Protein AF-0000000076600431 (afdb_homodimer)

Nearest PDB structures (foldseek):
  2bm6-assembly1_A  TM=9.503E-01  e=1.530E-18  Mycobacterium tuberculosis H37Rv
  4ycq-assembly1_A-2  TM=8.954E-01  e=1.297E-13  synthetic construct
  5dzb-assembly3_E  TM=5.767E-01  e=6.166E-16  synthetic construct
  2xt4-assembly1_A  TM=6.052E-01  e=4.071E-11  Xanthomonas albilineans
  6fls-assembly1_A  TM=6.988E-01  e=1.281E-09  Clostridium botulinum

Foldseek 3Di:
DDDDDPDDPPVPDDPPPPPPPVPPPPPLPAQEAECAECDQPEQELDEEENHEYHNYECALYEHDNYEYENYEYYQYEQANYEPHNYEYECYEAYQYEAHCYECACYEYENYENHLYEHYNYHCHNYHYYNYEDENYEQELAEPDQYEQDQYEQALYEHALYEHDNYAHHNYECHNYDQANYEHALYECENYHDDLVNLVRYHQHNYHYDPVVVQSSCVSVPDDDD/DDDPDDDDDDPPPPDPPPPPPPPCPPPLPAQEAECAECDQPEQELDEEENHEYHNYECALYEHDNYEYYNYEYAQYEQANYEPHNYEYECYEQYQYEAHCYECACYEYENYENHLYEHYNYHCHNYHYYNYEDENYEQELAEPDQEEQDQYEHALYEHALYEHDNYAHANYECHNYDQANYEHALYECENYHDDLVNLVRYHQHNYHYDPVVVQSSCVSVPDDDD

Solvent-accessible surface area (backbone atoms only — not comparable to full-atom values): 20624 Å² total; per-residue (Å²): 135,78,79,78,82,81,78,83,64,81,72,72,80,77,76,75,76,74,72,75,72,72,72,76,71,68,67,92,77,64,52,63,43,71,60,42,81,38,57,60,34,80,45,60,58,37,76,42,70,52,30,36,34,34,46,26,33,31,35,48,11,34,32,32,39,23,32,35,34,50,23,38,34,34,48,26,36,30,36,47,15,32,32,37,46,14,38,33,33,47,24,34,34,33,45,23,40,33,32,49,18,34,36,22,62,15,38,36,37,50,22,32,34,38,48,16,36,44,40,77,51,41,43,57,70,40,42,55,34,65,30,36,34,33,45,18,36,35,50,58,37,58,45,58,56,30,58,38,48,47,26,31,31,32,47,14,36,32,34,44,15,33,39,30,46,14,38,30,33,46,14,32,31,49,71,37,39,33,49,58,14,33,31,34,48,12,33,43,34,72,34,42,72,48,52,66,39,67,75,38,28,42,48,46,52,13,32,30,24,65,68,53,23,46,46,45,33,39,55,66,38,30,37,77,97,137,81,66,92,68,82,90,81,87,77,80,70,81,75,77,79,75,75,77,74,73,68,73,75,70,66,66,91,77,64,53,61,44,70,60,42,79,38,56,61,34,78,45,60,57,38,76,43,71,52,32,36,35,33,45,24,34,31,36,47,12,34,32,32,38,23,32,35,34,50,24,38,35,34,48,25,35,29,36,47,14,32,32,37,48,14,38,33,34,48,25,35,35,34,45,24,40,33,30,49,18,33,36,24,62,15,37,35,36,49,22,33,34,38,47,16,35,43,40,78,50,42,42,57,68,39,40,54,34,65,29,36,34,32,43,17,37,34,49,56,36,60,44,58,56,31,58,39,49,46,26,32,32,32,46,13,36,30,34,43,14,33,38,31,47,15,36,31,33,45,14,32,31,50,70,36,39,33,48,58,13,33,30,35,48,11,33,44,33,73,35,41,71,48,53,68,40,64,74,38,28,42,47,46,50,14,33,28,25,66,70,55,23,46,47,44,34,40,55,66,36,30,38,77,95

Radius of gyration: 40.54 Å; Cα contacts (8 Å, |Δi|>4): 1367; chains: 2; bounding box: 42×145×115 Å

Secondary structure (DSSP, 8-state):
---------------------------TT-SEEES-B-TT-B-TT-EEES-EEES-B-TT-B-TT-EEES-EEES-B-TT-B-TT-EEES-EEES-EEES-B-TT-EEES-B-TT-EEES-B-TT-EEES-B-TT-B-TT-B-TT-B-TT-B-TT-B-TT-B-TT-B-TT-B-TT-B-TT-B-TT-B-TT-B--HHHHHHSB-TT-EE-HHHHHHHHHHTTPEE-/---------------------------TT-SEEES-B-TT-B-TT-EEES-EEES-B-TT-B-TT-EEES-EEES-B-TT-B-TT-EEES-EEES-EEES-B-TT-EEES-B-TT-EEES-B-TT-EEES-B-TT-B-TT-B-TT-B-TT-B-TT-B-TT-B-TT-B-TT-B-TT-B-TT-B-TT-B-TT-B--HHHHHHSB-TT-EE-HHHHHHHHHHTTPEE-

Sequence (450 aa):
MGRRHRLDRLVTPRDGASGDVGAACHPMGMTSAVGEDFQDAVLTDEQWDGRTFERCDFTDADLSGLSTRNCVFTDCVFTGTDLNGSKHVATAFRSCKFERTVLGKSTLDGCSLLGSSFADCRLRAWTLRETDLTLVGMGKADLRGLDLRGIRFREANLTECDLRRCDLREADFTGARLLGARLEEADLRESRIDADAFVQANLRGARIDTMTALAFAAAHGLRVDMGRRHRLDRLVTPRDGASGDVGAACHPMGMTSAVGEDFQDAVLTDEQWDGRTFERCDFTDADLSGLSTRNCVFTDCVFTGTDLNGSKHVATAFRSCKFERTVLGKSTLDGCSLLGSSFADCRLRAWTLRETDLTLVGMGKADLRGLDLRGIRFREANLTECDLRRCDLREADFTGARLLGARLEEADLRESRIDADAFVQANLRGARIDTMTALAFAAAHGLRVD

InterPro domains:
  IPR001646 Pentapeptide repeat [PF00805] (56-86)
  IPR001646 Pentapeptide repeat [PF00805] (152-189)
  IPR051082 Pentapeptide repeat and BTB/POZ domain-containing protein [PTHR14136] (93-209)

Organism: Saccharopolyspora spinosa (NCBI:txid60894)

pLDDT: mean 88.42, std 23.6, range [16.98, 98.88]

Structure (mmCIF, N/CA/C/O backbone):
data_AF-0000000076600431-model_v1
#
loop_
_entity.id
_entity.type
_entity.pdbx_description
1 polymer 'Uncharacterized protein YjbI with pentapeptide repeats'
#
loop_
_atom_site.group_PDB
_atom_site.id
_atom_site.type_symbol
_atom_site.label_atom_id
_atom_site.label_alt_id
_atom_site.label_comp_id
_atom_site.label_asym_id
_atom_site.label_entity_id
_atom_site.label_seq_id
_atom_site.pdbx_PDB_ins_code
_atom_site.Cartn_x
_atom_site.Cartn_y
_atom_site.Cartn_z
_atom_site.occupancy
_atom_site.B_iso_or_equiv
_atom_site.auth_seq_id
_atom_site.auth_comp_id
_atom_site.auth_asym_id
_atom_site.auth_atom_id
_atom_site.pdbx_PDB_model_num
ATOM 1 N N . MET A 1 1 ? 18.688 33.5 85.625 1 20.19 1 MET A N 1
ATOM 2 C CA . MET A 1 1 ? 18.344 34.844 85.188 1 20.19 1 MET A CA 1
ATOM 3 C C . MET A 1 1 ? 18.078 34.875 83.688 1 20.19 1 MET A C 1
ATOM 5 O O . MET A 1 1 ? 17.453 35.812 83.188 1 20.19 1 MET A O 1
ATOM 9 N N . GLY A 1 2 ? 18.781 33.969 82.938 1 17.8 2 GLY A N 1
ATOM 10 C CA . GLY A 1 2 ? 19.203 34.5 81.688 1 17.8 2 GLY A CA 1
ATOM 11 C C . GLY A 1 2 ? 18.109 34.469 80.625 1 17.8 2 GLY A C 1
ATOM 12 O O . GLY A 1 2 ? 18.344 34.812 79.438 1 17.8 2 GLY A O 1
ATOM 13 N N . ARG A 1 3 ? 17.234 33.375 80.875 1 19.91 3 ARG A N 1
ATOM 14 C CA . ARG A 1 3 ? 16.641 32.812 79.688 1 19.91 3 ARG A CA 1
ATOM 15 C C . ARG A 1 3 ? 16.062 33.938 78.812 1 19.91 3 ARG A C 1
ATOM 17 O O . ARG A 1 3 ? 15.773 35.031 79.312 1 19.91 3 ARG A O 1
ATOM 24 N N . ARG A 1 4 ? 15.797 33.438 77.625 1 23.84 4 ARG A N 1
ATOM 25 C CA . ARG A 1 4 ? 15.664 33.75 76.188 1 23.84 4 ARG A CA 1
ATOM 26 C C . ARG A 1 4 ? 14.43 34.625 75.938 1 23.84 4 ARG A C 1
ATOM 28 O O . ARG A 1 4 ? 13.344 34.312 76.438 1 23.84 4 ARG A O 1
ATOM 35 N N . HIS A 1 5 ? 14.609 35.906 75.625 1 20.92 5 HIS A N 1
ATOM 36 C CA . HIS A 1 5 ? 13.859 37.062 75.188 1 20.92 5 HIS A CA 1
ATOM 37 C C . HIS A 1 5 ? 12.859 36.656 74.125 1 20.92 5 HIS A C 1
ATOM 39 O O . HIS A 1 5 ? 13.242 36.094 73.062 1 20.92 5 HIS A O 1
ATOM 45 N N . ARG A 1 6 ? 11.734 36.062 74.5 1 25.55 6 ARG A N 1
ATOM 46 C CA . ARG A 1 6 ? 10.57 35.656 73.75 1 25.55 6 ARG A CA 1
ATOM 47 C C . ARG A 1 6 ? 10.18 36.719 72.75 1 25.55 6 ARG A C 1
ATOM 49 O O . ARG A 1 6 ? 9.992 37.875 73.062 1 25.55 6 ARG A O 1
ATOM 56 N N . LEU A 1 7 ? 10.609 36.406 71.5 1 24.78 7 LEU A N 1
ATOM 57 C CA . LEU A 1 7 ? 10.516 37 70.125 1 24.78 7 LEU A CA 1
ATOM 58 C C . LEU A 1 7 ? 9.148 37.625 69.938 1 24.78 7 LEU A C 1
ATOM 60 O O . LEU A 1 7 ? 8.148 37.156 70.438 1 24.78 7 LEU A O 1
ATOM 64 N N . ASP A 1 8 ? 9.188 38.812 69.188 1 23.89 8 ASP A N 1
ATOM 65 C CA . ASP A 1 8 ? 8.586 40 68.562 1 23.89 8 ASP A CA 1
ATOM 66 C C . ASP A 1 8 ? 7.535 39.625 67.562 1 23.89 8 ASP A C 1
ATOM 68 O O . ASP A 1 8 ? 7.789 39.656 66.375 1 23.89 8 ASP A O 1
ATOM 72 N N . ARG A 1 9 ? 6.73 38.562 67.75 1 23.97 9 ARG A N 1
ATOM 73 C CA . ARG A 1 9 ? 6.031 37.969 66.625 1 23.97 9 ARG A CA 1
ATOM 74 C C . ARG A 1 9 ? 4.996 38.969 66.062 1 23.97 9 ARG A C 1
ATOM 76 O O . ARG A 1 9 ? 4.18 38.594 65.25 1 23.97 9 ARG A O 1
ATOM 83 N N . LEU A 1 10 ? 4.922 40.25 66.688 1 24.98 10 LEU A N 1
ATOM 84 C CA . LEU A 1 10 ? 3.578 40.719 66.375 1 24.98 10 LEU A CA 1
ATOM 85 C C . LEU A 1 10 ? 3.4 40.844 64.875 1 24.98 10 LEU A C 1
ATOM 87 O O . LEU A 1 10 ? 4.172 41.531 64.188 1 24.98 10 LEU A O 1
ATOM 91 N N . VAL A 1 11 ? 2.793 39.938 64.188 1 25.75 11 VAL A N 1
ATOM 92 C CA . VAL A 1 11 ? 2.412 39.625 62.844 1 25.75 11 VAL A CA 1
ATOM 93 C C . VAL A 1 11 ? 1.51 40.75 62.312 1 25.75 11 VAL A C 1
ATOM 95 O O . VAL A 1 11 ? 0.36 40.875 62.719 1 25.75 11 VAL A O 1
ATOM 98 N N . THR A 1 12 ? 1.878 42.094 62.562 1 26.41 12 THR A N 1
ATOM 99 C CA . THR A 1 12 ? 0.744 42.906 62.125 1 26.41 12 THR A CA 1
ATOM 100 C C . THR A 1 12 ? 0.355 42.594 60.688 1 26.41 12 THR A C 1
ATOM 102 O O . THR A 1 12 ? 1.169 42.062 59.938 1 26.41 12 THR A O 1
ATOM 105 N N . PRO A 1 13 ? -0.97 43 60.375 1 23.98 13 PRO A N 1
ATOM 106 C CA . PRO A 1 13 ? -1.842 42.719 59.219 1 23.98 13 PRO A CA 1
ATOM 107 C C . PRO A 1 13 ? -1.259 43.219 57.906 1 23.98 13 PRO A C 1
ATOM 109 O O . PRO A 1 13 ? -0.418 44.125 57.906 1 23.98 13 PRO A O 1
ATOM 112 N N . ARG A 1 14 ? -1.328 42.375 56.875 1 24.12 14 ARG A N 1
ATOM 113 C CA . ARG A 1 14 ? -0.982 42.312 55.469 1 24.12 14 ARG A CA 1
ATOM 114 C C . ARG A 1 14 ? -1.515 43.5 54.719 1 24.12 14 ARG A C 1
ATOM 116 O O . ARG A 1 14 ? -2.723 43.625 54.5 1 24.12 14 ARG A O 1
ATOM 123 N N . ASP A 1 15 ? -1.208 44.781 55.219 1 26.66 15 ASP A N 1
ATOM 124 C CA . ASP A 1 15 ? -1.849 45.719 54.281 1 26.66 15 ASP A CA 1
ATOM 125 C C . ASP A 1 15 ? -1.515 45.344 52.844 1 26.66 15 ASP A C 1
ATOM 127 O O . ASP A 1 15 ? -0.356 45.062 52.5 1 26.66 15 ASP A O 1
ATOM 131 N N . GLY A 1 16 ? -2.447 44.719 52.125 1 21.08 16 GLY A N 1
ATOM 132 C CA . GLY A 1 16 ? -2.498 44.281 50.75 1 21.08 16 GLY A CA 1
ATOM 133 C C . GLY A 1 16 ? -2.055 45.375 49.781 1 21.08 16 GLY A C 1
ATOM 134 O O . GLY A 1 16 ? -2.693 46.406 49.656 1 21.08 16 GLY A O 1
ATOM 135 N N . ALA A 1 17 ? -0.727 45.656 49.75 1 29.62 17 ALA A N 1
ATOM 136 C CA . ALA A 1 17 ? -0.181 46.562 48.719 1 29.62 17 ALA A CA 1
ATOM 137 C C . ALA A 1 17 ? -0.761 46.281 47.344 1 29.62 17 ALA A C 1
ATOM 139 O O . ALA A 1 17 ? -0.537 45.188 46.781 1 29.62 17 ALA A O 1
ATOM 140 N N . SER A 1 18 ? -2.107 46.719 47.156 1 24.69 18 SER A N 1
ATOM 141 C CA . SER A 1 18 ? -2.713 46.719 45.812 1 24.69 18 SER A CA 1
ATOM 142 C C . SER A 1 18 ? -1.742 47.219 44.75 1 24.69 18 SER A C 1
ATOM 144 O O . SER A 1 18 ? -1.299 48.375 44.812 1 24.69 18 SER A O 1
ATOM 146 N N . GLY A 1 19 ? -0.717 46.562 44.562 1 26.17 19 GLY A N 1
ATOM 147 C CA . GLY A 1 19 ? 0.187 46.938 43.469 1 26.17 19 GLY A CA 1
ATOM 148 C C . GLY A 1 19 ? -0.534 47.344 42.219 1 26.17 19 GLY A C 1
ATOM 149 O O . GLY A 1 19 ? -1.242 46.531 41.594 1 26.17 19 GLY A O 1
ATOM 150 N N . ASP A 1 20 ? -1.125 48.625 42.188 1 29.61 20 ASP A N 1
ATOM 151 C CA . ASP A 1 20 ? -1.648 49.219 40.969 1 29.61 20 ASP A CA 1
ATOM 152 C C . ASP A 1 20 ? -0.66 49.094 39.812 1 29.61 20 ASP A C 1
ATOM 154 O O . ASP A 1 20 ? 0.358 49.781 39.781 1 29.61 20 ASP A O 1
ATOM 158 N N . VAL A 1 21 ? -0.188 47.938 39.562 1 34.38 21 VAL A N 1
ATOM 159 C CA . VAL A 1 21 ? 0.565 47.812 38.312 1 34.38 21 VAL A CA 1
ATOM 160 C C . VAL A 1 21 ? -0.179 48.531 37.188 1 34.38 21 VAL A C 1
ATOM 162 O O . VAL A 1 21 ? -1.292 48.156 36.844 1 34.38 21 VAL A O 1
ATOM 165 N N . GLY A 1 22 ? -0.106 49.906 37.188 1 29.31 22 GLY A N 1
ATOM 166 C CA . GLY A 1 22 ? -0.526 50.688 36.031 1 29.31 22 GLY A CA 1
ATOM 167 C C . GLY A 1 22 ? -0.161 50.031 34.719 1 29.31 22 GLY A C 1
ATOM 168 O O . GLY A 1 22 ? 1.003 49.719 34.5 1 29.31 22 GLY A O 1
ATOM 169 N N . ALA A 1 23 ? -0.986 49.188 34.25 1 36.12 23 ALA A N 1
ATOM 170 C CA . ALA A 1 23 ? -0.921 48.781 32.844 1 36.12 23 ALA A CA 1
ATOM 171 C C . ALA A 1 23 ? -0.552 49.969 31.953 1 36.12 23 ALA A C 1
ATOM 173 O O . ALA A 1 23 ? -1.312 50.938 31.844 1 36.12 23 ALA A O 1
ATOM 174 N N . ALA A 1 24 ? 0.687 50.312 31.891 1 35.66 24 ALA A N 1
ATOM 175 C CA . ALA A 1 24 ? 1.101 51.219 30.828 1 35.66 24 ALA A CA 1
ATOM 176 C C . ALA A 1 24 ? 0.433 50.875 29.5 1 35.66 24 ALA A C 1
ATOM 178 O O . ALA A 1 24 ? 0.82 49.938 28.844 1 35.66 24 ALA A O 1
ATOM 179 N N . CYS A 1 25 ? -0.961 50.906 29.438 1 35.19 25 CYS A N 1
ATOM 180 C CA . CYS A 1 25 ? -1.558 50.969 28.109 1 35.19 25 CYS A CA 1
ATOM 181 C C . CYS A 1 25 ? -0.735 51.844 27.172 1 35.19 25 CYS A C 1
ATOM 183 O O . CYS A 1 25 ? -0.64 53.031 27.375 1 35.19 25 CYS A O 1
ATOM 185 N N . HIS A 1 26 ? 0.412 51.406 26.75 1 38.59 26 HIS A N 1
ATOM 186 C CA . HIS A 1 26 ? 1.075 52.188 25.719 1 38.59 26 HIS A CA 1
ATOM 187 C C . HIS A 1 26 ? 0.061 52.812 24.766 1 38.59 26 HIS A C 1
ATOM 189 O O . HIS A 1 26 ? -0.967 52.219 24.453 1 38.59 26 HIS A O 1
ATOM 195 N N . PRO A 1 27 ? -0.088 54.062 24.562 1 38.69 27 PRO A N 1
ATOM 196 C CA . PRO A 1 27 ? -0.979 54.75 23.641 1 38.69 27 PRO A CA 1
ATOM 197 C C . PRO A 1 27 ? -1.163 53.969 22.328 1 38.69 27 PRO A C 1
ATOM 199 O O . PRO A 1 27 ? -0.289 53.188 21.922 1 38.69 27 PRO A O 1
ATOM 202 N N . MET A 1 28 ? -2.4 53.531 21.938 1 44.84 28 MET A N 1
ATOM 203 C CA . MET A 1 28 ? -2.938 52.969 20.703 1 44.84 28 MET A CA 1
ATOM 204 C C . MET A 1 28 ? -2.1 53.375 19.5 1 44.84 28 MET A C 1
ATOM 206 O O . MET A 1 28 ? -2.373 52.969 18.375 1 44.84 28 MET A O 1
ATOM 210 N N . GLY A 1 29 ? -1.312 54.375 19.703 1 50.34 29 GLY A N 1
ATOM 211 C CA . GLY A 1 29 ? -0.629 54.969 18.547 1 50.34 29 GLY A CA 1
ATOM 212 C C . GLY A 1 29 ? 0.585 54.156 18.109 1 50.34 29 GLY A C 1
ATOM 213 O O . GLY A 1 29 ? 1.194 54.469 17.094 1 50.34 29 GLY A O 1
ATOM 214 N N . MET A 1 30 ? 1.064 53.188 18.922 1 60.38 30 MET A N 1
ATOM 215 C CA . MET A 1 30 ? 2.354 52.625 18.547 1 60.38 30 MET A CA 1
ATOM 216 C C . MET A 1 30 ? 2.172 51.438 17.594 1 60.38 30 MET A C 1
ATOM 218 O O . MET A 1 30 ? 1.446 50.5 17.906 1 60.38 30 MET A O 1
ATOM 222 N N . THR A 1 31 ? 2.738 51.531 16.312 1 81.25 31 THR A N 1
ATOM 223 C CA . THR A 1 31 ? 2.643 50.562 15.203 1 81.25 31 THR A CA 1
ATOM 224 C C . THR A 1 31 ? 3.623 49.406 15.398 1 81.25 31 THR A C 1
ATOM 226 O O . THR A 1 31 ? 3.512 48.375 14.734 1 81.25 31 THR A O 1
ATOM 229 N N . SER A 1 32 ? 4.547 49.625 16.438 1 91 32 SER A N 1
ATOM 230 C CA . SER A 1 32 ? 5.516 48.531 16.594 1 91 32 SER A CA 1
ATOM 231 C C . SER A 1 32 ? 5.938 48.375 18.047 1 91 32 SER A C 1
ATOM 233 O O . SER A 1 32 ? 5.945 49.375 18.812 1 91 32 SER A O 1
ATOM 235 N N . ALA A 1 33 ? 6.082 47.219 18.547 1 93.56 33 ALA A N 1
ATOM 236 C CA . ALA A 1 33 ? 6.629 46.875 19.859 1 93.56 33 ALA A CA 1
ATOM 237 C C . ALA A 1 33 ? 7.785 45.906 19.734 1 93.56 33 ALA A C 1
ATOM 239 O O . ALA A 1 33 ? 7.668 44.875 19.047 1 93.56 33 ALA A O 1
ATOM 240 N N . VAL A 1 34 ? 9 46.25 20.234 1 95.44 34 VAL A N 1
ATOM 241 C CA . VAL A 1 34 ? 10.156 45.344 20.203 1 95.44 34 VAL A CA 1
ATOM 242 C C . VAL A 1 34 ? 10.594 45.031 21.641 1 95.44 34 VAL A C 1
ATOM 244 O O . VAL A 1 34 ? 10.852 45.938 22.438 1 95.44 34 VAL A O 1
ATOM 247 N N . GLY A 1 35 ? 10.633 43.781 21.953 1 96.25 35 GLY A N 1
ATOM 248 C CA . GLY A 1 35 ? 11.156 43.344 23.234 1 96.25 35 GLY A CA 1
ATOM 249 C C . GLY A 1 35 ? 10.25 43.688 24.406 1 96.25 35 GLY A C 1
ATOM 250 O O . GLY A 1 35 ? 10.695 43.75 25.547 1 96.25 35 GLY A O 1
ATOM 251 N N . GLU A 1 36 ? 9.023 44.031 24.188 1 95 36 GLU A N 1
ATOM 252 C CA . GLU A 1 36 ? 8.094 44.438 25.234 1 95 36 GLU A CA 1
ATOM 253 C C . GLU A 1 36 ? 7.559 43.219 25.984 1 95 36 GLU A C 1
ATOM 255 O O . GLU A 1 36 ? 7.391 42.156 25.406 1 95 36 GLU A O 1
ATOM 260 N N . ASP A 1 37 ? 7.332 43.406 27.266 1 97.38 37 ASP A N 1
ATOM 261 C CA . ASP A 1 37 ? 6.773 42.406 28.141 1 97.38 37 ASP A CA 1
ATOM 262 C C . ASP A 1 37 ? 5.27 42.594 28.328 1 97.38 37 ASP A C 1
ATOM 264 O O . ASP A 1 37 ? 4.848 43.531 29.016 1 97.38 37 ASP A O 1
ATOM 268 N N . PHE A 1 38 ? 4.559 41.656 27.703 1 97.06 38 PHE A N 1
ATOM 269 C CA . PHE A 1 38 ? 3.109 41.688 27.859 1 97.06 38 PHE A CA 1
ATOM 270 C C . PHE A 1 38 ? 2.637 40.562 28.766 1 97.06 38 PHE A C 1
ATOM 272 O O . PHE A 1 38 ? 1.478 40.156 28.703 1 97.06 38 PHE A O 1
ATOM 279 N N . GLN A 1 39 ? 3.549 40.094 29.609 1 97.56 39 GLN A N 1
ATOM 280 C CA . GLN A 1 39 ? 3.205 38.969 30.5 1 97.56 39 GLN A CA 1
ATOM 281 C C . GLN A 1 39 ? 2.002 39.344 31.359 1 97.56 39 GLN A C 1
ATOM 283 O O . GLN A 1 39 ? 1.914 40.438 31.906 1 97.56 39 GLN A O 1
ATOM 288 N N . ASP A 1 40 ? 1.027 38.594 31.406 1 97.25 40 ASP A N 1
ATOM 289 C CA . ASP A 1 40 ? -0.15 38.656 32.281 1 97.25 40 ASP A CA 1
ATOM 290 C C . ASP A 1 40 ? -1.072 39.781 31.875 1 97.25 40 ASP A C 1
ATOM 292 O O . ASP A 1 40 ? -2.039 40.094 32.562 1 97.25 40 ASP A O 1
ATOM 296 N N . ALA A 1 41 ? -0.679 40.344 30.719 1 96.94 41 ALA A N 1
ATOM 297 C CA . ALA A 1 41 ? -1.522 41.438 30.297 1 96.94 41 ALA A CA 1
ATOM 298 C C . ALA A 1 41 ? -2.932 40.969 29.953 1 96.94 41 ALA A C 1
ATOM 300 O O . ALA A 1 41 ? -3.121 39.844 29.516 1 96.94 41 ALA A O 1
ATOM 301 N N . VAL A 1 42 ? -3.865 41.781 30.25 1 98.06 42 VAL A N 1
ATOM 302 C CA . VAL A 1 42 ? -5.25 41.531 29.875 1 98.06 42 VAL A CA 1
ATOM 303 C C . VAL A 1 42 ? -5.621 42.375 28.672 1 98.06 42 VAL A C 1
ATOM 305 O O . VAL A 1 42 ? -5.875 43.594 28.812 1 98.06 42 VAL A O 1
ATOM 308 N N . LEU A 1 43 ? -5.598 41.75 27.578 1 96.38 43 LEU A N 1
ATOM 309 C CA . LEU A 1 43 ? -5.832 42.438 26.312 1 96.38 43 LEU A CA 1
ATOM 310 C C . LEU A 1 43 ? -6.996 41.812 25.562 1 96.38 43 LEU A C 1
ATOM 312 O O . LEU A 1 43 ? -6.926 41.625 24.344 1 96.38 43 LEU A O 1
ATOM 316 N N . THR A 1 44 ? -8.047 41.469 26.281 1 97 44 THR A N 1
ATOM 317 C CA . THR A 1 44 ? -9.219 40.781 25.734 1 97 44 THR A CA 1
ATOM 318 C C . THR A 1 44 ? -9.922 41.656 24.719 1 97 44 THR A C 1
ATOM 320 O O . THR A 1 44 ? -10.078 42.875 24.922 1 97 44 THR A O 1
ATOM 323 N N . ASP A 1 45 ? -10.258 41.188 23.609 1 97.5 45 ASP A N 1
ATOM 324 C CA . ASP A 1 45 ? -11.102 41.781 22.578 1 97.5 45 ASP A CA 1
ATOM 325 C C . ASP A 1 45 ? -10.43 43 21.953 1 97.5 45 ASP A C 1
ATOM 327 O O . ASP A 1 45 ? -11.102 43.844 21.391 1 97.5 45 ASP A O 1
ATOM 331 N N . GLU A 1 46 ? -9.141 43 22.094 1 96.62 46 GLU A N 1
ATOM 332 C CA . GLU A 1 46 ? -8.438 44.094 21.422 1 96.62 46 GLU A CA 1
ATOM 333 C C . GLU A 1 46 ? -8.453 43.938 19.906 1 96.62 46 GLU A C 1
ATOM 335 O O . GLU A 1 46 ? -8.672 42.812 19.406 1 96.62 46 GLU A O 1
ATOM 340 N N . GLN A 1 47 ? -8.352 45 19.234 1 97.88 47 GLN A N 1
ATOM 341 C CA . GLN A 1 47 ? -8.227 45.031 17.766 1 97.88 47 GLN A CA 1
ATOM 342 C C . GLN A 1 47 ? -6.922 45.719 17.344 1 97.88 47 GLN A C 1
ATOM 344 O O . GLN A 1 47 ? -6.66 46.844 17.688 1 97.88 47 GLN A O 1
ATOM 349 N N . TRP A 1 48 ? -6.16 44.906 16.75 1 96.81 48 TRP A N 1
ATOM 350 C CA . TRP A 1 48 ? -4.867 45.406 16.281 1 96.81 48 TRP A CA 1
ATOM 351 C C . TRP A 1 48 ? -4.789 45.375 14.766 1 96.81 48 TRP A C 1
ATOM 353 O O . TRP A 1 48 ? -5.109 44.375 14.133 1 96.81 48 TRP A O 1
ATOM 363 N N . ASP A 1 49 ? -4.473 46.531 14.203 1 97.12 49 ASP A N 1
ATOM 364 C CA . ASP A 1 49 ? -4.34 46.688 12.758 1 97.12 49 ASP A CA 1
ATOM 365 C C . ASP A 1 49 ? -2.967 47.25 12.383 1 97.12 49 ASP A C 1
ATOM 367 O O . ASP A 1 49 ? -2.605 48.344 12.797 1 97.12 49 ASP A O 1
ATOM 371 N N . GLY A 1 50 ? -2.293 46.406 11.641 1 96.38 50 GLY A N 1
ATOM 372 C CA . GLY A 1 50 ? -1.022 46.875 11.117 1 96.38 50 GLY A CA 1
ATOM 373 C C . GLY A 1 50 ? 0.054 47.031 12.18 1 96.38 50 GLY A C 1
ATOM 374 O O . GLY A 1 50 ? 0.922 47.875 12.086 1 96.38 50 GLY A O 1
ATOM 375 N N . ARG A 1 51 ? -0.003 46.281 13.172 1 96.69 51 ARG A N 1
ATOM 376 C CA . ARG A 1 51 ? 0.977 46.344 14.25 1 96.69 51 ARG A CA 1
ATOM 377 C C . ARG A 1 51 ? 2.047 45.281 14.094 1 96.69 51 ARG A C 1
ATOM 379 O O . ARG A 1 51 ? 1.801 44.219 13.492 1 96.69 51 ARG A O 1
ATOM 386 N N . THR A 1 52 ? 3.234 45.625 14.57 1 98 52 THR A N 1
ATOM 387 C CA . THR A 1 52 ? 4.344 44.656 14.562 1 98 52 THR A CA 1
ATOM 388 C C . THR A 1 52 ? 4.871 44.438 15.977 1 98 52 THR A C 1
ATOM 390 O O . THR A 1 52 ? 5.055 45.406 16.734 1 98 52 THR A O 1
ATOM 393 N N . PHE A 1 53 ? 5.07 43.188 16.234 1 98 53 PHE A N 1
ATOM 394 C CA . PHE A 1 53 ? 5.633 42.781 17.516 1 98 53 PHE A CA 1
ATOM 395 C C . PHE A 1 53 ? 6.875 41.938 17.328 1 98 53 PHE A C 1
ATOM 397 O O . PHE A 1 53 ? 6.836 40.938 16.594 1 98 53 PHE A O 1
ATOM 404 N N . GLU A 1 54 ? 7.992 42.344 17.859 1 98.25 54 GLU A N 1
ATOM 405 C CA . GLU A 1 54 ? 9.234 41.594 17.734 1 98.25 54 GLU A CA 1
ATOM 406 C C . GLU A 1 54 ? 9.812 41.25 19.109 1 98.25 54 GLU A C 1
ATOM 408 O O . GLU A 1 54 ? 10.023 42.156 19.938 1 98.25 54 GLU A O 1
ATOM 413 N N . ARG A 1 55 ? 9.992 39.938 19.359 1 98.56 55 ARG A N 1
ATOM 414 C CA . ARG A 1 55 ? 10.609 39.469 20.594 1 98.56 55 ARG A CA 1
ATOM 415 C C . ARG A 1 55 ? 9.812 39.938 21.812 1 98.56 55 ARG A C 1
ATOM 417 O O . ARG A 1 55 ? 10.391 40.344 22.828 1 98.56 55 ARG A O 1
ATOM 424 N N . CYS A 1 56 ? 8.508 39.938 21.609 1 98.38 56 CYS A N 1
ATOM 425 C CA . CYS A 1 56 ? 7.633 40.281 22.719 1 98.38 56 CYS A CA 1
ATOM 426 C C . CYS A 1 56 ? 7.203 39.062 23.484 1 98.38 56 CYS A C 1
ATOM 428 O O . CYS A 1 56 ? 7.16 37.969 22.922 1 98.38 56 CYS A O 1
ATOM 430 N N . ASP A 1 57 ? 6.973 39.188 24.75 1 98.75 57 ASP A N 1
ATOM 431 C CA . ASP A 1 57 ? 6.551 38.094 25.609 1 98.75 57 ASP A CA 1
ATOM 432 C C . ASP A 1 57 ? 5.086 38.25 26.016 1 98.75 57 ASP A C 1
ATOM 434 O O . ASP A 1 57 ? 4.738 39.156 26.766 1 98.75 57 ASP A O 1
ATOM 438 N N . PHE A 1 58 ? 4.27 37.312 25.516 1 98.56 58 PHE A N 1
ATOM 439 C CA . PHE A 1 58 ? 2.848 37.344 25.828 1 98.56 58 PHE A CA 1
ATOM 440 C C . PHE A 1 58 ? 2.49 36.219 26.812 1 98.56 58 PHE A C 1
ATOM 442 O O . PHE A 1 58 ? 1.351 35.75 26.828 1 98.56 58 PHE A O 1
ATOM 449 N N . THR A 1 59 ? 3.477 35.781 27.625 1 98.69 59 THR A N 1
ATOM 450 C CA . THR A 1 59 ? 3.27 34.656 28.516 1 98.69 59 THR A CA 1
ATOM 451 C C . THR A 1 59 ? 2.09 34.906 29.453 1 98.69 59 THR A C 1
ATOM 453 O O . THR A 1 59 ? 2.016 35.969 30.094 1 98.69 59 THR A O 1
ATOM 456 N N . ASP A 1 60 ? 1.107 34.062 29.438 1 98.56 60 ASP A N 1
ATOM 457 C CA . ASP A 1 60 ? -0.064 34.031 30.312 1 98.56 60 ASP A CA 1
ATOM 458 C C . ASP A 1 60 ? -0.933 35.281 30.094 1 98.56 60 ASP A C 1
ATOM 460 O O . ASP A 1 60 ? -1.729 35.625 30.969 1 98.56 60 ASP A O 1
ATOM 464 N N . ALA A 1 61 ? -0.68 35.938 28.984 1 98.5 61 ALA A N 1
ATOM 465 C CA . ALA A 1 61 ? -1.548 37.062 28.656 1 98.5 61 ALA A CA 1
ATOM 466 C C . ALA A 1 61 ? -2.924 36.594 28.203 1 98.5 61 ALA A C 1
ATOM 468 O O . ALA A 1 61 ? -3.062 35.469 27.688 1 98.5 61 ALA A O 1
ATOM 469 N N . ASP A 1 62 ? -3.91 37.375 28.516 1 98.56 62 ASP A N 1
ATOM 470 C CA . ASP A 1 62 ? -5.254 37.125 28 1 98.56 62 ASP A CA 1
ATOM 471 C C . ASP A 1 62 ? -5.496 37.906 26.703 1 98.56 62 ASP A C 1
ATOM 473 O O . ASP A 1 62 ? -5.75 39.094 26.734 1 98.56 62 ASP A O 1
ATOM 477 N N . LEU A 1 63 ? -5.434 37.156 25.672 1 98.19 63 LEU A N 1
ATOM 478 C CA . LEU A 1 63 ? -5.684 37.719 24.344 1 98.19 63 LEU A CA 1
ATOM 479 C C . LEU A 1 63 ? -6.945 37.125 23.734 1 98.19 63 LEU A C 1
ATOM 481 O O . LEU A 1 63 ? -7.066 37.062 22.5 1 98.19 63 LEU A O 1
ATOM 485 N N . SER A 1 64 ? -7.883 36.656 24.562 1 98.06 64 SER A N 1
ATOM 486 C CA . SER A 1 64 ? -9.125 36.094 24.047 1 98.06 64 SER A CA 1
ATOM 487 C C . SER A 1 64 ? -9.891 37.125 23.219 1 98.06 64 SER A C 1
ATOM 489 O O . SER A 1 64 ? -9.961 38.281 23.594 1 98.06 64 SER A O 1
ATOM 491 N N . GLY A 1 65 ? -10.328 36.688 22.094 1 97.94 65 GLY A N 1
ATOM 492 C CA . GLY A 1 65 ? -11.125 37.562 21.234 1 97.94 65 GLY A CA 1
ATOM 493 C C . GLY A 1 65 ? -10.289 38.594 20.484 1 97.94 65 GLY A C 1
ATOM 494 O O . GLY A 1 65 ? -10.828 39.469 19.828 1 97.94 65 GLY A O 1
ATOM 495 N N . LEU A 1 66 ? -9.008 38.469 20.547 1 98.19 66 LEU A N 1
ATOM 496 C CA . LEU A 1 66 ? -8.133 39.406 19.844 1 98.19 66 LEU A CA 1
ATOM 497 C C . LEU A 1 66 ? -8.375 39.344 18.344 1 98.19 66 LEU A C 1
ATOM 499 O O . LEU A 1 66 ? -8.516 38.25 17.766 1 98.19 66 LEU A O 1
ATOM 503 N N . SER A 1 67 ? -8.531 40.469 17.734 1 98.69 67 SER A N 1
ATOM 504 C CA . SER A 1 67 ? -8.609 40.562 16.281 1 98.69 67 SER A CA 1
ATOM 505 C C . SER A 1 67 ? -7.383 41.281 15.703 1 98.69 67 SER A C 1
ATOM 507 O O . SER A 1 67 ? -7.059 42.406 16.109 1 98.69 67 SER A O 1
ATOM 509 N N . THR A 1 68 ? -6.746 40.594 14.828 1 98.12 68 THR A N 1
ATOM 510 C CA . THR A 1 68 ? -5.594 41.219 14.18 1 98.12 68 THR A CA 1
ATOM 511 C C . THR A 1 68 ? -5.789 41.25 12.672 1 98.12 68 THR A C 1
ATOM 513 O O . THR A 1 68 ? -6.355 40.344 12.078 1 98.12 68 THR A O 1
ATOM 516 N N . ARG A 1 69 ? -5.406 42.344 12.086 1 98.38 69 ARG A N 1
ATOM 517 C CA . ARG A 1 69 ? -5.328 42.5 10.641 1 98.38 69 ARG A CA 1
ATOM 518 C C . ARG A 1 69 ? -3.984 43.094 10.227 1 98.38 69 ARG A C 1
ATOM 520 O O . ARG A 1 69 ? -3.562 44.125 10.758 1 98.38 69 ARG A O 1
ATOM 527 N N . ASN A 1 70 ? -3.322 42.406 9.336 1 97.81 70 ASN A N 1
ATOM 528 C CA . ASN A 1 70 ? -2.057 42.875 8.805 1 97.81 70 ASN A CA 1
ATOM 529 C C . ASN A 1 70 ? -1.029 43.094 9.906 1 97.81 70 ASN A C 1
ATOM 531 O O . ASN A 1 70 ? -0.328 44.125 9.922 1 97.81 70 ASN A O 1
ATOM 535 N N . CYS A 1 71 ? -1.059 42.188 10.836 1 98.38 71 CYS A N 1
ATOM 536 C CA . CYS A 1 71 ? -0.097 42.281 11.93 1 98.38 71 CYS A CA 1
ATOM 537 C C . CYS A 1 71 ? 1.043 41.281 11.734 1 98.38 71 CYS A C 1
ATOM 539 O O . CYS A 1 71 ? 0.931 40.375 10.938 1 98.38 71 CYS A O 1
ATOM 541 N N . VAL A 1 72 ? 2.184 41.594 12.352 1 98.69 72 VAL A N 1
ATOM 542 C CA . VAL A 1 72 ? 3.332 40.688 12.289 1 98.69 72 VAL A CA 1
ATOM 543 C C . VAL A 1 72 ? 3.879 40.438 13.695 1 98.69 72 VAL A C 1
ATOM 545 O O . VAL A 1 72 ? 4.18 41.406 14.422 1 98.69 72 VAL A O 1
ATOM 548 N N . PHE A 1 73 ? 3.93 39.219 14.039 1 98.69 73 PHE A N 1
ATOM 549 C CA . PHE A 1 73 ? 4.602 38.75 15.258 1 98.69 73 PHE A CA 1
ATOM 550 C C . PHE A 1 73 ? 5.871 38 14.922 1 98.69 73 PHE A C 1
ATOM 552 O O . PHE A 1 73 ? 5.82 36.969 14.219 1 98.69 73 PHE A O 1
ATOM 559 N N . THR A 1 74 ? 7.035 38.469 15.367 1 98.75 74 THR A N 1
ATOM 560 C CA . THR A 1 74 ? 8.297 37.812 15.086 1 98.75 74 THR A CA 1
ATOM 561 C C . THR A 1 74 ? 9.016 37.438 16.391 1 98.75 74 THR A C 1
ATOM 563 O O . THR A 1 74 ? 9.242 38.312 17.234 1 98.75 74 THR A O 1
ATOM 566 N N . ASP A 1 75 ? 9.32 36.156 16.547 1 98.81 75 ASP A N 1
ATOM 567 C CA . ASP A 1 75 ? 10.078 35.656 17.703 1 98.81 75 ASP A CA 1
ATOM 568 C C . ASP A 1 75 ? 9.375 36.031 19.016 1 98.81 75 ASP A C 1
ATOM 570 O O . ASP A 1 75 ? 10.016 36.406 19.984 1 98.81 75 ASP A O 1
ATOM 574 N N . CYS A 1 76 ? 8.016 35.938 18.969 1 98.81 76 CYS A N 1
ATOM 575 C CA . CYS A 1 76 ? 7.227 36.219 20.172 1 98.81 76 CYS A CA 1
ATOM 576 C C . CYS A 1 76 ? 6.906 34.938 20.922 1 98.81 76 CYS A C 1
ATOM 578 O O . CYS A 1 76 ? 6.965 33.844 20.359 1 98.81 76 CYS A O 1
ATOM 580 N N . VAL A 1 77 ? 6.621 35.094 22.203 1 98.88 77 VAL A N 1
ATOM 581 C CA . VAL A 1 77 ? 6.312 33.969 23.078 1 98.88 77 VAL A CA 1
ATOM 582 C C . VAL A 1 77 ? 4.848 34.031 23.5 1 98.88 77 VAL A C 1
ATOM 584 O O . VAL A 1 77 ? 4.402 35.031 24.062 1 98.88 77 VAL A O 1
ATOM 587 N N . PHE A 1 78 ? 4.16 32.906 23.266 1 98.75 78 PHE A N 1
ATOM 588 C CA . PHE A 1 78 ? 2.748 32.844 23.625 1 98.75 78 PHE A CA 1
ATOM 589 C C . PHE A 1 78 ? 2.502 31.688 24.609 1 98.75 78 PHE A C 1
ATOM 591 O O . PHE A 1 78 ? 1.475 31.016 24.547 1 98.75 78 PHE A O 1
ATOM 598 N N . THR A 1 79 ? 3.424 31.453 25.562 1 98.69 79 THR A N 1
ATOM 599 C CA . THR A 1 79 ? 3.266 30.375 26.531 1 98.69 79 THR A CA 1
ATOM 600 C C . THR A 1 79 ? 2.088 30.656 27.453 1 98.69 79 THR A C 1
ATOM 602 O O . THR A 1 79 ? 2.023 31.719 28.078 1 98.69 79 THR A O 1
ATOM 605 N N . GLY A 1 80 ? 1.136 29.75 27.5 1 98.5 80 GLY A N 1
ATOM 606 C CA . GLY A 1 80 ? -0.003 29.875 28.391 1 98.5 80 GLY A CA 1
ATOM 607 C C . GLY A 1 80 ? -0.977 30.953 27.984 1 98.5 80 GLY A C 1
ATOM 608 O O . GLY A 1 80 ? -1.885 31.312 28.734 1 98.5 80 GLY A O 1
ATOM 609 N N . THR A 1 81 ? -0.753 31.547 26.844 1 98.62 81 THR A N 1
ATOM 610 C CA . THR A 1 81 ? -1.579 32.656 26.359 1 98.62 81 THR A CA 1
ATOM 611 C C . THR A 1 81 ? -2.959 32.156 25.938 1 98.62 81 THR A C 1
ATOM 613 O O . THR A 1 81 ? -3.08 31.078 25.328 1 98.62 81 THR A O 1
ATOM 616 N N . ASP A 1 82 ? -3.984 32.875 26.281 1 98.56 82 ASP A N 1
ATOM 617 C CA . ASP A 1 82 ? -5.336 32.562 25.828 1 98.56 82 ASP A CA 1
ATOM 618 C C . ASP A 1 82 ? -5.664 33.344 24.547 1 98.56 82 ASP A C 1
ATOM 620 O O . ASP A 1 82 ? -5.883 34.562 24.594 1 98.56 82 ASP A O 1
ATOM 624 N N . LEU A 1 83 ? -5.691 32.656 23.516 1 98.25 83 LEU A N 1
ATOM 625 C CA . LEU A 1 83 ? -6.062 33.219 22.234 1 98.25 83 LEU A CA 1
ATOM 626 C C . LEU A 1 83 ? -7.418 32.688 21.766 1 98.25 83 LEU A C 1
ATOM 628 O O . LEU A 1 83 ? -7.738 32.75 20.578 1 98.25 83 LEU A O 1
ATOM 632 N N . ASN A 1 84 ? -8.258 32.188 22.703 1 97.75 84 ASN A N 1
ATOM 633 C CA . ASN A 1 84 ? -9.555 31.609 22.359 1 97.75 84 ASN A CA 1
ATOM 634 C C . ASN A 1 84 ? -10.445 32.625 21.656 1 97.75 84 ASN A C 1
ATOM 636 O O . ASN A 1 84 ? -10.555 33.781 22.094 1 97.75 84 ASN A O 1
ATOM 640 N N . GLY A 1 85 ? -10.992 32.156 20.562 1 97.69 85 GLY A N 1
ATOM 641 C CA . GLY A 1 85 ? -11.93 33.031 19.844 1 97.69 85 GLY A CA 1
ATOM 642 C C . GLY A 1 85 ? -11.266 34.156 19.109 1 97.69 85 GLY A C 1
ATOM 643 O O . GLY A 1 85 ? -11.938 35.094 18.641 1 97.69 85 GLY A O 1
ATOM 644 N N . SER A 1 86 ? -9.977 34.188 19.031 1 98.12 86 SER A N 1
ATOM 645 C CA . SER A 1 86 ? -9.281 35.25 18.312 1 98.12 86 SER A CA 1
ATOM 646 C C . SER A 1 86 ? -9.461 35.125 16.797 1 98.12 86 SER A C 1
ATOM 648 O O . SER A 1 86 ? -9.805 34.031 16.312 1 98.12 86 SER A O 1
ATOM 650 N N . LYS A 1 87 ? -9.344 36.219 16.109 1 98.75 87 LYS A N 1
ATOM 651 C CA . LYS A 1 87 ? -9.477 36.25 14.648 1 98.75 87 LYS A CA 1
ATOM 652 C C . LYS A 1 87 ? -8.281 36.938 14.016 1 98.75 87 LYS A C 1
ATOM 654 O O . LYS A 1 87 ? -7.996 38.125 14.32 1 98.75 87 LYS A O 1
ATOM 659 N N . HIS A 1 88 ? -7.68 36.281 13.141 1 98.69 88 HIS A N 1
ATOM 660 C CA . HIS A 1 88 ? -6.473 36.812 12.516 1 98.69 88 HIS A CA 1
ATOM 661 C C . HIS A 1 88 ? -6.582 36.781 11 1 98.69 88 HIS A C 1
ATOM 663 O O . HIS A 1 88 ? -6.844 35.75 10.398 1 98.69 88 HIS A O 1
ATOM 669 N N . VAL A 1 89 ? -6.457 37.938 10.406 1 98.81 89 VAL A N 1
ATOM 670 C CA . VAL A 1 89 ? -6.5 38.062 8.953 1 98.81 89 VAL A CA 1
ATOM 671 C C . VAL A 1 89 ? -5.188 38.656 8.445 1 98.81 89 VAL A C 1
ATOM 673 O O . VAL A 1 89 ? -4.719 39.688 8.953 1 98.81 89 VAL A O 1
ATOM 676 N N . ALA A 1 90 ? -4.609 38.031 7.469 1 98.62 90 ALA A N 1
ATOM 677 C CA . ALA A 1 90 ? -3.377 38.531 6.852 1 98.62 90 ALA A CA 1
ATOM 678 C C . ALA A 1 90 ? -2.322 38.844 7.906 1 98.62 90 ALA A C 1
ATOM 680 O O . ALA A 1 90 ? -1.659 39.875 7.836 1 98.62 90 ALA A O 1
ATOM 681 N N . THR A 1 91 ? -2.262 38 8.898 1 98.69 91 THR A N 1
ATOM 682 C CA . THR A 1 91 ? -1.341 38.188 10.016 1 98.69 91 THR A CA 1
ATOM 683 C C . THR A 1 91 ? -0.249 37.125 10.008 1 98.69 91 THR A C 1
ATOM 685 O O . THR A 1 91 ? -0.51 35.969 9.68 1 98.69 91 THR A O 1
ATOM 688 N N . ALA A 1 92 ? 0.97 37.562 10.352 1 98.88 92 ALA A N 1
ATOM 689 C CA . ALA A 1 92 ? 2.1 36.656 10.344 1 98.88 92 ALA A CA 1
ATOM 690 C C . ALA A 1 92 ? 2.613 36.375 11.758 1 98.88 92 ALA A C 1
ATOM 692 O O . ALA A 1 92 ? 2.861 37.344 12.508 1 98.88 92 ALA A O 1
ATOM 693 N N . PHE A 1 93 ? 2.691 35.156 12.07 1 98.81 93 PHE A N 1
ATOM 694 C CA . PHE A 1 93 ? 3.42 34.688 13.234 1 98.81 93 PHE A CA 1
ATOM 695 C C . PHE A 1 93 ? 4.699 33.969 12.82 1 98.81 93 PHE A C 1
ATOM 697 O O . PHE A 1 93 ? 4.66 32.812 12.398 1 98.81 93 PHE A O 1
ATOM 704 N N . ARG A 1 94 ? 5.832 34.656 12.969 1 98.81 94 ARG A N 1
ATOM 705 C CA . ARG A 1 94 ? 7.09 34.094 12.477 1 98.81 94 ARG A CA 1
ATOM 706 C C . ARG A 1 94 ? 8 33.688 13.625 1 98.81 94 ARG A C 1
ATOM 708 O O . ARG A 1 94 ? 8.383 34.531 14.453 1 98.81 94 ARG A O 1
ATOM 715 N N . SER A 1 95 ? 8.352 32.406 13.672 1 98.75 95 SER A N 1
ATOM 716 C CA . SER A 1 95 ? 9.266 31.875 14.68 1 98.75 95 SER A CA 1
ATOM 717 C C . SER A 1 95 ? 8.766 32.156 16.094 1 98.75 95 SER A C 1
ATOM 719 O O . SER A 1 95 ? 9.531 32.562 16.953 1 98.75 95 SER A O 1
ATOM 721 N N . CYS A 1 96 ? 7.441 32 16.203 1 98.88 96 CYS A N 1
ATOM 722 C CA . CYS A 1 96 ? 6.824 32.219 17.516 1 98.88 96 CYS A CA 1
ATOM 723 C C . CYS A 1 96 ? 6.715 30.906 18.281 1 98.88 96 CYS A C 1
ATOM 725 O O . CYS A 1 96 ? 6.801 29.828 17.688 1 98.88 96 CYS A O 1
ATOM 727 N N . LYS A 1 97 ? 6.613 31.031 19.562 1 98.88 97 LYS A N 1
ATOM 728 C CA . LYS A 1 97 ? 6.465 29.859 20.422 1 98.88 97 LYS A CA 1
ATOM 729 C C . LYS A 1 97 ? 5.07 29.812 21.047 1 98.88 97 LYS A C 1
ATOM 731 O O . LYS A 1 97 ? 4.695 30.703 21.812 1 98.88 97 LYS A O 1
ATOM 736 N N . PHE A 1 98 ? 4.352 28.75 20.703 1 98.75 98 PHE A N 1
ATOM 737 C CA . PHE A 1 98 ? 3.062 28.469 21.328 1 98.75 98 PHE A CA 1
ATOM 738 C C . PHE A 1 98 ? 3.164 27.25 22.25 1 98.75 98 PHE A C 1
ATOM 740 O O . PHE A 1 98 ? 3.404 26.141 21.797 1 98.75 98 PHE A O 1
ATOM 747 N N . GLU A 1 99 ? 3.07 27.5 23.531 1 98.69 99 GLU A N 1
ATOM 748 C CA . GLU A 1 99 ? 3.117 26.422 24.516 1 98.69 99 GLU A CA 1
ATOM 749 C C . GLU A 1 99 ? 1.964 26.547 25.516 1 98.69 99 GLU A C 1
ATOM 751 O O . GLU A 1 99 ? 1.79 27.594 26.141 1 98.69 99 GLU A O 1
ATOM 756 N N . ARG A 1 100 ? 1.172 25.484 25.641 1 98.06 100 ARG A N 1
ATOM 757 C CA . ARG A 1 100 ? -0.013 25.5 26.5 1 98.06 100 ARG A CA 1
ATOM 758 C C . ARG A 1 100 ? -0.934 26.656 26.141 1 98.06 100 ARG A C 1
ATOM 760 O O . ARG A 1 100 ? -1.519 27.281 27.016 1 98.06 100 ARG A O 1
ATOM 767 N N . THR A 1 101 ? -0.851 26.984 24.844 1 98.38 101 THR A N 1
ATOM 768 C CA . THR A 1 101 ? -1.679 28.078 24.344 1 98.38 101 THR A CA 1
ATOM 769 C C . THR A 1 101 ? -3.078 27.578 23.984 1 98.38 101 THR A C 1
ATOM 771 O O . THR A 1 101 ? -3.238 26.469 23.484 1 98.38 101 THR A O 1
ATOM 774 N N . VAL A 1 102 ? -4.039 28.406 24.234 1 97.94 102 VAL A N 1
ATOM 775 C CA . VAL A 1 102 ? -5.414 28.078 23.875 1 97.94 102 VAL A CA 1
ATOM 776 C C . VAL A 1 102 ? -5.797 28.781 22.594 1 97.94 102 VAL A C 1
ATOM 778 O O . VAL A 1 102 ? -5.934 30.016 22.562 1 97.94 102 VAL A O 1
ATOM 781 N N . LEU A 1 103 ? -5.934 27.938 21.531 1 96.25 103 LEU A N 1
ATOM 782 C CA . LEU A 1 103 ? -6.285 28.484 20.219 1 96.25 103 LEU A CA 1
ATOM 783 C C . LEU A 1 103 ? -7.641 27.969 19.766 1 96.25 103 LEU A C 1
ATOM 785 O O . LEU A 1 103 ? -8 28.109 18.594 1 96.25 103 LEU A O 1
ATOM 789 N N . GLY A 1 104 ? -8.43 27.422 20.484 1 87.81 104 GLY A N 1
ATOM 790 C CA . GLY A 1 104 ? -9.695 26.781 20.172 1 87.81 104 GLY A CA 1
ATOM 791 C C . GLY A 1 104 ? -10.508 27.516 19.125 1 87.81 104 GLY A C 1
ATOM 792 O O . GLY A 1 104 ? -10.086 27.641 17.969 1 87.81 104 GLY A O 1
ATOM 793 N N . LYS A 1 105 ? -11.523 28.188 19.312 1 93.88 105 LYS A N 1
ATOM 794 C CA . LYS A 1 105 ? -12.484 28.828 18.422 1 93.88 105 LYS A CA 1
ATOM 795 C C . LYS A 1 105 ? -11.836 30 17.672 1 93.88 105 LYS A C 1
ATOM 797 O O . LYS A 1 105 ? -12.531 30.875 17.172 1 93.88 105 LYS A O 1
ATOM 802 N N . SER A 1 106 ? -10.516 29.938 17.562 1 97.31 106 SER A N 1
ATOM 803 C CA . SER A 1 106 ? -9.828 30.984 16.812 1 97.31 106 SER A CA 1
ATOM 804 C C . SER A 1 106 ? -9.844 30.719 15.32 1 97.31 106 SER A C 1
ATOM 806 O O . SER A 1 106 ? -10.031 29.578 14.891 1 97.31 106 SER A O 1
ATOM 808 N N . THR A 1 107 ? -9.734 31.781 14.5 1 98.5 107 THR A N 1
ATOM 809 C CA . THR A 1 107 ? -9.758 31.688 13.047 1 98.5 107 THR A CA 1
ATOM 810 C C . THR A 1 107 ? -8.547 32.406 12.445 1 98.5 107 THR A C 1
ATOM 812 O O . THR A 1 107 ? -8.18 33.5 12.891 1 98.5 107 THR A O 1
ATOM 815 N N . LEU A 1 108 ? -7.938 31.766 11.516 1 98.56 108 LEU A N 1
ATOM 816 C CA . LEU A 1 108 ? -6.848 32.344 10.742 1 98.56 108 LEU A CA 1
ATOM 817 C C . LEU A 1 108 ? -7.164 32.312 9.25 1 98.56 108 LEU A C 1
ATOM 819 O O . LEU A 1 108 ? -7.516 31.281 8.703 1 98.56 108 LEU A O 1
ATOM 823 N N . ASP A 1 109 ? -7.109 33.5 8.633 1 98.75 109 ASP A N 1
ATOM 824 C CA . ASP A 1 109 ? -7.383 33.625 7.203 1 98.75 109 ASP A CA 1
ATOM 825 C C . ASP A 1 109 ? -6.258 34.375 6.496 1 98.75 109 ASP A C 1
ATOM 827 O O . ASP A 1 109 ? -6.027 35.562 6.762 1 98.75 109 ASP A O 1
ATOM 831 N N . GLY A 1 110 ? -5.652 33.688 5.59 1 98.62 110 GLY A N 1
ATOM 832 C CA . GLY A 1 110 ? -4.555 34.312 4.883 1 98.62 110 GLY A CA 1
ATOM 833 C C . GLY A 1 110 ? -3.354 34.594 5.766 1 98.62 110 GLY A C 1
ATOM 834 O O . GLY A 1 110 ? -2.697 35.625 5.625 1 98.62 110 GLY A O 1
ATOM 835 N N . CYS A 1 111 ? -3.1 33.75 6.672 1 98.81 111 CYS A N 1
ATOM 836 C CA . CYS A 1 111 ? -2.053 33.969 7.66 1 98.81 111 CYS A CA 1
ATOM 837 C C . CYS A 1 111 ? -0.843 33.094 7.398 1 98.81 111 CYS A C 1
ATOM 839 O O . CYS A 1 111 ? -0.872 32.25 6.504 1 98.81 111 CYS A O 1
ATOM 841 N N . SER A 1 112 ? 0.269 33.438 8.109 1 98.88 112 SER A N 1
ATOM 842 C CA . SER A 1 112 ? 1.473 32.594 8.102 1 98.88 112 SER A CA 1
ATOM 843 C C . SER A 1 112 ? 1.98 32.344 9.516 1 98.88 112 SER A C 1
ATOM 845 O O . SER A 1 112 ? 2.047 33.281 10.328 1 98.88 112 SER A O 1
ATOM 847 N N . LEU A 1 113 ? 2.287 31.094 9.727 1 98.75 113 LEU A N 1
ATOM 848 C CA . LEU A 1 113 ? 2.887 30.734 11.008 1 98.75 113 LEU A CA 1
ATOM 849 C C . LEU A 1 113 ? 4.273 30.141 10.812 1 98.75 113 LEU A C 1
ATOM 851 O O . LEU A 1 113 ? 4.699 29.281 11.586 1 98.75 113 LEU A O 1
ATOM 855 N N . LEU A 1 114 ? 5.023 30.688 9.914 1 98.81 114 LEU A N 1
ATOM 856 C CA . LEU A 1 114 ? 6.297 30.156 9.438 1 98.81 114 LEU A CA 1
ATOM 857 C C . LEU A 1 114 ? 7.262 29.938 10.602 1 98.81 114 LEU A C 1
ATOM 859 O O . LEU A 1 114 ? 7.559 30.859 11.352 1 98.81 114 LEU A O 1
ATOM 863 N N . GLY A 1 115 ? 7.684 28.703 10.719 1 98.69 115 GLY A N 1
ATOM 864 C CA . GLY A 1 115 ? 8.75 28.375 11.648 1 98.69 115 GLY A CA 1
ATOM 865 C C . GLY A 1 115 ? 8.305 28.391 13.102 1 98.69 115 GLY A C 1
ATOM 866 O O . GLY A 1 115 ? 9.133 28.281 14.008 1 98.69 115 GLY A O 1
ATOM 867 N N . SER A 1 116 ? 7.039 28.484 13.383 1 98.81 116 SER A N 1
ATOM 868 C CA . SER A 1 116 ? 6.547 28.547 14.758 1 98.81 116 SER A CA 1
ATOM 869 C C . SER A 1 116 ? 6.414 27.156 15.352 1 98.81 116 SER A C 1
ATOM 871 O O . SER A 1 116 ? 6.395 26.156 14.625 1 98.81 116 SER A O 1
ATOM 873 N N . SER A 1 117 ? 6.426 27.109 16.688 1 98.75 117 SER A N 1
ATOM 874 C CA . SER A 1 117 ? 6.328 25.828 17.375 1 98.75 117 SER A CA 1
ATOM 875 C C . SER A 1 117 ? 5.078 25.766 18.25 1 98.75 117 SER A C 1
ATOM 877 O O . SER A 1 117 ? 4.703 26.75 18.875 1 98.75 117 SER A O 1
ATOM 879 N N . PHE A 1 118 ? 4.516 24.562 18.234 1 98.5 118 PHE A N 1
ATOM 880 C CA . PHE A 1 118 ? 3.334 24.281 19.047 1 98.5 118 PHE A CA 1
ATOM 881 C C . PHE A 1 118 ? 3.586 23.109 19.984 1 98.5 118 PHE A C 1
ATOM 883 O O . PHE A 1 118 ? 3.982 22.031 19.547 1 98.5 118 PHE A O 1
ATOM 890 N N . ALA A 1 119 ? 3.406 23.359 21.266 1 98.19 119 ALA A N 1
ATOM 891 C CA . ALA A 1 119 ? 3.537 22.297 22.25 1 98.19 119 ALA A CA 1
ATOM 892 C C . ALA A 1 119 ? 2.404 22.359 23.266 1 98.19 119 ALA A C 1
ATOM 894 O O . ALA A 1 119 ? 2.186 23.391 23.906 1 98.19 119 ALA A O 1
ATOM 895 N N . ASP A 1 120 ? 1.631 21.25 23.375 1 97.25 120 ASP A N 1
ATOM 896 C CA . ASP A 1 120 ? 0.571 21.109 24.375 1 97.25 120 ASP A CA 1
ATOM 897 C C . ASP A 1 120 ? -0.497 22.188 24.203 1 97.25 120 ASP A C 1
ATOM 899 O O . ASP A 1 120 ? -1 22.719 25.188 1 97.25 120 ASP A O 1
ATOM 903 N N . CYS A 1 121 ? -0.736 22.5 22.969 1 97.81 121 CYS A N 1
ATOM 904 C CA . CYS A 1 121 ? -1.725 23.531 22.672 1 97.81 121 CYS A CA 1
ATOM 905 C C . CYS A 1 121 ? -3.115 22.938 22.531 1 97.81 121 CYS A C 1
ATOM 907 O O . CYS A 1 121 ? -3.254 21.75 22.203 1 97.81 121 CYS A O 1
ATOM 909 N N . ARG A 1 122 ? -4.109 23.734 22.844 1 96.81 122 ARG A N 1
ATOM 910 C CA . ARG A 1 122 ? -5.492 23.359 22.562 1 96.81 122 ARG A CA 1
ATOM 911 C C . ARG A 1 122 ? -5.941 23.922 21.219 1 96.81 122 ARG A C 1
ATOM 913 O O . ARG A 1 122 ? -6.227 25.109 21.094 1 96.81 122 ARG A O 1
ATOM 920 N N . LEU A 1 123 ? -6.09 23 20.297 1 95.75 123 LEU A N 1
ATOM 921 C CA . LEU A 1 123 ? -6.309 23.422 18.922 1 95.75 123 LEU A CA 1
ATOM 922 C C . LEU A 1 123 ? -7.676 22.969 18.422 1 95.75 123 LEU A C 1
ATOM 924 O O . LEU A 1 123 ? -8.031 23.219 17.266 1 95.75 123 LEU A O 1
ATOM 928 N N . ARG A 1 124 ? -8.367 22.422 19.281 1 88.44 124 ARG A N 1
ATOM 929 C CA . ARG A 1 124 ? -9.664 21.922 18.844 1 88.44 124 ARG A CA 1
ATOM 930 C C . ARG A 1 124 ? -10.555 23.062 18.359 1 88.44 124 ARG A C 1
ATOM 932 O O . ARG A 1 124 ? -10.57 24.141 18.938 1 88.44 124 ARG A O 1
ATOM 939 N N . ALA A 1 125 ? -11.219 22.969 17.297 1 92.69 125 ALA A N 1
ATOM 940 C CA . ALA A 1 125 ? -12.156 23.906 16.672 1 92.69 125 ALA A CA 1
ATOM 941 C C . ALA A 1 125 ? -11.414 25.031 15.945 1 92.69 125 ALA A C 1
ATOM 943 O O . ALA A 1 125 ? -11.992 26.078 15.664 1 92.69 125 ALA A O 1
ATOM 944 N N . TRP A 1 126 ? -10.133 24.891 15.781 1 96.5 126 TRP A N 1
ATOM 945 C CA . TRP A 1 126 ? -9.336 25.812 14.977 1 96.5 126 TRP A CA 1
ATOM 946 C C . TRP A 1 126 ? -9.852 25.875 13.547 1 96.5 126 TRP A C 1
ATOM 948 O O . TRP A 1 126 ? -10.188 24.844 12.953 1 96.5 126 TRP A O 1
ATOM 958 N N . THR A 1 127 ? -9.992 27.094 13.031 1 98.12 127 THR A N 1
ATOM 959 C CA . THR A 1 127 ? -10.375 27.266 11.641 1 98.12 127 THR A CA 1
ATOM 960 C C . THR A 1 127 ? -9.25 27.938 10.852 1 98.12 127 THR A C 1
ATOM 962 O O . THR A 1 127 ? -8.867 29.062 11.141 1 98.12 127 THR A O 1
ATOM 965 N N . LEU A 1 128 ? -8.805 27.266 9.844 1 98.06 128 LEU A N 1
ATOM 966 C CA . LEU A 1 128 ? -7.699 27.75 9.023 1 98.06 128 LEU A CA 1
ATOM 967 C C . LEU A 1 128 ? -8.109 27.828 7.555 1 98.06 128 LEU A C 1
ATOM 969 O O . LEU A 1 128 ? -8.695 26.891 7.016 1 98.06 128 LEU A O 1
ATOM 973 N N . ARG A 1 129 ? -7.855 28.953 7.031 1 98.12 129 ARG A N 1
ATOM 974 C CA . ARG A 1 129 ? -8.047 29.156 5.598 1 98.12 129 ARG A CA 1
ATOM 975 C C . ARG A 1 129 ? -6.84 29.844 4.973 1 98.12 129 ARG A C 1
ATOM 977 O O . ARG A 1 129 ? -6.316 30.812 5.527 1 98.12 129 ARG A O 1
ATOM 984 N N . GLU A 1 130 ? -6.402 29.328 3.826 1 98.06 130 GLU A N 1
ATOM 985 C CA . GLU A 1 130 ? -5.305 29.938 3.072 1 98.06 130 GLU A CA 1
ATOM 986 C C . GLU A 1 130 ? -4.137 30.297 3.988 1 98.06 130 GLU A C 1
ATOM 988 O O . GLU A 1 130 ? -3.611 31.406 3.926 1 98.06 130 GLU A O 1
ATOM 993 N N . THR A 1 131 ? -3.818 29.391 4.809 1 98.62 131 THR A N 1
ATOM 994 C CA . THR A 1 131 ? -2.809 29.641 5.828 1 98.62 131 THR A CA 1
ATOM 995 C C . THR A 1 131 ? -1.556 28.812 5.574 1 98.62 131 THR A C 1
ATOM 997 O O . THR A 1 131 ? -1.648 27.656 5.129 1 98.62 131 THR A O 1
ATOM 1000 N N . ASP A 1 132 ? -0.39 29.422 5.82 1 98.88 132 ASP A N 1
ATOM 1001 C CA . ASP A 1 132 ? 0.901 28.766 5.605 1 98.88 132 ASP A CA 1
ATOM 1002 C C . ASP A 1 132 ? 1.504 28.297 6.926 1 98.88 132 ASP A C 1
ATOM 1004 O O . ASP A 1 132 ? 1.859 29.109 7.781 1 98.88 132 ASP A O 1
ATOM 1008 N N . LEU A 1 133 ? 1.675 27 7.023 1 98.81 133 LEU A N 1
ATOM 1009 C CA . LEU A 1 133 ? 2.275 26.406 8.211 1 98.81 133 LEU A CA 1
ATOM 1010 C C . LEU A 1 133 ? 3.625 25.766 7.875 1 98.81 133 LEU A C 1
ATOM 1012 O O . LEU A 1 133 ? 4.02 24.781 8.484 1 98.81 133 LEU A O 1
ATOM 1016 N N . THR A 1 134 ? 4.344 26.359 6.918 1 98.81 134 THR A N 1
ATOM 1017 C CA . THR A 1 134 ? 5.656 25.859 6.52 1 98.81 134 THR A CA 1
ATOM 1018 C C . THR A 1 134 ? 6.633 25.906 7.691 1 98.81 134 THR A C 1
ATOM 1020 O O . THR A 1 134 ? 6.668 26.875 8.445 1 98.81 134 THR A O 1
ATOM 1023 N N . LEU A 1 135 ? 7.367 24.844 7.934 1 98.75 135 LEU A N 1
ATOM 1024 C CA . LEU A 1 135 ? 8.453 24.719 8.906 1 98.75 135 LEU A CA 1
ATOM 1025 C C . LEU A 1 135 ? 7.91 24.766 10.328 1 98.75 135 LEU A C 1
ATOM 1027 O O . LEU A 1 135 ? 8.672 24.938 11.281 1 98.75 135 LEU A O 1
ATOM 1031 N N . VAL A 1 136 ? 6.617 24.562 10.492 1 98.81 136 VAL A N 1
ATOM 1032 C CA . VAL A 1 136 ? 6.059 24.562 11.844 1 98.81 136 VAL A CA 1
ATOM 1033 C C . VAL A 1 136 ? 6.414 23.266 12.562 1 98.81 136 VAL A C 1
ATOM 1035 O O . VAL A 1 136 ? 6.598 22.234 11.922 1 98.81 136 VAL A O 1
ATOM 1038 N N . GLY A 1 137 ? 6.574 23.391 13.859 1 98.81 137 GLY A N 1
ATOM 1039 C CA . GLY A 1 137 ? 6.66 22.219 14.727 1 98.81 137 GLY A CA 1
ATOM 1040 C C . GLY A 1 137 ? 5.367 21.938 15.461 1 98.81 137 GLY A C 1
ATOM 1041 O O . GLY A 1 137 ? 5.004 22.656 16.391 1 98.81 137 GLY A O 1
ATOM 1042 N N . MET A 1 138 ? 4.734 20.828 15.062 1 97.69 138 MET A N 1
ATOM 1043 C CA . MET A 1 138 ? 3.447 20.5 15.664 1 97.69 138 MET A CA 1
ATOM 1044 C C . MET A 1 138 ? 3.414 19.031 16.094 1 97.69 138 MET A C 1
ATOM 1046 O O . MET A 1 138 ? 2.369 18.375 16.031 1 97.69 138 MET A O 1
ATOM 1050 N N . GLY A 1 139 ? 4.551 18.547 16.469 1 98 139 GLY A N 1
ATOM 1051 C CA . GLY A 1 139 ? 4.582 17.172 16.922 1 98 139 GLY A CA 1
ATOM 1052 C C . GLY A 1 139 ? 3.561 16.875 18 1 98 139 GLY A C 1
ATOM 1053 O O . GLY A 1 139 ? 3.357 17.672 18.906 1 98 139 GLY A O 1
ATOM 1054 N N . LYS A 1 140 ? 2.809 15.75 17.844 1 97.88 140 LYS A N 1
ATOM 1055 C CA . LYS A 1 140 ? 1.875 15.211 18.828 1 97.88 140 LYS A CA 1
ATOM 1056 C C . LYS A 1 140 ? 0.637 16.094 18.953 1 97.88 140 LYS A C 1
ATOM 1058 O O . LYS A 1 140 ? -0.205 15.883 19.828 1 97.88 140 LYS A O 1
ATOM 1063 N N . ALA A 1 141 ? 0.529 17.062 18.109 1 97.69 141 ALA A N 1
ATOM 1064 C CA . ALA A 1 141 ? -0.634 17.938 18.172 1 97.69 141 ALA A CA 1
ATOM 1065 C C . ALA A 1 141 ? -1.913 17.188 17.828 1 97.69 141 ALA A C 1
ATOM 1067 O O . ALA A 1 141 ? -1.889 16.266 17.016 1 97.69 141 ALA A O 1
ATOM 1068 N N . ASP A 1 142 ? -3.006 17.578 18.453 1 97.62 142 ASP A N 1
ATOM 1069 C CA . ASP A 1 142 ? -4.328 17.031 18.156 1 97.62 142 ASP A CA 1
ATOM 1070 C C . ASP A 1 142 ? -5.09 17.953 17.203 1 97.62 142 ASP A C 1
ATOM 1072 O O . ASP A 1 142 ? -5.578 19.016 17.609 1 97.62 142 ASP A O 1
ATOM 1076 N N . LEU A 1 143 ? -5.207 17.547 15.969 1 97.44 143 LEU A N 1
ATOM 1077 C CA . LEU A 1 143 ? -5.895 18.328 14.953 1 97.44 143 LEU A CA 1
ATOM 1078 C C . LEU A 1 143 ? -7.102 17.594 14.406 1 97.44 143 LEU A C 1
ATOM 1080 O O . LEU A 1 143 ? -7.629 17.938 13.344 1 97.44 143 LEU A O 1
ATOM 1084 N N . ARG A 1 144 ? -7.547 16.609 15.125 1 97.44 144 ARG A N 1
ATOM 1085 C CA . ARG A 1 144 ? -8.562 15.672 14.648 1 97.44 144 ARG A CA 1
ATOM 1086 C C . ARG A 1 144 ? -9.828 16.406 14.227 1 97.44 144 ARG A C 1
ATOM 1088 O O . ARG A 1 144 ? -10.312 17.281 14.945 1 97.44 144 ARG A O 1
ATOM 1095 N N . GLY A 1 145 ? -10.258 16.078 13.023 1 97.81 145 GLY A N 1
ATOM 1096 C CA . GLY A 1 145 ? -11.57 16.516 12.562 1 97.81 145 GLY A CA 1
ATOM 1097 C C . GLY A 1 145 ? -11.578 17.906 11.969 1 97.81 145 GLY A C 1
ATOM 1098 O O . GLY A 1 145 ? -12.617 18.391 11.531 1 97.81 145 GLY A O 1
ATOM 1099 N N . LEU A 1 146 ? -10.445 18.531 11.875 1 97.94 146 LEU A N 1
ATOM 1100 C CA . LEU A 1 146 ? -10.398 19.906 11.383 1 97.94 146 LEU A CA 1
ATOM 1101 C C . LEU A 1 146 ? -10.5 19.922 9.859 1 97.94 146 LEU A C 1
ATOM 1103 O O . LEU A 1 146 ? -10.164 18.953 9.188 1 97.94 146 LEU A O 1
ATOM 1107 N N . ASP A 1 147 ? -11.039 21.062 9.375 1 98.19 147 ASP A N 1
ATOM 1108 C CA . ASP A 1 147 ? -10.945 21.375 7.949 1 98.19 147 ASP A CA 1
ATOM 1109 C C . ASP A 1 147 ? -9.617 22.047 7.617 1 98.19 147 ASP A C 1
ATOM 1111 O O . ASP A 1 147 ? -9.414 23.219 7.941 1 98.19 147 ASP A O 1
ATOM 1115 N N . LEU A 1 148 ? -8.758 21.312 6.961 1 98.38 148 LEU A N 1
ATOM 1116 C CA . LEU A 1 148 ? -7.422 21.797 6.641 1 98.38 148 LEU A CA 1
ATOM 1117 C C . LEU A 1 148 ? -7.184 21.766 5.133 1 98.38 148 LEU A C 1
ATOM 1119 O O . LEU A 1 148 ? -6.059 21.531 4.684 1 98.38 148 LEU A O 1
ATOM 1123 N N . ARG A 1 149 ? -8.289 21.969 4.438 1 98.62 149 ARG A N 1
ATOM 1124 C CA . ARG A 1 149 ? -8.203 21.969 2.98 1 98.62 149 ARG A CA 1
ATOM 1125 C C . ARG A 1 149 ? -7.262 23.047 2.477 1 98.62 149 ARG A C 1
ATOM 1127 O O . ARG A 1 149 ? -7.379 24.219 2.875 1 98.62 149 ARG A O 1
ATOM 1134 N N . GLY A 1 150 ? -6.328 22.656 1.746 1 98.5 150 GLY A N 1
ATOM 1135 C CA . GLY A 1 150 ? -5.461 23.594 1.062 1 98.5 150 GLY A CA 1
ATOM 1136 C C . GLY A 1 150 ? -4.375 24.156 1.954 1 98.5 150 GLY A C 1
ATOM 1137 O O . GLY A 1 150 ? -3.594 25.016 1.525 1 98.5 150 GLY A O 1
ATOM 1138 N N . ILE A 1 151 ? -4.285 23.734 3.096 1 98.75 151 ILE A N 1
ATOM 1139 C CA . ILE A 1 151 ? -3.289 24.266 4.023 1 98.75 151 ILE A CA 1
ATOM 1140 C C . ILE A 1 151 ? -1.898 23.781 3.611 1 98.75 151 ILE A C 1
ATOM 1142 O O . ILE A 1 151 ? -1.744 22.672 3.111 1 98.75 151 ILE A O 1
ATOM 1146 N N . ARG A 1 152 ? -0.896 24.656 3.842 1 98.81 152 ARG A N 1
ATOM 1147 C CA . ARG A 1 152 ? 0.474 24.312 3.48 1 98.81 152 ARG A CA 1
ATOM 1148 C C . ARG A 1 152 ? 1.27 23.875 4.703 1 98.81 152 ARG A C 1
ATOM 1150 O O . ARG A 1 152 ? 1.558 24.688 5.59 1 98.81 152 ARG A O 1
ATOM 1157 N N . PHE A 1 153 ? 1.652 22.594 4.691 1 98.75 153 PHE A N 1
ATOM 1158 C CA . PHE A 1 153 ? 2.438 22.016 5.777 1 98.75 153 PHE A CA 1
ATOM 1159 C C . PHE A 1 153 ? 3.861 21.719 5.316 1 98.75 153 PHE A C 1
ATOM 1161 O O . PHE A 1 153 ? 4.48 20.75 5.777 1 98.75 153 PHE A O 1
ATOM 1168 N N . ARG A 1 154 ? 4.391 22.516 4.402 1 98.81 154 ARG A N 1
ATOM 1169 C CA . ARG A 1 154 ? 5.695 22.219 3.824 1 98.81 154 ARG A CA 1
ATOM 1170 C C . ARG A 1 154 ? 6.773 22.172 4.902 1 98.81 154 ARG A C 1
ATOM 1172 O O . ARG A 1 154 ? 6.848 23.047 5.754 1 98.81 154 ARG A O 1
ATOM 1179 N N . GLU A 1 155 ? 7.555 21.078 4.898 1 98.62 155 GLU A N 1
ATOM 1180 C CA . GLU A 1 155 ? 8.695 20.859 5.781 1 98.62 155 GLU A CA 1
ATOM 1181 C C . GLU A 1 155 ? 8.281 20.938 7.25 1 98.62 155 GLU A C 1
ATOM 1183 O O . GLU A 1 155 ? 9.117 21.188 8.125 1 98.62 155 GLU A O 1
ATOM 1188 N N . ALA A 1 156 ? 7.004 20.797 7.539 1 98.75 156 ALA A N 1
ATOM 1189 C CA . ALA A 1 156 ? 6.512 20.828 8.914 1 98.75 156 ALA A CA 1
ATOM 1190 C C . ALA A 1 156 ? 6.852 19.531 9.641 1 98.75 156 ALA A C 1
ATOM 1192 O O . ALA A 1 156 ? 7.023 18.484 9.008 1 98.75 156 ALA A O 1
ATOM 1193 N N . ASN A 1 157 ? 7.043 19.641 10.953 1 98.81 157 ASN A N 1
ATOM 1194 C CA . ASN A 1 157 ? 7.133 18.469 11.805 1 98.81 157 ASN A CA 1
ATOM 1195 C C . ASN A 1 157 ? 5.762 18.062 12.352 1 98.81 157 ASN A C 1
ATOM 1197 O O . ASN A 1 157 ? 5.223 18.719 13.242 1 98.81 157 ASN A O 1
ATOM 1201 N N . LEU A 1 158 ? 5.273 16.984 11.836 1 98.56 158 LEU A N 1
ATOM 1202 C CA . LEU A 1 158 ? 3.959 16.5 12.242 1 98.56 158 LEU A CA 1
ATOM 1203 C C . LEU A 1 158 ? 4.062 15.094 12.844 1 98.56 158 LEU A C 1
ATOM 1205 O O . LEU A 1 158 ? 3.133 14.297 12.734 1 98.56 158 LEU A O 1
ATOM 1209 N N . THR A 1 159 ? 5.238 14.852 13.461 1 98.69 159 THR A N 1
ATOM 1210 C CA . THR A 1 159 ? 5.465 13.547 14.078 1 98.69 159 THR A CA 1
ATOM 1211 C C . THR A 1 159 ? 4.41 13.258 15.133 1 98.69 159 THR A C 1
ATOM 1213 O O . THR A 1 159 ? 4.137 14.102 16 1 98.69 159 THR A O 1
ATOM 1216 N N . GLU A 1 160 ? 3.744 12.086 15.039 1 98.5 160 GLU A N 1
ATOM 1217 C CA . GLU A 1 160 ? 2.75 11.578 15.984 1 98.5 160 GLU A CA 1
ATOM 1218 C C . GLU A 1 160 ? 1.559 12.531 16.094 1 98.5 160 GLU A C 1
ATOM 1220 O O . GLU A 1 160 ? 0.841 12.523 17.094 1 98.5 160 GLU A O 1
ATOM 1225 N N . CYS A 1 161 ? 1.358 13.352 15.094 1 98.19 161 CYS A N 1
ATOM 1226 C CA . CYS A 1 161 ? 0.218 14.258 15.07 1 98.19 161 CYS A CA 1
ATOM 1227 C C . CYS A 1 161 ? -1.076 13.5 14.789 1 98.19 161 CYS A C 1
ATOM 1229 O O . CYS A 1 161 ? -1.076 12.516 14.055 1 98.19 161 CYS A O 1
ATOM 1231 N N . ASP A 1 162 ? -2.146 13.945 15.383 1 98.5 162 ASP A N 1
ATOM 1232 C CA . ASP A 1 162 ? -3.465 13.367 15.141 1 98.5 162 ASP A CA 1
ATOM 1233 C C . ASP A 1 162 ? -4.227 14.156 14.078 1 98.5 162 ASP A C 1
ATOM 1235 O O . ASP A 1 162 ? -4.777 15.219 14.367 1 98.5 162 ASP A O 1
ATOM 1239 N N . LEU A 1 163 ? -4.266 13.625 12.906 1 98.5 163 LEU A N 1
ATOM 1240 C CA . LEU A 1 163 ? -4.949 14.258 11.781 1 98.5 163 LEU A CA 1
ATOM 1241 C C . LEU A 1 163 ? -6.145 13.422 11.336 1 98.5 163 LEU A C 1
ATOM 1243 O O . LEU A 1 163 ? -6.621 13.57 10.211 1 98.5 163 LEU A O 1
ATOM 1247 N N . ARG A 1 164 ? -6.684 12.484 12.242 1 98.5 164 ARG A N 1
ATOM 1248 C CA . ARG A 1 164 ? -7.809 11.617 11.891 1 98.5 164 ARG A CA 1
ATOM 1249 C C . ARG A 1 164 ? -9.031 12.445 11.5 1 98.5 164 ARG A C 1
ATOM 1251 O O . ARG A 1 164 ? -9.312 13.477 12.109 1 98.5 164 ARG A O 1
ATOM 1258 N N . ARG A 1 165 ? -9.695 12.102 10.453 1 98.5 165 ARG A N 1
ATOM 1259 C CA . ARG A 1 165 ? -10.984 12.617 10.016 1 98.5 165 ARG A CA 1
ATOM 1260 C C . ARG A 1 165 ? -10.867 14.062 9.555 1 98.5 165 ARG A C 1
ATOM 1262 O O . ARG A 1 165 ? -11.859 14.789 9.5 1 98.5 165 ARG A O 1
ATOM 1269 N N . CYS A 1 166 ? -9.648 14.461 9.281 1 98.56 166 CYS A N 1
ATOM 1270 C CA . CYS A 1 166 ? -9.461 15.812 8.758 1 98.56 166 CYS A CA 1
ATOM 1271 C C . CYS A 1 166 ? -9.766 15.867 7.266 1 98.56 166 CYS A C 1
ATOM 1273 O O . CYS A 1 166 ? -9.625 14.859 6.562 1 98.56 166 CYS A O 1
ATOM 1275 N N . ASP A 1 167 ? -10.25 16.984 6.836 1 98.75 167 ASP A N 1
ATOM 1276 C CA . ASP A 1 167 ? -10.219 17.297 5.414 1 98.75 167 ASP A CA 1
ATOM 1277 C C . ASP A 1 167 ? -8.859 17.875 5.008 1 98.75 167 ASP A C 1
ATOM 1279 O O . ASP A 1 167 ? -8.539 19.016 5.32 1 98.75 167 ASP A O 1
ATOM 1283 N N . LEU A 1 168 ? -8.102 17.062 4.324 1 98.69 168 LEU A N 1
ATOM 1284 C CA . LEU A 1 168 ? -6.75 17.453 3.939 1 98.69 168 LEU A CA 1
ATOM 1285 C C . LEU A 1 168 ? -6.633 17.578 2.424 1 98.69 168 LEU A C 1
ATOM 1287 O O . LEU A 1 168 ? -5.523 17.562 1.88 1 98.69 168 LEU A O 1
ATOM 1291 N N . ARG A 1 169 ? -7.828 17.672 1.716 1 98.44 169 ARG A N 1
ATOM 1292 C CA . ARG A 1 169 ? -7.785 17.844 0.268 1 98.44 169 ARG A CA 1
ATOM 1293 C C . ARG A 1 169 ? -6.938 19.047 -0.114 1 98.44 169 ARG A C 1
ATOM 1295 O O . ARG A 1 169 ? -7.012 20.094 0.535 1 98.44 169 ARG A O 1
ATOM 1302 N N . GLU A 1 170 ? -6.105 18.906 -1.038 1 98.44 170 GLU A N 1
ATOM 1303 C CA . GLU A 1 170 ? -5.289 19.953 -1.64 1 98.44 170 GLU A CA 1
ATOM 1304 C C . GLU A 1 170 ? -4.219 20.438 -0.671 1 98.44 170 GLU A C 1
ATOM 1306 O O . GLU A 1 170 ? -3.537 21.438 -0.94 1 98.44 170 GLU A O 1
ATOM 1311 N N . ALA A 1 171 ? -4.07 19.859 0.46 1 98.69 171 ALA A N 1
ATOM 1312 C CA . ALA A 1 171 ? -3.012 20.234 1.389 1 98.69 171 ALA A CA 1
ATOM 1313 C C . ALA A 1 171 ? -1.639 19.859 0.839 1 98.69 171 ALA A C 1
ATOM 1315 O O . ALA A 1 171 ? -1.515 18.922 0.045 1 98.69 171 ALA A O 1
ATOM 1316 N N . ASP A 1 172 ? -0.67 20.625 1.225 1 98.75 172 ASP A N 1
ATOM 1317 C CA . ASP A 1 172 ? 0.697 20.406 0.767 1 98.75 172 ASP A CA 1
ATOM 1318 C C . ASP A 1 172 ? 1.583 19.906 1.906 1 98.75 172 ASP A C 1
ATOM 1320 O O . ASP A 1 172 ? 1.954 20.672 2.795 1 98.75 172 ASP A O 1
ATOM 1324 N N . PHE A 1 173 ? 1.979 18.625 1.805 1 98.56 173 PHE A N 1
ATOM 1325 C CA . PHE A 1 173 ? 2.811 18.031 2.842 1 98.56 173 PHE A CA 1
ATOM 1326 C C . PHE A 1 173 ? 4.238 17.844 2.344 1 98.56 173 PHE A C 1
ATOM 1328 O O . PHE A 1 173 ? 4.992 17.047 2.904 1 98.56 173 PHE A O 1
ATOM 1335 N N . THR A 1 174 ? 4.641 18.562 1.326 1 98.25 174 THR A N 1
ATOM 1336 C CA . THR A 1 174 ? 5.973 18.391 0.758 1 98.25 174 THR A CA 1
ATOM 1337 C C . THR A 1 174 ? 7.047 18.594 1.825 1 98.25 174 THR A C 1
ATOM 1339 O O . THR A 1 174 ? 7.086 19.625 2.486 1 98.25 174 THR A O 1
ATOM 1342 N N . GLY A 1 175 ? 7.805 17.562 2.074 1 98.25 175 GLY A N 1
ATOM 1343 C CA . GLY A 1 175 ? 8.914 17.656 3.01 1 98.25 175 GLY A CA 1
ATOM 1344 C C . GLY A 1 175 ? 8.484 17.5 4.457 1 98.25 175 GLY A C 1
ATOM 1345 O O . GLY A 1 175 ? 9.32 17.531 5.363 1 98.25 175 GLY A O 1
ATOM 1346 N N . ALA A 1 176 ? 7.254 17.297 4.664 1 98.56 176 ALA A N 1
ATOM 1347 C CA . ALA A 1 176 ? 6.766 17.188 6.035 1 98.56 176 ALA A CA 1
ATOM 1348 C C . ALA A 1 176 ? 7.145 15.836 6.645 1 98.56 176 ALA A C 1
ATOM 1350 O O . ALA A 1 176 ? 7.234 14.828 5.934 1 98.56 176 ALA A O 1
ATOM 1351 N N . ARG A 1 177 ? 7.43 15.852 7.914 1 98.38 177 ARG A N 1
ATOM 1352 C CA . ARG A 1 177 ? 7.664 14.625 8.664 1 98.38 177 ARG A CA 1
ATOM 1353 C C . ARG A 1 177 ? 6.363 14.086 9.25 1 98.38 177 ARG A C 1
ATOM 1355 O O . ARG A 1 177 ? 5.75 14.719 10.109 1 98.38 177 ARG A O 1
ATOM 1362 N N . LEU A 1 178 ? 5.996 12.891 8.828 1 98.31 178 LEU A N 1
ATOM 1363 C CA . LEU A 1 178 ? 4.699 12.352 9.219 1 98.31 178 LEU A CA 1
ATOM 1364 C C . LEU A 1 178 ? 4.859 11.039 9.969 1 98.31 178 LEU A C 1
ATOM 1366 O O . LEU A 1 178 ? 3.926 10.234 10.023 1 98.31 178 LEU A O 1
ATOM 1370 N N . LEU A 1 179 ? 6.094 10.836 10.578 1 98.31 179 LEU A N 1
ATOM 1371 C CA . LEU A 1 179 ? 6.32 9.602 11.32 1 98.31 179 LEU A CA 1
ATOM 1372 C C . LEU A 1 179 ? 5.305 9.445 12.445 1 98.31 179 LEU A C 1
ATOM 1374 O O . LEU A 1 179 ? 5.215 10.305 13.328 1 98.31 179 LEU A O 1
ATOM 1378 N N . GLY A 1 180 ? 4.539 8.367 12.391 1 98.44 180 GLY A N 1
ATOM 1379 C CA . GLY A 1 180 ? 3.6 8.062 13.461 1 98.44 180 GLY A CA 1
ATOM 1380 C C . GLY A 1 180 ? 2.357 8.938 13.422 1 98.44 180 GLY A C 1
ATOM 1381 O O . GLY A 1 180 ? 1.532 8.883 14.344 1 98.44 180 GLY A O 1
ATOM 1382 N N . ALA A 1 181 ? 2.225 9.711 12.414 1 98.69 181 ALA A N 1
ATOM 1383 C CA . ALA A 1 181 ? 1.028 10.539 12.297 1 98.69 181 ALA A CA 1
ATOM 1384 C C . ALA A 1 181 ? -0.201 9.688 11.984 1 98.69 181 ALA A C 1
ATOM 1386 O O . ALA A 1 181 ? -0.1 8.664 11.305 1 98.69 181 ALA A O 1
ATOM 1387 N N . ARG A 1 182 ? -1.333 10.086 12.516 1 98.69 182 ARG A N 1
ATOM 1388 C CA . ARG A 1 182 ? -2.592 9.383 12.305 1 98.69 182 ARG A CA 1
ATOM 1389 C C . ARG A 1 182 ? -3.467 10.109 11.297 1 98.69 182 ARG A C 1
ATOM 1391 O O . ARG A 1 182 ? -3.955 11.211 11.562 1 98.69 182 ARG A O 1
ATOM 1398 N N . LEU A 1 183 ? -3.629 9.469 10.156 1 98.62 183 LEU A N 1
ATOM 1399 C CA . LEU A 1 183 ? -4.434 10.055 9.086 1 98.62 183 LEU A CA 1
ATOM 1400 C C . LEU A 1 183 ? -5.641 9.18 8.773 1 98.62 183 LEU A C 1
ATOM 1402 O O . LEU A 1 183 ? -6.18 9.234 7.664 1 98.62 183 LEU A O 1
ATOM 1406 N N . GLU A 1 184 ? -6.062 8.359 9.797 1 98.56 184 GLU A N 1
ATOM 1407 C CA . GLU A 1 184 ? -7.191 7.461 9.57 1 98.56 184 GLU A CA 1
ATOM 1408 C C . GLU A 1 184 ? -8.453 8.234 9.195 1 98.56 184 GLU A C 1
ATOM 1410 O O . GLU A 1 184 ? -8.758 9.258 9.812 1 98.56 184 GLU A O 1
ATOM 1415 N N . GLU A 1 185 ? -9.094 7.805 8.133 1 98.44 185 GLU A N 1
ATOM 1416 C CA . GLU A 1 185 ? -10.375 8.32 7.664 1 98.44 185 GLU A CA 1
ATOM 1417 C C . GLU A 1 185 ? -10.25 9.773 7.215 1 98.44 185 GLU A C 1
ATOM 1419 O O . GLU A 1 185 ? -11.258 10.484 7.098 1 98.44 185 GLU A O 1
ATOM 1424 N N . ALA A 1 186 ? -9.016 10.266 7.031 1 98.69 186 ALA A N 1
ATOM 1425 C CA . ALA A 1 186 ? -8.836 11.609 6.484 1 98.69 186 ALA A CA 1
ATOM 1426 C C . ALA A 1 186 ? -9.055 11.625 4.977 1 98.69 186 ALA A C 1
ATOM 1428 O O . ALA A 1 186 ? -9.039 10.57 4.332 1 98.69 186 ALA A O 1
ATOM 1429 N N . ASP A 1 187 ? -9.367 12.797 4.461 1 98.81 187 ASP A N 1
ATOM 1430 C CA . ASP A 1 187 ? -9.484 12.984 3.02 1 98.81 187 ASP A CA 1
ATOM 1431 C C . ASP A 1 187 ? -8.203 13.57 2.438 1 98.81 187 ASP A C 1
ATOM 1433 O O . ASP A 1 187 ? -7.891 14.742 2.652 1 98.81 187 ASP A O 1
ATOM 1437 N N . LEU A 1 188 ? -7.457 12.766 1.705 1 98.56 188 LEU A N 1
ATOM 1438 C CA . LEU A 1 188 ? -6.133 13.148 1.227 1 98.56 188 LEU A CA 1
ATOM 1439 C C . LEU A 1 188 ? -6.152 13.414 -0.275 1 98.56 188 LEU A C 1
ATOM 1441 O O . LEU A 1 188 ? -5.098 13.586 -0.894 1 98.56 188 LEU A O 1
ATOM 1445 N N . ARG A 1 189 ? -7.41 13.453 -0.891 1 98.19 189 ARG A N 1
ATOM 1446 C CA . ARG A 1 189 ? -7.473 13.656 -2.334 1 98.19 189 ARG A CA 1
ATOM 1447 C C . ARG A 1 189 ? -6.82 14.977 -2.732 1 98.19 189 ARG A C 1
ATOM 1449 O O . ARG A 1 189 ? -7.004 15.992 -2.062 1 98.19 189 ARG A O 1
ATOM 1456 N N . GLU A 1 190 ? -5.977 14.961 -3.74 1 97.75 190 GLU A N 1
ATOM 1457 C CA . GLU A 1 190 ? -5.309 16.094 -4.359 1 97.75 190 GLU A CA 1
ATOM 1458 C C . GLU A 1 190 ? -4.254 16.688 -3.426 1 97.75 190 GLU A C 1
ATOM 1460 O O . GLU A 1 190 ? -3.77 17.797 -3.654 1 97.75 190 GLU A O 1
ATOM 1465 N N . SER A 1 191 ? -3.998 16.047 -2.299 1 98.06 191 SER A N 1
ATOM 1466 C CA . SER A 1 191 ? -2.9 16.5 -1.449 1 98.06 191 SER A CA 1
ATOM 1467 C C . SER A 1 191 ? -1.549 16.094 -2.033 1 98.06 191 SER A C 1
ATOM 1469 O O . SER A 1 191 ? -1.473 15.219 -2.896 1 98.06 191 SER A O 1
ATOM 1471 N N . ARG A 1 192 ? -0.574 16.812 -1.66 1 97.94 192 ARG A N 1
ATOM 1472 C CA . ARG A 1 192 ? 0.799 16.453 -2 1 97.94 192 ARG A CA 1
ATOM 1473 C C . ARG A 1 192 ? 1.499 15.789 -0.822 1 97.94 192 ARG A C 1
ATOM 1475 O O . ARG A 1 192 ? 1.774 16.438 0.191 1 97.94 192 ARG A O 1
ATOM 1482 N N . ILE A 1 193 ? 1.777 14.531 -0.958 1 96.62 193 ILE A N 1
ATOM 1483 C CA . ILE A 1 193 ? 2.359 13.734 0.118 1 96.62 193 ILE A CA 1
ATOM 1484 C C . ILE A 1 193 ? 3.586 12.984 -0.399 1 96.62 193 ILE A C 1
ATOM 1486 O O . ILE A 1 193 ? 3.559 12.414 -1.494 1 96.62 193 ILE A O 1
ATOM 1490 N N . ASP A 1 194 ? 4.621 13.031 0.325 1 95.88 194 ASP A N 1
ATOM 1491 C CA . ASP A 1 194 ? 5.84 12.328 -0.061 1 95.88 194 ASP A CA 1
ATOM 1492 C C . ASP A 1 194 ? 5.703 10.828 0.156 1 95.88 194 ASP A C 1
ATOM 1494 O O . ASP A 1 194 ? 4.93 10.383 1.01 1 95.88 194 ASP A O 1
ATOM 1498 N N . ALA A 1 195 ? 6.59 10.062 -0.49 1 94.38 195 ALA A N 1
ATOM 1499 C CA . ALA A 1 195 ? 6.523 8.609 -0.494 1 94.38 195 ALA A CA 1
ATOM 1500 C C . ALA A 1 195 ? 6.742 8.039 0.906 1 94.38 195 ALA A C 1
ATOM 1502 O O . ALA A 1 195 ? 6.078 7.086 1.309 1 94.38 195 ALA A O 1
ATOM 1503 N N . ASP A 1 196 ? 7.637 8.602 1.573 1 94.69 196 ASP A N 1
ATOM 1504 C CA . ASP A 1 196 ? 7.973 8.086 2.898 1 94.69 196 ASP A CA 1
ATOM 1505 C C . ASP A 1 196 ? 6.773 8.172 3.84 1 94.69 196 ASP A C 1
ATOM 1507 O O . ASP A 1 196 ? 6.637 7.363 4.758 1 94.69 196 ASP A O 1
ATOM 1511 N N . ALA A 1 197 ? 5.949 9.148 3.609 1 95.44 197 ALA A N 1
ATOM 1512 C CA . ALA A 1 197 ? 4.773 9.344 4.461 1 95.44 197 ALA A CA 1
ATOM 1513 C C . ALA A 1 197 ? 3.812 8.164 4.34 1 95.44 197 ALA A C 1
ATOM 1515 O O . ALA A 1 197 ? 3.133 7.809 5.305 1 95.44 197 ALA A O 1
ATOM 1516 N N . PHE A 1 198 ? 3.818 7.551 3.197 1 95.62 198 PHE A N 1
ATOM 1517 C CA . PHE A 1 198 ? 2.887 6.453 2.951 1 95.62 198 PHE A CA 1
ATOM 1518 C C . PHE A 1 198 ? 3.25 5.234 3.791 1 95.62 198 PHE A C 1
ATOM 1520 O O . PHE A 1 198 ? 2.398 4.387 4.059 1 95.62 198 PHE A O 1
ATOM 1527 N N . VAL A 1 199 ? 4.469 5.152 4.219 1 94.12 199 VAL A N 1
ATOM 1528 C CA . VAL A 1 199 ? 4.922 3.992 4.973 1 94.12 199 VAL A CA 1
ATOM 1529 C C . VAL A 1 199 ? 5.043 4.352 6.453 1 94.12 199 VAL A C 1
ATOM 1531 O O . VAL A 1 199 ? 5.008 3.475 7.316 1 94.12 199 VAL A O 1
ATOM 1534 N N . GLN A 1 200 ? 5.094 5.66 6.746 1 95.88 200 GLN A N 1
ATOM 1535 C CA . GLN A 1 200 ? 5.387 6.094 8.109 1 95.88 200 GLN A CA 1
ATOM 1536 C C . GLN A 1 200 ? 4.105 6.465 8.852 1 95.88 200 GLN A C 1
ATOM 1538 O O . GLN A 1 200 ? 4.066 6.43 10.086 1 95.88 200 GLN A O 1
ATOM 1543 N N . ALA A 1 201 ? 3.068 6.812 8.141 1 97.88 201 ALA A N 1
ATOM 1544 C CA . ALA A 1 201 ? 1.82 7.266 8.75 1 97.88 201 ALA A CA 1
ATOM 1545 C C . ALA A 1 201 ? 0.749 6.184 8.672 1 97.88 201 ALA A C 1
ATOM 1547 O O . ALA A 1 201 ? 0.897 5.203 7.941 1 97.88 201 ALA A O 1
ATOM 1548 N N . ASN A 1 202 ? -0.171 6.301 9.5 1 98 202 ASN A N 1
ATOM 1549 C CA . ASN A 1 202 ? -1.342 5.434 9.43 1 98 202 ASN A CA 1
ATOM 1550 C C . ASN A 1 202 ? -2.422 6.023 8.523 1 98 202 ASN A C 1
ATOM 1552 O O . ASN A 1 202 ? -3 7.066 8.844 1 98 202 ASN A O 1
ATOM 1556 N N . LEU A 1 203 ? -2.764 5.352 7.461 1 97.75 203 LEU A N 1
ATOM 1557 C CA . LEU A 1 203 ? -3.654 5.914 6.449 1 97.75 203 LEU A CA 1
ATOM 1558 C C . LEU A 1 203 ? -4.934 5.094 6.332 1 97.75 203 LEU A C 1
ATOM 1560 O O . LEU A 1 203 ? -5.688 5.246 5.371 1 97.75 203 LEU A O 1
ATOM 1564 N N . ARG A 1 204 ? -5.152 4.207 7.301 1 97.06 204 ARG A N 1
ATOM 1565 C CA . ARG A 1 204 ? -6.316 3.332 7.219 1 97.06 204 ARG A CA 1
ATOM 1566 C C . ARG A 1 204 ? -7.598 4.141 7.043 1 97.06 204 ARG A C 1
ATOM 1568 O O . ARG A 1 204 ? -7.855 5.082 7.797 1 97.06 204 ARG A O 1
ATOM 1575 N N . GLY A 1 205 ? -8.391 3.77 6.023 1 97.88 205 GLY A N 1
ATOM 1576 C CA . GLY A 1 205 ? -9.68 4.41 5.793 1 97.88 205 GLY A CA 1
ATOM 1577 C C . GLY A 1 205 ? -9.562 5.754 5.105 1 97.88 205 GLY A C 1
ATOM 1578 O O . GLY A 1 205 ? -10.57 6.391 4.797 1 97.88 205 GLY A O 1
ATOM 1579 N N . ALA A 1 206 ? -8.383 6.25 4.863 1 98.62 206 ALA A N 1
ATOM 1580 C CA . ALA A 1 206 ? -8.203 7.547 4.215 1 98.62 206 ALA A CA 1
ATOM 1581 C C . ALA A 1 206 ? -8.695 7.516 2.773 1 98.62 206 ALA A C 1
ATOM 1583 O O . ALA A 1 206 ? -8.578 6.492 2.092 1 98.62 206 ALA A O 1
ATOM 1584 N N . ARG A 1 207 ? -9.281 8.57 2.344 1 98.56 207 ARG A N 1
ATOM 1585 C CA . ARG A 1 207 ? -9.703 8.734 0.956 1 98.56 207 ARG A CA 1
ATOM 1586 C C . ARG A 1 207 ? -8.586 9.32 0.11 1 98.56 207 ARG A C 1
ATOM 1588 O O . ARG A 1 207 ? -7.977 10.328 0.485 1 98.56 207 ARG A O 1
ATOM 1595 N N . ILE A 1 208 ? -8.289 8.672 -0.984 1 98 208 ILE A N 1
ATOM 1596 C CA . ILE A 1 208 ? -7.195 9.117 -1.842 1 98 208 ILE A CA 1
ATOM 1597 C C . ILE A 1 208 ? -7.656 9.125 -3.299 1 98 208 ILE A C 1
ATOM 1599 O O . ILE A 1 208 ? -8.68 8.523 -3.637 1 98 208 ILE A O 1
ATOM 1603 N N . ASP A 1 209 ? -6.969 9.875 -4.113 1 96.94 209 ASP A N 1
ATOM 1604 C CA . ASP A 1 209 ? -7.23 9.859 -5.551 1 96.94 209 ASP A CA 1
ATOM 1605 C C . ASP A 1 209 ? -6.336 8.844 -6.258 1 96.94 209 ASP A C 1
ATOM 1607 O O . ASP A 1 209 ? -5.504 8.195 -5.625 1 96.94 209 ASP A O 1
ATOM 1611 N N . THR A 1 210 ? -6.52 8.711 -7.562 1 96 210 THR A N 1
ATOM 1612 C CA . THR A 1 210 ? -5.824 7.707 -8.359 1 96 210 THR A CA 1
ATOM 1613 C C . THR A 1 210 ? -4.316 7.938 -8.32 1 96 210 THR A C 1
ATOM 1615 O O . THR A 1 210 ? -3.541 6.992 -8.148 1 96 210 THR A O 1
ATOM 1618 N N . MET A 1 211 ? -3.912 9.164 -8.469 1 95.31 211 MET A N 1
ATOM 1619 C CA . MET A 1 211 ? -2.488 9.484 -8.477 1 95.31 211 MET A CA 1
ATOM 1620 C C . MET A 1 211 ? -1.839 9.117 -7.145 1 95.31 211 MET A C 1
ATOM 1622 O O . MET A 1 211 ? -0.738 8.562 -7.117 1 95.31 211 MET A O 1
ATOM 1626 N N . THR A 1 212 ? -2.551 9.43 -6.086 1 95.81 212 THR A N 1
ATOM 1627 C CA . THR A 1 212 ? -2.037 9.086 -4.766 1 95.81 212 THR A CA 1
ATOM 1628 C C . THR A 1 212 ? -1.981 7.57 -4.582 1 95.81 212 THR A C 1
ATOM 1630 O O . THR A 1 212 ? -1.05 7.047 -3.969 1 95.81 212 THR A O 1
ATOM 1633 N N . ALA A 1 213 ? -2.959 6.871 -5.137 1 96.31 213 ALA A N 1
ATOM 1634 C CA . ALA A 1 213 ? -2.959 5.41 -5.066 1 96.31 213 ALA A CA 1
ATOM 1635 C C . ALA A 1 213 ? -1.735 4.824 -5.766 1 96.31 213 ALA A C 1
ATOM 1637 O O . ALA A 1 213 ? -1.114 3.889 -5.262 1 96.31 213 ALA A O 1
ATOM 1638 N N . LEU A 1 214 ? -1.384 5.332 -6.906 1 96.31 214 LEU A N 1
ATOM 1639 C CA . LEU A 1 214 ? -0.206 4.883 -7.641 1 96.31 214 LEU A CA 1
ATOM 1640 C C . LEU A 1 214 ? 1.066 5.156 -6.844 1 96.31 214 LEU A C 1
ATOM 1642 O O . LEU A 1 214 ? 1.942 4.293 -6.754 1 96.31 214 LEU A O 1
ATOM 1646 N N . ALA A 1 215 ? 1.113 6.324 -6.27 1 96.25 215 ALA A N 1
ATOM 1647 C CA . ALA A 1 215 ? 2.27 6.68 -5.453 1 96.25 215 ALA A CA 1
ATOM 1648 C C . ALA A 1 215 ? 2.379 5.773 -4.23 1 96.25 215 ALA A C 1
ATOM 1650 O O . ALA A 1 215 ? 3.482 5.402 -3.822 1 96.25 215 ALA A O 1
ATOM 1651 N N . PHE A 1 216 ? 1.279 5.457 -3.68 1 97.06 216 PHE A N 1
ATOM 1652 C CA . PHE A 1 216 ? 1.23 4.555 -2.535 1 97.06 216 PHE A CA 1
ATOM 1653 C C . PHE A 1 216 ? 1.809 3.191 -2.898 1 97.06 216 PHE A C 1
ATOM 1655 O O . PHE A 1 216 ? 2.643 2.652 -2.168 1 97.06 216 PHE A O 1
ATOM 1662 N N . ALA A 1 217 ? 1.339 2.658 -3.986 1 96.38 217 ALA A N 1
ATOM 1663 C CA . ALA A 1 217 ? 1.855 1.374 -4.453 1 96.38 217 ALA A CA 1
ATOM 1664 C C . ALA A 1 217 ? 3.365 1.434 -4.66 1 96.38 217 ALA A C 1
ATOM 1666 O O . ALA A 1 217 ? 4.094 0.542 -4.223 1 96.38 217 ALA A O 1
ATOM 1667 N N . ALA A 1 218 ? 3.869 2.445 -5.25 1 96.44 218 ALA A N 1
ATOM 1668 C CA . ALA A 1 218 ? 5.297 2.625 -5.496 1 96.44 218 ALA A CA 1
ATOM 1669 C C . ALA A 1 218 ? 6.074 2.719 -4.188 1 96.44 218 ALA A C 1
ATOM 1671 O O . ALA A 1 218 ? 7.16 2.148 -4.062 1 96.44 218 ALA A O 1
ATOM 1672 N N . ALA A 1 219 ? 5.461 3.426 -3.293 1 95.75 219 ALA A N 1
ATOM 1673 C CA . ALA A 1 219 ? 6.109 3.584 -1.992 1 95.75 219 ALA A CA 1
ATOM 1674 C C . ALA A 1 219 ? 6.262 2.24 -1.286 1 95.75 219 ALA A C 1
ATOM 1676 O O . ALA A 1 219 ? 7.141 2.072 -0.439 1 95.75 219 ALA A O 1
ATOM 1677 N N . HIS A 1 220 ? 5.492 1.331 -1.594 1 95.38 220 HIS A N 1
ATOM 1678 C CA . HIS A 1 220 ? 5.551 0.004 -0.991 1 95.38 220 HIS A CA 1
ATOM 1679 C C . HIS A 1 220 ? 6.352 -0.96 -1.859 1 95.38 220 HIS A C 1
ATOM 1681 O O . HIS A 1 220 ? 6.273 -2.178 -1.679 1 95.38 220 HIS A O 1
ATOM 1687 N N . GLY A 1 221 ? 7.039 -0.475 -2.84 1 94.81 221 GLY A N 1
ATOM 1688 C CA . GLY A 1 221 ? 8.047 -1.25 -3.549 1 94.81 221 GLY A CA 1
ATOM 1689 C C . GLY A 1 221 ? 7.551 -1.805 -4.871 1 94.81 221 GLY A C 1
ATOM 1690 O O . GLY A 1 221 ? 8.242 -2.59 -5.52 1 94.81 221 GLY A O 1
ATOM 1691 N N . LEU A 1 222 ? 6.312 -1.525 -5.25 1 97.12 222 LEU A N 1
ATOM 1692 C CA . LEU A 1 222 ? 5.793 -1.991 -6.531 1 97.12 222 LEU A CA 1
ATOM 1693 C C . LEU A 1 222 ? 6.203 -1.047 -7.66 1 97.12 222 LEU A C 1
ATOM 1695 O O . LEU A 1 222 ? 6.48 0.13 -7.418 1 97.12 222 LEU A O 1
ATOM 1699 N N . ARG A 1 223 ? 6.367 -1.568 -8.789 1 97 223 ARG A N 1
ATOM 1700 C CA . ARG A 1 223 ? 6.656 -0.781 -9.984 1 97 223 ARG A CA 1
ATOM 1701 C C . ARG A 1 223 ? 5.418 -0.646 -10.867 1 97 223 ARG A C 1
ATOM 1703 O O . ARG A 1 223 ? 4.953 -1.63 -11.445 1 97 223 ARG A O 1
ATOM 1710 N N . VAL A 1 224 ? 5.008 0.557 -11 1 93.75 224 VAL A N 1
ATOM 1711 C CA . VAL A 1 224 ? 3.768 0.78 -11.734 1 93.75 224 VAL A CA 1
ATOM 1712 C C . VAL A 1 224 ? 4.082 1.146 -13.18 1 93.75 224 VAL A C 1
ATOM 1714 O O . VAL A 1 224 ? 4.855 2.07 -13.438 1 93.75 224 VAL A O 1
ATOM 1717 N N . ASP A 1 225 ? 3.578 0.341 -14.094 1 86.44 225 ASP A N 1
ATOM 1718 C CA . ASP A 1 225 ? 3.756 0.607 -15.523 1 86.44 225 ASP A CA 1
ATOM 1719 C C . ASP A 1 225 ? 2.42 0.922 -16.188 1 86.44 225 ASP A C 1
ATOM 1721 O O . ASP A 1 225 ? 1.383 0.381 -15.805 1 86.44 225 ASP A O 1
ATOM 1725 N N . MET B 1 1 ? 29.859 -89.25 28.078 1 18.39 1 MET B N 1
ATOM 1726 C CA . MET B 1 1 ? 29.453 -90.062 26.938 1 18.39 1 MET B CA 1
ATOM 1727 C C . MET B 1 1 ? 28.797 -89.188 25.859 1 18.39 1 MET B C 1
ATOM 1729 O O . MET B 1 1 ? 28.688 -88 26 1 18.39 1 MET B O 1
ATOM 1733 N N . GLY B 1 2 ? 27.453 -89.188 25.844 1 17.06 2 GLY B N 1
ATOM 1734 C CA . GLY B 1 2 ? 26.781 -89.562 24.609 1 17.06 2 GLY B CA 1
ATOM 1735 C C . GLY B 1 2 ? 26.703 -88.438 23.609 1 17.06 2 GLY B C 1
ATOM 1736 O O . GLY B 1 2 ? 27.094 -88.562 22.453 1 17.06 2 GLY B O 1
ATOM 1737 N N . ARG B 1 3 ? 25.672 -87.5 23.797 1 17.91 3 ARG B N 1
ATOM 1738 C CA . ARG B 1 3 ? 24.578 -87.5 22.844 1 17.91 3 ARG B CA 1
ATOM 1739 C C . ARG B 1 3 ? 24.797 -86.5 21.719 1 17.91 3 ARG B C 1
ATOM 1741 O O . ARG B 1 3 ? 23.859 -86.188 21 1 17.91 3 ARG B O 1
ATOM 1748 N N . ARG B 1 4 ? 25.844 -85.562 21.953 1 25.61 4 ARG B N 1
ATOM 1749 C CA . ARG B 1 4 ? 25.422 -84.375 21.25 1 25.61 4 ARG B CA 1
ATOM 1750 C C . ARG B 1 4 ? 25.25 -84.625 19.766 1 25.61 4 ARG B C 1
ATOM 1752 O O . ARG B 1 4 ? 26.234 -84.562 19.016 1 25.61 4 ARG B O 1
ATOM 1759 N N . HIS B 1 5 ? 24.297 -85.562 19.297 1 16.98 5 HIS B N 1
ATOM 1760 C CA . HIS B 1 5 ? 24.125 -86.188 17.969 1 16.98 5 HIS B CA 1
ATOM 1761 C C . HIS B 1 5 ? 24 -85.062 16.891 1 16.98 5 HIS B C 1
ATOM 1763 O O . HIS B 1 5 ? 24.688 -85.125 15.875 1 16.98 5 HIS B O 1
ATOM 1769 N N . ARG B 1 6 ? 22.75 -84.375 16.812 1 19 6 ARG B N 1
ATOM 1770 C CA . ARG B 1 6 ? 21.906 -84.625 15.664 1 19 6 ARG B CA 1
ATOM 1771 C C . ARG B 1 6 ? 22.422 -83.938 14.414 1 19 6 ARG B C 1
ATOM 1773 O O . ARG B 1 6 ? 23.25 -83.062 14.492 1 19 6 ARG B O 1
ATOM 1780 N N . LEU B 1 7 ? 21.453 -83.25 13.703 1 20.06 7 LEU B N 1
ATOM 1781 C CA . LEU B 1 7 ? 20.734 -83.5 12.461 1 20.06 7 LEU B CA 1
ATOM 1782 C C . LEU B 1 7 ? 21.375 -82.75 11.305 1 20.06 7 LEU B C 1
ATOM 1784 O O . LEU B 1 7 ? 22.094 -81.75 11.523 1 20.06 7 LEU B O 1
ATOM 1788 N N . ASP B 1 8 ? 20.734 -82.688 10.086 1 19.42 8 ASP B N 1
ATOM 1789 C CA . ASP B 1 8 ? 20.609 -83.062 8.688 1 19.42 8 ASP B CA 1
ATOM 1790 C C . ASP B 1 8 ? 20.875 -81.875 7.762 1 19.42 8 ASP B C 1
ATOM 1792 O O . ASP B 1 8 ? 21.656 -82 6.82 1 19.42 8 ASP B O 1
ATOM 1796 N N . ARG B 1 9 ? 19.953 -80.812 7.539 1 22.45 9 ARG B N 1
ATOM 1797 C CA . ARG B 1 9 ? 19.281 -80.688 6.246 1 22.45 9 ARG B CA 1
ATOM 1798 C C . ARG B 1 9 ? 20.172 -79.938 5.258 1 22.45 9 ARG B C 1
ATOM 1800 O O . ARG B 1 9 ? 20.984 -79.062 5.656 1 22.45 9 ARG B O 1
ATOM 1807 N N . LEU B 1 10 ? 20.203 -80.375 3.918 1 24.7 10 LEU B N 1
ATOM 1808 C CA . LEU B 1 10 ? 20.625 -80.25 2.527 1 24.7 10 LEU B CA 1
ATOM 1809 C C . LEU B 1 10 ? 20.266 -78.875 1.941 1 24.7 10 LEU B C 1
ATOM 1811 O O . LEU B 1 10 ? 19.109 -78.625 1.624 1 24.7 10 LEU B O 1
ATOM 1815 N N . VAL B 1 11 ? 20.469 -77.812 2.604 1 25.41 11 VAL B N 1
ATOM 1816 C CA . VAL B 1 11 ? 19.859 -76.562 2.041 1 25.41 11 VAL B CA 1
ATOM 1817 C C . VAL B 1 11 ? 20.328 -76.375 0.604 1 25.41 11 VAL B C 1
ATOM 1819 O O . VAL B 1 11 ? 21.531 -76.25 0.355 1 25.41 11 VAL B O 1
ATOM 1822 N N . THR B 1 12 ? 19.672 -77.188 -0.411 1 24.55 12 THR B N 1
ATOM 1823 C CA . THR B 1 12 ? 19.953 -77.125 -1.84 1 24.55 12 THR B CA 1
ATOM 1824 C C . THR B 1 12 ? 19.875 -75.625 -2.291 1 24.55 12 THR B C 1
ATOM 1826 O O . THR B 1 12 ? 19.062 -74.875 -1.789 1 24.55 12 THR B O 1
ATOM 1829 N N . PRO B 1 13 ? 20.984 -75.125 -2.752 1 25.25 13 PRO B N 1
ATOM 1830 C CA . PRO B 1 13 ? 21.078 -73.688 -3.238 1 25.25 13 PRO B CA 1
ATOM 1831 C C . PRO B 1 13 ? 20 -73.375 -4.273 1 25.25 13 PRO B C 1
ATOM 1833 O O . PRO B 1 13 ? 19.766 -74.188 -5.195 1 25.25 13 PRO B O 1
ATOM 1836 N N . ARG B 1 14 ? 18.75 -72.875 -3.848 1 24.91 14 ARG B N 1
ATOM 1837 C CA . ARG B 1 14 ? 17.641 -72.5 -4.723 1 24.91 14 ARG B CA 1
ATOM 1838 C C . ARG B 1 14 ? 18.156 -71.75 -5.938 1 24.91 14 ARG B C 1
ATOM 1840 O O . ARG B 1 14 ? 19.078 -70.938 -5.832 1 24.91 14 ARG B O 1
ATOM 1847 N N . ASP B 1 15 ? 18.031 -72.375 -7.137 1 25.66 15 ASP B N 1
ATOM 1848 C CA . ASP B 1 15 ? 18.141 -71.875 -8.492 1 25.66 15 ASP B CA 1
ATOM 1849 C C . ASP B 1 15 ? 17.469 -70.5 -8.617 1 25.66 15 ASP B C 1
ATOM 1851 O O . ASP B 1 15 ? 16.344 -70.312 -8.133 1 25.66 15 ASP B O 1
ATOM 1855 N N . GLY B 1 16 ? 18.188 -69.438 -8.539 1 22.97 16 GLY B N 1
ATOM 1856 C CA . GLY B 1 16 ? 17.781 -68 -8.719 1 22.97 16 GLY B CA 1
ATOM 1857 C C . GLY B 1 16 ? 16.891 -67.812 -9.922 1 22.97 16 GLY B C 1
ATOM 1858 O O . GLY B 1 16 ? 17.344 -67.875 -11.062 1 22.97 16 GLY B O 1
ATOM 1859 N N . ALA B 1 17 ? 15.617 -68.375 -9.953 1 27.11 17 ALA B N 1
ATOM 1860 C CA . ALA B 1 17 ? 14.656 -68.125 -11.031 1 27.11 17 ALA B CA 1
ATOM 1861 C C . ALA B 1 17 ? 14.609 -66.625 -11.359 1 27.11 17 ALA B C 1
ATOM 1863 O O . ALA B 1 17 ? 14.43 -65.812 -10.477 1 27.11 17 ALA B O 1
ATOM 1864 N N . SER B 1 18 ? 15.359 -66.25 -12.391 1 27.19 18 SER B N 1
ATOM 1865 C CA . SER B 1 18 ? 15.281 -64.938 -13.109 1 27.19 18 SER B CA 1
ATOM 1866 C C . SER B 1 18 ? 13.844 -64.562 -13.445 1 27.19 18 SER B C 1
ATOM 1868 O O . SER B 1 18 ? 13.148 -65.375 -14.109 1 27.19 18 SER B O 1
ATOM 1870 N N . GLY B 1 19 ? 13.047 -64.188 -12.508 1 25.11 19 GLY B N 1
ATOM 1871 C CA . GLY B 1 19 ? 11.688 -63.75 -12.773 1 25.11 19 GLY B CA 1
ATOM 1872 C C . GLY B 1 19 ? 11.586 -62.844 -13.992 1 25.11 19 GLY B C 1
ATOM 1873 O O . GLY B 1 19 ? 12.125 -61.75 -14 1 25.11 19 GLY B O 1
ATOM 1874 N N . ASP B 1 20 ? 11.695 -63.438 -15.273 1 29.19 20 ASP B N 1
ATOM 1875 C CA . ASP B 1 20 ? 11.367 -62.75 -16.516 1 29.19 20 ASP B CA 1
ATOM 1876 C C . ASP B 1 20 ? 10.031 -62.031 -16.391 1 29.19 20 ASP B C 1
ATOM 1878 O O . ASP B 1 20 ? 8.969 -62.656 -16.438 1 29.19 20 ASP B O 1
ATOM 1882 N N . VAL B 1 21 ? 9.844 -61.219 -15.414 1 33.97 21 VAL B N 1
ATOM 1883 C CA . VAL B 1 21 ? 8.633 -60.406 -15.5 1 33.97 21 VAL B CA 1
ATOM 1884 C C . VAL B 1 21 ? 8.484 -59.844 -16.906 1 33.97 21 VAL B C 1
ATOM 1886 O O . VAL B 1 21 ? 9.289 -59.031 -17.344 1 33.97 21 VAL B O 1
ATOM 1889 N N . GLY B 1 22 ? 8.109 -60.688 -17.906 1 29.16 22 GLY B N 1
ATOM 1890 C CA . GLY B 1 22 ? 7.68 -60.219 -19.219 1 29.16 22 GLY B CA 1
ATOM 1891 C C . GLY B 1 22 ? 6.816 -59 -19.141 1 29.16 22 GLY B C 1
ATOM 1892 O O . GLY B 1 22 ? 5.859 -58.938 -18.375 1 29.16 22 GLY B O 1
ATOM 1893 N N . ALA B 1 23 ? 7.41 -57.844 -19.281 1 36.22 23 ALA B N 1
ATOM 1894 C CA . ALA B 1 23 ? 6.664 -56.625 -19.594 1 36.22 23 ALA B CA 1
ATOM 1895 C C . ALA B 1 23 ? 5.496 -56.938 -20.531 1 36.22 23 ALA B C 1
ATOM 1897 O O . ALA B 1 23 ? 5.699 -57.344 -21.672 1 36.22 23 ALA B O 1
ATOM 1898 N N . ALA B 1 24 ? 4.441 -57.438 -19.984 1 35.62 24 ALA B N 1
ATOM 1899 C CA . ALA B 1 24 ? 3.232 -57.406 -20.797 1 35.62 24 ALA B CA 1
ATOM 1900 C C . ALA B 1 24 ? 3.0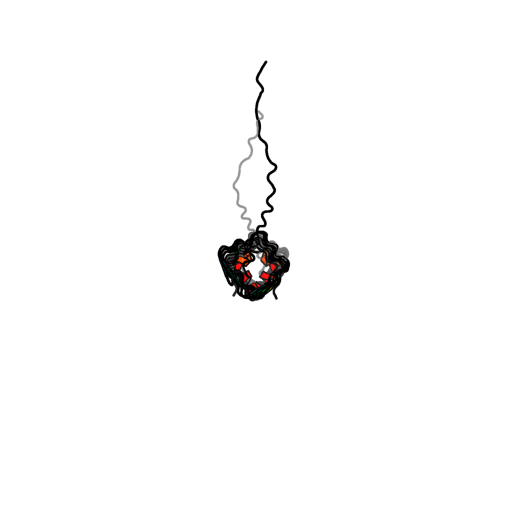9 -56.094 -21.531 1 35.62 24 ALA B C 1
ATOM 1902 O O . ALA B 1 24 ? 2.697 -55.062 -20.938 1 35.62 24 ALA B O 1
ATOM 1903 N N . CYS B 1 25 ? 4.145 -55.656 -22.391 1 34.91 25 CYS B N 1
ATOM 1904 C CA . CYS B 1 25 ? 3.822 -54.594 -23.344 1 34.91 25 CYS B CA 1
ATOM 1905 C C . CYS B 1 25 ? 2.406 -54.75 -23.875 1 34.91 25 CYS B C 1
ATOM 1907 O O . CYS B 1 25 ? 2.115 -55.719 -24.578 1 34.91 25 CYS B O 1
ATOM 1909 N N . HIS B 1 26 ? 1.4 -54.5 -23.094 1 38.66 26 HIS B N 1
ATOM 1910 C CA . HIS B 1 26 ? 0.072 -54.531 -23.688 1 38.66 26 HIS B CA 1
ATOM 1911 C C . HIS B 1 26 ? 0.109 -54 -25.125 1 38.66 26 HIS B C 1
ATOM 1913 O O . HIS B 1 26 ? 0.881 -53.094 -25.422 1 38.66 26 HIS B O 1
ATOM 1919 N N . PRO B 1 27 ? -0.243 -54.625 -26.125 1 39.03 27 PRO B N 1
ATOM 1920 C CA . PRO B 1 27 ? -0.324 -54.188 -27.531 1 39.03 27 PRO B CA 1
ATOM 1921 C C . PRO B 1 27 ? -0.759 -52.719 -27.656 1 39.03 27 PRO B C 1
ATOM 1923 O O . PRO B 1 27 ? -1.432 -52.188 -26.766 1 39.03 27 PRO B O 1
ATOM 1926 N N . MET B 1 28 ? 0.059 -51.781 -28.234 1 44.75 28 MET B N 1
ATOM 1927 C CA . MET B 1 28 ? -0.12 -50.406 -28.656 1 44.75 28 MET B CA 1
ATOM 1928 C C . MET B 1 28 ? -1.587 -50.125 -28.953 1 44.75 28 MET B C 1
ATOM 1930 O O . MET B 1 28 ? -1.941 -49 -29.312 1 44.75 28 MET B O 1
ATOM 1934 N N . GLY B 1 29 ? -2.348 -51.125 -29.078 1 50.66 29 GLY B N 1
ATOM 1935 C CA . GLY B 1 29 ? -3.711 -50.969 -29.562 1 50.66 29 GLY B CA 1
ATOM 1936 C C . GLY B 1 29 ? -4.652 -50.438 -28.484 1 50.66 29 GLY B C 1
ATOM 1937 O O . GLY B 1 29 ? -5.816 -50.156 -28.766 1 50.66 29 GLY B O 1
ATOM 1938 N N . MET B 1 30 ? -4.246 -50.438 -27.203 1 60.44 30 MET B N 1
ATOM 1939 C CA . MET B 1 30 ? -5.266 -50.156 -26.188 1 60.44 30 MET B CA 1
ATOM 1940 C C . MET B 1 30 ? -5.367 -48.656 -25.922 1 60.44 30 MET B C 1
ATOM 1942 O O . MET B 1 30 ? -4.371 -48.031 -25.609 1 60.44 30 MET B O 1
ATOM 1946 N N . THR B 1 31 ? -6.574 -48 -26.188 1 81.38 31 THR B N 1
ATOM 1947 C CA . THR B 1 31 ? -6.906 -46.594 -26.094 1 81.38 31 THR B CA 1
ATOM 1948 C C . THR B 1 31 ? -7.176 -46.188 -24.641 1 81.38 31 THR B C 1
ATOM 1950 O O . THR B 1 31 ? -7.18 -45 -24.297 1 81.38 31 THR B O 1
ATOM 1953 N N . SER B 1 32 ? -7.289 -47.281 -23.781 1 91.06 32 SER B N 1
ATOM 1954 C CA . SER B 1 32 ? -7.59 -46.906 -22.391 1 91.06 32 SER B CA 1
ATOM 1955 C C . SER B 1 32 ? -6.969 -47.875 -21.406 1 91.06 32 SER B C 1
ATOM 1957 O O . SER B 1 32 ? -6.797 -49.062 -21.734 1 91.06 32 SER B O 1
ATOM 1959 N N . ALA B 1 33 ? -6.414 -47.469 -20.344 1 93.62 33 ALA B N 1
ATOM 1960 C CA . ALA B 1 33 ? -5.922 -48.25 -19.219 1 93.62 33 ALA B CA 1
ATOM 1961 C C . ALA B 1 33 ? -6.574 -47.812 -17.922 1 93.62 33 ALA B C 1
ATOM 1963 O O . ALA B 1 33 ? -6.609 -46.625 -17.594 1 93.62 33 ALA B O 1
ATOM 1964 N N . VAL B 1 34 ? -7.25 -48.719 -17.188 1 95.44 34 VAL B N 1
ATOM 1965 C CA . VAL B 1 34 ? -7.863 -48.438 -15.898 1 95.44 34 VAL B CA 1
ATOM 1966 C C . VAL B 1 34 ? -7.223 -49.281 -14.805 1 95.44 34 VAL B C 1
ATOM 1968 O O . VAL B 1 34 ? -7.184 -50.531 -14.914 1 95.44 34 VAL B O 1
ATOM 1971 N N . GLY B 1 35 ? -6.699 -48.656 -13.82 1 96.31 35 GLY B N 1
ATOM 1972 C CA . GLY B 1 35 ? -6.176 -49.375 -12.664 1 96.31 35 GLY B CA 1
ATOM 1973 C C . GLY B 1 35 ? -4.895 -50.125 -12.953 1 96.31 35 GLY B C 1
ATOM 1974 O O . GLY B 1 35 ? -4.543 -51.062 -12.227 1 96.31 35 GLY B O 1
ATOM 1975 N N . GLU B 1 36 ? -4.227 -49.844 -14.008 1 95 36 GLU B N 1
ATOM 1976 C CA . GLU B 1 36 ? -3.018 -50.562 -14.398 1 95 36 GLU B CA 1
ATOM 1977 C C . GLU B 1 36 ? -1.809 -50.094 -13.602 1 95 36 GLU B C 1
ATOM 1979 O O . GLU B 1 36 ? -1.729 -48.906 -13.234 1 95 36 GLU B O 1
ATOM 1984 N N . ASP B 1 37 ? -0.916 -51 -13.336 1 97.44 37 ASP B N 1
ATOM 1985 C CA . ASP B 1 37 ? 0.327 -50.719 -12.625 1 97.44 37 ASP B CA 1
ATOM 1986 C C . ASP B 1 37 ? 1.493 -50.562 -13.594 1 97.44 37 ASP B C 1
ATOM 1988 O O . ASP B 1 37 ? 1.956 -51.531 -14.188 1 97.44 37 ASP B O 1
ATOM 1992 N N . PHE B 1 38 ? 1.898 -49.312 -13.688 1 97.06 38 PHE B N 1
ATOM 1993 C CA . PHE B 1 38 ? 3.053 -49.031 -14.531 1 97.06 38 PHE B CA 1
ATOM 1994 C C . PHE B 1 38 ? 4.277 -48.719 -13.68 1 97.06 38 PHE B C 1
ATOM 1996 O O . PHE B 1 38 ? 5.211 -48.062 -14.141 1 97.06 38 PHE B O 1
ATOM 2003 N N . GLN B 1 39 ? 4.262 -49.188 -12.43 1 97.5 39 GLN B N 1
ATOM 2004 C CA . GLN B 1 39 ? 5.371 -48.938 -11.523 1 97.5 39 GLN B CA 1
ATOM 2005 C C . GLN B 1 39 ? 6.695 -49.406 -12.117 1 97.5 39 GLN B C 1
ATOM 2007 O O . GLN B 1 39 ? 6.77 -50.5 -12.68 1 97.5 39 GLN B O 1
ATOM 2012 N N . ASP B 1 40 ? 7.645 -48.656 -12.211 1 97.25 40 ASP B N 1
ATOM 2013 C CA . ASP B 1 40 ? 9.023 -48.938 -12.602 1 97.25 40 ASP B CA 1
ATOM 2014 C C . ASP B 1 40 ? 9.133 -49.188 -14.102 1 97.25 40 ASP B C 1
ATOM 2016 O O . ASP B 1 40 ? 10.188 -49.594 -14.586 1 97.25 40 ASP B O 1
ATOM 2020 N N . ALA B 1 41 ? 7.992 -48.906 -14.719 1 96.94 41 ALA B N 1
ATOM 2021 C CA . ALA B 1 41 ? 8.031 -49.156 -16.156 1 96.94 41 ALA B CA 1
ATOM 2022 C C . ALA B 1 41 ? 9.008 -48.219 -16.844 1 96.94 41 ALA B C 1
ATOM 2024 O O . ALA B 1 41 ? 9.203 -47.094 -16.391 1 96.94 41 ALA B O 1
ATOM 2025 N N . VAL B 1 42 ? 9.633 -48.688 -17.812 1 98.06 42 VAL B N 1
ATOM 2026 C CA . VAL B 1 42 ? 10.492 -47.875 -18.656 1 98.06 42 VAL B CA 1
ATOM 2027 C C . VAL B 1 42 ? 9.781 -47.531 -19.969 1 98.06 42 VAL B C 1
ATOM 2029 O O . VAL B 1 42 ? 9.703 -48.375 -20.875 1 98.06 42 VAL B O 1
ATOM 2032 N N . LEU B 1 43 ? 9.281 -46.406 -20.016 1 96.38 43 LEU B N 1
ATOM 2033 C CA . LEU B 1 43 ? 8.484 -45.969 -21.156 1 96.38 43 LEU B CA 1
ATOM 2034 C C . LEU B 1 43 ? 9.062 -44.688 -21.781 1 96.38 43 LEU B C 1
ATOM 2036 O O . LEU B 1 43 ? 8.32 -43.781 -22.125 1 96.38 43 LEU B O 1
ATOM 2040 N N . THR B 1 44 ? 10.383 -44.625 -21.875 1 97 44 THR B N 1
ATOM 2041 C CA . THR B 1 44 ? 11.109 -43.469 -22.359 1 97 44 THR B CA 1
ATOM 2042 C C . THR B 1 44 ? 10.75 -43.188 -23.812 1 97 44 THR B C 1
ATOM 2044 O O . THR B 1 44 ? 10.641 -44.094 -24.625 1 97 44 THR B O 1
ATOM 2047 N N . ASP B 1 45 ? 10.461 -42.031 -24.156 1 97.44 45 ASP B N 1
ATOM 2048 C CA . ASP B 1 45 ? 10.281 -41.5 -25.516 1 97.44 45 ASP B CA 1
ATOM 2049 C C . ASP B 1 45 ? 9.062 -42.125 -26.188 1 97.44 45 ASP B C 1
ATOM 2051 O O . ASP B 1 45 ? 8.961 -42.156 -27.406 1 97.44 45 ASP B O 1
ATOM 2055 N N . GLU B 1 46 ? 8.18 -42.594 -25.359 1 96.56 46 GLU B N 1
ATOM 2056 C CA . GLU B 1 46 ? 6.938 -43.094 -25.938 1 96.56 46 GLU B CA 1
ATOM 2057 C C . GLU B 1 46 ? 6.07 -41.969 -26.469 1 96.56 46 GLU B C 1
ATOM 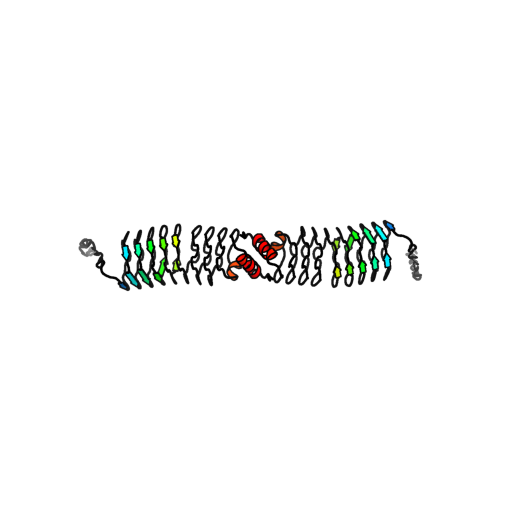2059 O O . GLU B 1 46 ? 6.242 -40.812 -26.094 1 96.56 46 GLU B O 1
ATOM 2064 N N . GLN B 1 47 ? 5.277 -42.281 -27.406 1 97.88 47 GLN B N 1
ATOM 2065 C CA . GLN B 1 47 ? 4.289 -41.375 -27.984 1 97.88 47 GLN B CA 1
ATOM 2066 C C . GLN B 1 47 ? 2.873 -41.906 -27.812 1 97.88 47 GLN B C 1
ATOM 2068 O O . GLN B 1 47 ? 2.564 -43.031 -28.266 1 97.88 47 GLN B O 1
ATOM 2073 N N . TRP B 1 48 ? 2.168 -41.188 -27.078 1 96.81 48 TRP B N 1
ATOM 2074 C CA . TRP B 1 48 ? 0.79 -41.594 -26.812 1 96.81 48 TRP B CA 1
ATOM 2075 C C . TRP B 1 48 ? -0.193 -40.594 -27.406 1 96.81 48 TRP B C 1
ATOM 2077 O O . TRP B 1 48 ? -0.056 -39.375 -27.188 1 96.81 48 TRP B O 1
ATOM 2087 N N . ASP B 1 49 ? -1.099 -41.094 -28.203 1 97.06 49 ASP B N 1
ATOM 2088 C CA . ASP B 1 49 ? -2.121 -40.25 -28.828 1 97.06 49 ASP B CA 1
ATOM 2089 C C . ASP B 1 49 ? -3.521 -40.781 -28.531 1 97.06 49 ASP B C 1
ATOM 2091 O O . ASP B 1 49 ? -3.852 -41.906 -28.875 1 97.06 49 ASP B O 1
ATOM 2095 N N . GLY B 1 50 ? -4.238 -39.906 -27.875 1 96.31 50 GLY B N 1
ATOM 2096 C CA . GLY B 1 50 ? -5.629 -40.25 -27.641 1 96.31 50 GLY B CA 1
ATOM 2097 C C . GLY B 1 50 ? -5.809 -41.344 -26.609 1 96.31 50 GLY B C 1
ATOM 2098 O O . GLY B 1 50 ? -6.762 -42.125 -26.688 1 96.31 50 GLY B O 1
ATOM 2099 N N . ARG B 1 51 ? -4.945 -41.5 -25.734 1 96.62 51 ARG B N 1
ATOM 2100 C CA . ARG B 1 51 ? -5.027 -42.562 -24.719 1 96.62 51 ARG B CA 1
ATOM 2101 C C . ARG B 1 51 ? -5.605 -42 -23.422 1 96.62 51 ARG B C 1
ATOM 2103 O O . ARG B 1 51 ? -5.488 -40.812 -23.125 1 96.62 51 ARG B O 1
ATOM 2110 N N . THR B 1 52 ? -6.281 -42.875 -22.719 1 98 52 THR B N 1
ATOM 2111 C CA . THR B 1 52 ? -6.828 -42.531 -21.406 1 98 52 THR B CA 1
ATOM 2112 C C . THR B 1 52 ? -6.297 -43.469 -20.328 1 98 52 THR B C 1
ATOM 2114 O O . THR B 1 52 ? -6.246 -44.688 -20.531 1 98 52 THR B O 1
ATOM 2117 N N . PHE B 1 53 ? -5.918 -42.875 -19.266 1 98.06 53 PHE B N 1
ATOM 2118 C CA . PHE B 1 53 ? -5.43 -43.594 -18.094 1 98.06 53 PHE B CA 1
ATOM 2119 C C . PHE B 1 53 ? -6.223 -43.219 -16.844 1 98.06 53 PHE B C 1
ATOM 2121 O O . PHE B 1 53 ? -6.348 -42.031 -16.516 1 98.06 53 PHE B O 1
ATOM 2128 N N . GLU B 1 54 ? -6.84 -44.188 -16.219 1 98.25 54 GLU B N 1
ATOM 2129 C CA . GLU B 1 54 ? -7.617 -43.938 -15.008 1 98.25 54 GLU B CA 1
ATOM 2130 C C . GLU B 1 54 ? -7.105 -44.781 -13.844 1 98.25 54 GLU B C 1
ATOM 2132 O O . GLU B 1 54 ? -7 -46 -13.961 1 98.25 54 GLU B O 1
ATOM 2137 N N . ARG B 1 55 ? -6.707 -44.094 -12.773 1 98.56 55 ARG B N 1
ATOM 2138 C CA . ARG B 1 55 ? -6.273 -44.781 -11.547 1 98.56 55 ARG B CA 1
ATOM 2139 C C . ARG B 1 55 ? -5.066 -45.656 -11.812 1 98.56 55 ARG B C 1
ATOM 2141 O O . ARG B 1 55 ? -5 -46.781 -11.305 1 98.56 55 ARG B O 1
ATOM 2148 N N . CYS B 1 56 ? -4.25 -45.188 -12.711 1 98.38 56 CYS B N 1
ATOM 2149 C CA . CYS B 1 56 ? -3.025 -45.906 -13.008 1 98.38 56 CYS B CA 1
ATOM 2150 C C . CYS B 1 56 ? -1.883 -45.438 -12.117 1 98.38 56 CYS B C 1
ATOM 2152 O O . CYS B 1 56 ? -1.884 -44.312 -11.648 1 98.38 56 CYS B O 1
ATOM 2154 N N . ASP B 1 57 ? -0.986 -46.344 -11.805 1 98.75 57 ASP B N 1
ATOM 2155 C CA . ASP B 1 57 ? 0.169 -46.031 -10.969 1 98.75 57 ASP B CA 1
ATOM 2156 C C . ASP B 1 57 ? 1.452 -46 -11.797 1 98.75 57 ASP B C 1
ATOM 2158 O O . ASP B 1 57 ? 1.908 -47.031 -12.289 1 98.75 57 ASP B O 1
ATOM 2162 N N . PHE B 1 58 ? 2.018 -44.781 -11.898 1 98.56 58 PHE B N 1
ATOM 2163 C CA . PHE B 1 58 ? 3.256 -44.594 -12.648 1 98.56 58 PHE B CA 1
ATOM 2164 C C . PHE B 1 58 ? 4.434 -44.375 -11.711 1 98.56 58 PHE B C 1
ATOM 2166 O O . PHE B 1 58 ? 5.426 -43.75 -12.086 1 98.56 58 PHE B O 1
ATOM 2173 N N . THR B 1 59 ? 4.332 -44.875 -10.461 1 98.69 59 THR B N 1
ATOM 2174 C CA . THR B 1 59 ? 5.355 -44.625 -9.453 1 98.69 59 THR B CA 1
ATOM 2175 C C . THR B 1 59 ? 6.727 -45.094 -9.945 1 98.69 59 THR B C 1
ATOM 2177 O O . THR B 1 59 ? 6.871 -46.219 -10.414 1 98.69 59 THR B O 1
ATOM 2180 N N . ASP B 1 60 ? 7.688 -44.25 -10 1 98.56 60 ASP B N 1
ATOM 2181 C CA . ASP B 1 60 ? 9.094 -44.469 -10.328 1 98.56 60 ASP B CA 1
ATOM 2182 C C . ASP B 1 60 ? 9.25 -44.938 -11.773 1 98.56 60 ASP B C 1
ATOM 2184 O O . ASP B 1 60 ? 10.273 -45.531 -12.125 1 98.56 60 ASP B O 1
ATOM 2188 N N . ALA B 1 61 ? 8.203 -44.719 -12.523 1 98.5 61 ALA B N 1
ATOM 2189 C CA . ALA B 1 61 ? 8.32 -45.031 -13.945 1 98.5 61 ALA B CA 1
ATOM 2190 C C . ALA B 1 61 ? 9.195 -44 -14.664 1 98.5 61 ALA B C 1
ATOM 2192 O O . ALA B 1 61 ? 9.297 -42.875 -14.227 1 98.5 61 ALA B O 1
ATOM 2193 N N . ASP B 1 62 ? 9.875 -44.5 -15.672 1 98.56 62 ASP B N 1
ATOM 2194 C CA . ASP B 1 62 ? 10.617 -43.594 -16.547 1 98.56 62 ASP B CA 1
ATOM 2195 C C . ASP B 1 62 ? 9.781 -43.188 -17.766 1 98.56 62 ASP B C 1
ATOM 2197 O O . ASP B 1 62 ? 9.633 -43.969 -18.703 1 98.56 62 ASP B O 1
ATOM 2201 N N . LEU B 1 63 ? 9.32 -42 -17.688 1 98.19 63 LEU B N 1
ATOM 2202 C CA . LEU B 1 63 ? 8.539 -41.469 -18.781 1 98.19 63 LEU B CA 1
ATOM 2203 C C . LEU B 1 63 ? 9.258 -40.281 -19.422 1 98.19 63 LEU B C 1
ATOM 2205 O O . LEU B 1 63 ? 8.617 -39.375 -19.969 1 98.19 63 LEU B O 1
ATOM 2209 N N . SER B 1 64 ? 10.602 -40.219 -19.297 1 98.06 64 SER B N 1
ATOM 2210 C CA . SER B 1 64 ? 11.359 -39.156 -19.906 1 98.06 64 SER B CA 1
ATOM 2211 C C . SER B 1 64 ? 11.125 -39.094 -21.422 1 98.06 64 SER B C 1
ATOM 2213 O O . SER B 1 64 ? 11.062 -40.125 -22.094 1 98.06 64 SER B O 1
ATOM 2215 N N . GLY B 1 65 ? 10.883 -37.906 -21.891 1 97.94 65 GLY B N 1
ATOM 2216 C CA . GLY B 1 65 ? 10.688 -37.719 -23.312 1 97.94 65 GLY B CA 1
ATOM 2217 C C . GLY B 1 65 ? 9.32 -38.156 -23.79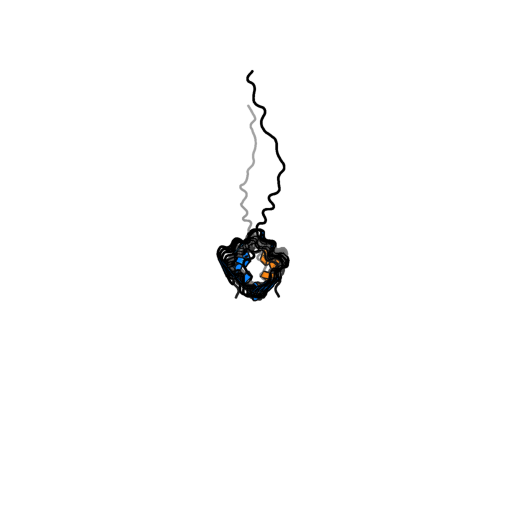7 1 97.94 65 GLY B C 1
ATOM 2218 O O . GLY B 1 65 ? 9.062 -38.156 -25.016 1 97.94 65 GLY B O 1
ATOM 2219 N N . LEU B 1 66 ? 8.453 -38.469 -22.906 1 98.12 66 LEU B N 1
ATOM 2220 C CA . LEU B 1 66 ? 7.109 -38.906 -23.297 1 98.12 66 LEU B CA 1
ATOM 2221 C C . LEU B 1 66 ? 6.387 -37.781 -24.047 1 98.12 66 LEU B C 1
ATOM 2223 O O . LEU B 1 66 ? 6.457 -36.625 -23.656 1 98.12 66 LEU B O 1
ATOM 2227 N N . SER B 1 67 ? 5.797 -38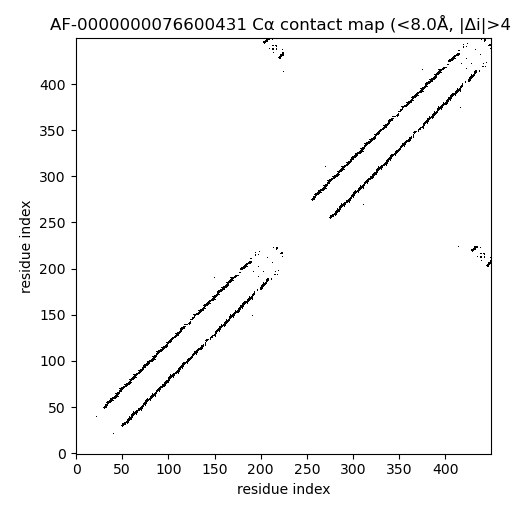.094 -25.141 1 98.69 67 SER B N 1
ATOM 2228 C CA . SER B 1 67 ? 4.934 -37.188 -25.875 1 98.69 67 SER B CA 1
ATOM 2229 C C . SER B 1 67 ? 3.479 -37.656 -25.844 1 98.69 67 SER B C 1
ATOM 2231 O O . SER B 1 67 ? 3.166 -38.781 -26.219 1 98.69 67 SER B O 1
ATOM 2233 N N . THR B 1 68 ? 2.666 -36.781 -25.375 1 98.12 68 THR B N 1
ATOM 2234 C CA . THR B 1 68 ? 1.243 -37.094 -25.359 1 98.12 68 THR B CA 1
ATOM 2235 C C . THR B 1 68 ? 0.447 -36.062 -26.156 1 98.12 68 THR B C 1
ATOM 2237 O O . THR B 1 68 ? 0.771 -34.875 -26.141 1 98.12 68 THR B O 1
ATOM 2240 N N . ARG B 1 69 ? -0.496 -36.5 -26.875 1 98.38 69 ARG B N 1
ATOM 2241 C CA . ARG B 1 69 ? -1.484 -35.688 -27.547 1 98.38 69 ARG B CA 1
ATOM 2242 C C . ARG B 1 69 ? -2.898 -36.188 -27.297 1 98.38 69 ARG B C 1
ATOM 2244 O O . ARG B 1 69 ? -3.184 -37.375 -27.5 1 98.38 69 ARG B O 1
ATOM 2251 N N . ASN B 1 70 ? -3.727 -35.312 -26.828 1 97.88 70 ASN B N 1
ATOM 2252 C CA . ASN B 1 70 ? -5.125 -35.656 -26.609 1 97.88 70 ASN B CA 1
ATOM 2253 C C . ASN B 1 70 ? -5.27 -36.812 -25.641 1 97.88 70 ASN B C 1
ATOM 2255 O O . ASN B 1 70 ? -6.074 -37.719 -25.875 1 97.88 70 ASN B O 1
ATOM 2259 N N . CYS B 1 71 ? -4.422 -36.812 -24.672 1 98.38 71 CYS B N 1
ATOM 2260 C CA . CYS B 1 71 ? -4.488 -37.875 -23.672 1 98.38 71 CYS B CA 1
ATOM 2261 C C . CYS B 1 71 ? -5.164 -37.406 -22.391 1 98.38 71 CYS B C 1
ATOM 2263 O O . CYS B 1 71 ? -5.305 -36.188 -22.188 1 98.38 71 CYS B O 1
ATOM 2265 N N . VAL B 1 72 ? -5.699 -38.312 -21.625 1 98.69 72 VAL B N 1
ATOM 2266 C CA . VAL B 1 72 ? -6.328 -38 -20.344 1 98.69 72 VAL B CA 1
ATOM 2267 C C . VAL B 1 72 ? -5.801 -38.938 -19.25 1 98.69 72 VAL B C 1
ATOM 2269 O O . VAL B 1 72 ? -5.848 -40.156 -19.406 1 98.69 72 VAL B O 1
ATOM 2272 N N . PHE B 1 73 ? -5.277 -38.312 -18.25 1 98.69 73 PHE B N 1
ATOM 2273 C CA . PHE B 1 73 ? -4.898 -39 -17.016 1 98.69 73 PHE B CA 1
ATOM 2274 C C . PHE B 1 73 ? -5.82 -38.625 -15.867 1 98.69 73 PHE B C 1
ATOM 2276 O O . PHE B 1 73 ? -5.93 -37.438 -15.531 1 98.69 73 PHE B O 1
ATOM 2283 N N . THR B 1 74 ? -6.547 -39.594 -15.297 1 98.75 74 THR B N 1
ATOM 2284 C CA . THR B 1 74 ? -7.453 -39.281 -14.188 1 98.75 74 THR B CA 1
ATOM 2285 C C . THR B 1 74 ? -7.086 -40.125 -12.953 1 98.75 74 THR B C 1
ATOM 2287 O O . THR B 1 74 ? -6.98 -41.344 -13.031 1 98.75 74 THR B O 1
ATOM 2290 N N . ASP B 1 75 ? -6.832 -39.438 -11.836 1 98.75 75 ASP B N 1
ATOM 2291 C CA . ASP B 1 75 ? -6.555 -40.094 -10.562 1 98.75 75 ASP B CA 1
ATOM 2292 C C . ASP B 1 75 ? -5.332 -41 -10.672 1 98.75 75 ASP B C 1
ATOM 2294 O O . ASP B 1 75 ? -5.328 -42.094 -10.133 1 98.75 75 ASP B O 1
ATOM 2298 N N . CYS B 1 76 ? -4.34 -40.531 -11.461 1 98.81 76 CYS B N 1
ATOM 2299 C CA . CYS B 1 76 ? -3.107 -41.281 -11.625 1 98.81 76 CYS B CA 1
ATOM 2300 C C . CYS B 1 76 ? -2.041 -40.812 -10.641 1 98.81 76 CYS B C 1
ATOM 2302 O O . CYS B 1 76 ? -2.123 -39.719 -10.109 1 98.81 76 CYS B O 1
ATOM 2304 N N . VAL B 1 77 ? -1.094 -41.719 -10.383 1 98.88 77 VAL B N 1
ATOM 2305 C CA . VAL B 1 77 ? -0.012 -41.406 -9.453 1 98.88 77 VAL B CA 1
ATOM 2306 C C . VAL B 1 77 ? 1.313 -41.344 -10.203 1 98.88 77 VAL B C 1
ATOM 2308 O O . VAL B 1 77 ? 1.69 -42.281 -10.914 1 98.88 77 VAL B O 1
ATOM 2311 N N . PHE B 1 78 ? 1.995 -40.219 -10 1 98.75 78 PHE B N 1
ATOM 2312 C CA . PHE B 1 78 ? 3.275 -40 -10.664 1 98.75 78 PHE B CA 1
ATOM 2313 C C . PHE B 1 78 ? 4.391 -39.812 -9.641 1 98.75 78 PHE B C 1
ATOM 2315 O O . PHE B 1 78 ? 5.309 -39.031 -9.859 1 98.75 78 PHE B O 1
ATOM 2322 N N . THR B 1 79 ? 4.348 -40.531 -8.484 1 98.69 79 THR B N 1
ATOM 2323 C CA . THR B 1 79 ? 5.371 -40.375 -7.449 1 98.69 79 THR B CA 1
ATOM 2324 C C . THR B 1 79 ? 6.723 -40.875 -7.961 1 98.69 79 THR B C 1
ATOM 2326 O O . THR B 1 79 ? 6.844 -42 -8.438 1 98.69 79 THR B O 1
ATOM 2329 N N . GLY B 1 80 ? 7.715 -40 -7.934 1 98.5 80 GLY B N 1
ATOM 2330 C CA . GLY B 1 80 ? 9.07 -40.375 -8.328 1 98.5 80 GLY B CA 1
ATOM 2331 C C . GLY B 1 80 ? 9.219 -40.562 -9.82 1 98.5 80 GLY B C 1
ATOM 2332 O O . GLY B 1 80 ? 10.25 -41.031 -10.289 1 98.5 80 GLY B O 1
ATOM 2333 N N . THR B 1 81 ? 8.203 -40.281 -10.562 1 98.62 81 THR B N 1
ATOM 2334 C CA . THR B 1 81 ? 8.211 -40.469 -12.008 1 98.62 8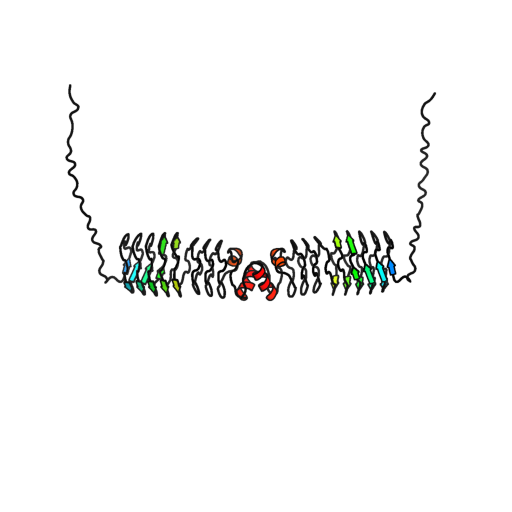1 THR B CA 1
ATOM 2335 C C . THR B 1 81 ? 9.109 -39.469 -12.703 1 98.62 81 THR B C 1
ATOM 2337 O O . THR B 1 81 ? 9.133 -38.281 -12.328 1 98.62 81 THR B O 1
ATOM 2340 N N . ASP B 1 82 ? 9.867 -39.906 -13.656 1 98.56 82 ASP B N 1
ATOM 2341 C CA . ASP B 1 82 ? 10.664 -39 -14.477 1 98.56 82 ASP B CA 1
ATOM 2342 C C . ASP B 1 82 ? 9.906 -38.562 -15.734 1 98.56 82 ASP B C 1
ATOM 2344 O O . ASP B 1 82 ? 9.75 -39.375 -16.656 1 98.56 82 ASP B O 1
ATOM 2348 N N . LEU B 1 83 ? 9.5 -37.406 -15.742 1 98.25 83 LEU B N 1
ATOM 2349 C CA . LEU B 1 83 ? 8.82 -36.844 -16.906 1 98.25 83 LEU B CA 1
ATOM 2350 C C . LEU B 1 83 ? 9.695 -35.781 -17.578 1 98.25 83 LEU B C 1
ATOM 2352 O O . LEU B 1 83 ? 9.188 -34.938 -18.328 1 98.25 83 LEU B O 1
ATOM 2356 N N . ASN B 1 84 ? 11.031 -35.812 -17.344 1 97.75 84 ASN B N 1
ATOM 2357 C CA . ASN B 1 84 ? 11.93 -34.812 -17.906 1 97.75 84 ASN B CA 1
ATOM 2358 C C . ASN B 1 84 ? 11.867 -34.781 -19.438 1 97.75 84 ASN B C 1
ATOM 2360 O O . ASN B 1 84 ? 11.898 -35.844 -20.062 1 97.75 84 ASN B O 1
ATOM 2364 N N . GLY B 1 85 ? 11.734 -33.562 -19.922 1 97.69 85 GLY B N 1
ATOM 2365 C CA . GLY B 1 85 ? 11.75 -33.406 -21.375 1 97.69 85 GLY B CA 1
ATOM 2366 C C . GLY B 1 85 ? 10.477 -33.906 -22.047 1 97.69 85 GLY B C 1
ATOM 2367 O O . GLY B 1 85 ? 10.422 -34.031 -23.266 1 97.69 85 GLY B O 1
ATOM 2368 N N . SER B 1 86 ? 9.469 -34.25 -21.297 1 98.12 86 SER B N 1
ATOM 2369 C CA . SER B 1 86 ? 8.211 -34.688 -21.891 1 98.12 86 SER B CA 1
ATOM 2370 C C . SER B 1 86 ? 7.469 -33.531 -22.547 1 98.12 86 SER B C 1
ATOM 2372 O O . SER B 1 86 ? 7.734 -32.375 -22.266 1 98.12 86 SER B O 1
ATOM 2374 N N . LYS B 1 87 ? 6.637 -33.844 -23.484 1 98.75 87 LYS B N 1
ATOM 2375 C CA . LYS B 1 87 ? 5.828 -32.875 -24.219 1 98.75 87 LYS B CA 1
ATOM 2376 C C . LYS B 1 87 ? 4.355 -33.281 -24.219 1 98.75 87 LYS B C 1
ATOM 2378 O O . LYS B 1 87 ? 3.996 -34.375 -24.688 1 98.75 87 LYS B O 1
ATOM 2383 N N . HIS B 1 88 ? 3.562 -32.406 -23.781 1 98.69 88 HIS B N 1
ATOM 2384 C CA . HIS B 1 88 ? 2.139 -32.688 -23.656 1 98.69 88 HIS B CA 1
ATOM 2385 C C . HIS B 1 88 ? 1.297 -31.641 -24.375 1 98.69 88 HIS B C 1
ATOM 2387 O O . HIS B 1 88 ? 1.426 -30.453 -24.094 1 98.69 88 HIS B O 1
ATOM 2393 N N . VAL B 1 89 ? 0.506 -32.062 -25.297 1 98.81 89 VAL B N 1
ATOM 2394 C CA . VAL B 1 89 ? -0.385 -31.172 -26.047 1 98.81 89 VAL B CA 1
ATOM 2395 C C . VAL B 1 89 ? -1.833 -31.609 -25.844 1 98.81 89 VAL B C 1
ATOM 2397 O O . VAL B 1 89 ? -2.16 -32.781 -26.016 1 98.81 89 VAL B O 1
ATOM 2400 N N . ALA B 1 90 ? -2.672 -30.703 -25.5 1 98.62 90 ALA B N 1
ATOM 2401 C CA . ALA B 1 90 ? -4.098 -30.969 -25.328 1 98.62 90 ALA B CA 1
ATOM 2402 C C . ALA B 1 90 ? -4.32 -32.188 -24.453 1 98.62 90 ALA B C 1
ATOM 2404 O O . ALA B 1 90 ? -5.156 -33.062 -24.75 1 98.62 90 ALA B O 1
ATOM 2405 N N . THR B 1 91 ? -3.516 -32.281 -23.422 1 98.69 91 THR B N 1
ATOM 2406 C CA . THR B 1 91 ? -3.568 -33.438 -22.5 1 98.69 91 THR B CA 1
ATOM 2407 C C . THR B 1 91 ? -4.07 -33 -21.125 1 98.69 91 THR B C 1
ATOM 2409 O O . THR B 1 91 ? -3.744 -31.922 -20.656 1 98.69 91 THR B O 1
ATOM 2412 N N . ALA B 1 92 ? -4.891 -33.875 -20.547 1 98.88 92 ALA B N 1
ATOM 2413 C CA . ALA B 1 92 ? -5.461 -33.562 -19.234 1 98.88 92 ALA B CA 1
ATOM 2414 C C . ALA B 1 92 ? -4.902 -34.469 -18.156 1 98.88 92 ALA B C 1
ATOM 2416 O O . ALA B 1 92 ? -4.891 -35.719 -18.312 1 98.88 92 ALA B O 1
ATOM 2417 N N . PHE B 1 93 ? -4.414 -33.875 -17.156 1 98.81 93 PHE B N 1
ATOM 2418 C CA . PHE B 1 93 ? -4.102 -34.531 -15.891 1 98.81 93 PHE B CA 1
ATOM 2419 C C . PHE B 1 93 ? -5.102 -34.125 -14.805 1 98.81 93 PHE B C 1
ATOM 2421 O O . PHE B 1 93 ? -5.008 -33.031 -14.25 1 98.81 93 PHE B O 1
ATOM 2428 N N . ARG B 1 94 ? -6.039 -35 -14.508 1 98.81 94 ARG B N 1
ATOM 2429 C CA . ARG B 1 94 ? -7.109 -34.656 -13.578 1 98.81 94 ARG B CA 1
ATOM 2430 C C . ARG B 1 94 ? -6.957 -35.406 -12.258 1 98.81 94 ARG B C 1
ATOM 2432 O O . ARG B 1 94 ? -6.969 -36.656 -12.234 1 98.81 94 ARG B O 1
ATOM 2439 N N . SER B 1 95 ? -6.816 -34.656 -11.164 1 98.75 95 SER B N 1
ATOM 2440 C CA . SER B 1 95 ? -6.719 -35.219 -9.82 1 98.75 95 SER B CA 1
ATOM 2441 C C . SER B 1 95 ? -5.57 -36.219 -9.727 1 98.75 95 SER B C 1
ATOM 2443 O O . SER B 1 95 ? -5.723 -37.312 -9.156 1 98.75 95 SER B O 1
ATOM 2445 N N . CYS B 1 96 ? -4.473 -35.812 -10.383 1 98.88 96 CYS B N 1
ATOM 2446 C CA . CYS B 1 96 ? -3.281 -36.656 -10.344 1 98.88 96 CYS B CA 1
ATOM 2447 C C . CYS B 1 96 ? -2.354 -36.25 -9.211 1 98.88 96 CYS B C 1
ATOM 2449 O O . CYS B 1 96 ? -2.471 -35.125 -8.688 1 98.88 96 CYS B O 1
ATOM 2451 N N . LYS B 1 97 ? -1.532 -37.156 -8.82 1 98.88 97 LYS B N 1
ATOM 2452 C CA . LYS B 1 97 ? -0.562 -36.875 -7.766 1 98.88 97 LYS B CA 1
ATOM 2453 C C . LYS B 1 97 ? 0.86 -36.844 -8.312 1 98.88 97 LYS B C 1
ATOM 2455 O O . LYS B 1 97 ? 1.354 -37.875 -8.805 1 98.88 97 LYS B O 1
ATOM 2460 N N . PHE B 1 98 ? 1.484 -35.688 -8.195 1 98.75 98 PHE B N 1
ATOM 2461 C CA . PHE B 1 98 ? 2.896 -35.531 -8.531 1 98.75 98 PHE B CA 1
ATOM 2462 C C . PHE B 1 98 ? 3.73 -35.344 -7.266 1 98.75 98 PHE B C 1
ATOM 2464 O O . PHE B 1 98 ? 3.598 -34.344 -6.574 1 98.75 98 PHE B O 1
ATOM 2471 N N . GLU B 1 99 ? 4.504 -36.344 -6.93 1 98.69 99 GLU B N 1
ATOM 2472 C CA . GLU B 1 99 ? 5.383 -36.281 -5.766 1 98.69 99 GLU B CA 1
ATOM 2473 C C . GLU B 1 99 ? 6.809 -36.719 -6.125 1 98.69 99 GLU B C 1
ATOM 2475 O O . GLU B 1 99 ? 7.027 -37.781 -6.652 1 98.69 99 GLU B O 1
ATOM 2480 N N . ARG B 1 100 ? 7.773 -35.844 -5.852 1 98.06 100 ARG B N 1
ATOM 2481 C CA . ARG B 1 100 ? 9.164 -36.094 -6.223 1 98.06 100 ARG B CA 1
ATOM 2482 C C . ARG B 1 100 ? 9.297 -36.375 -7.711 1 98.06 100 ARG B C 1
ATOM 2484 O O . ARG B 1 100 ? 10.086 -37.25 -8.109 1 98.06 100 ARG B O 1
ATOM 2491 N N . THR B 1 101 ? 8.352 -35.75 -8.438 1 98.38 101 THR B N 1
ATOM 2492 C CA . THR B 1 101 ? 8.344 -35.938 -9.883 1 98.38 101 THR B CA 1
ATOM 2493 C C . THR B 1 101 ? 9.305 -34.969 -10.555 1 98.38 101 THR B C 1
ATOM 2495 O O . THR B 1 101 ? 9.438 -33.812 -10.125 1 98.38 101 THR B O 1
ATOM 2498 N N . VAL B 1 102 ? 9.93 -35.438 -11.586 1 97.94 102 VAL B N 1
ATOM 2499 C CA . VAL B 1 102 ? 10.82 -34.562 -12.359 1 97.94 102 VAL B CA 1
ATOM 2500 C C . VAL B 1 102 ? 10.109 -34.094 -13.617 1 97.94 102 VAL B C 1
ATOM 2502 O O . VAL B 1 102 ? 9.844 -34.875 -14.531 1 97.94 102 VAL B O 1
ATOM 2505 N N . LEU B 1 103 ? 9.805 -32.75 -13.594 1 96.25 103 LEU B N 1
ATOM 2506 C CA . LEU B 1 103 ? 9.125 -32.156 -14.742 1 96.25 103 LEU B CA 1
ATOM 2507 C C . LEU B 1 103 ? 10.008 -31.109 -15.414 1 96.25 103 LEU B C 1
ATOM 2509 O O . LEU B 1 103 ? 9.531 -30.328 -16.25 1 96.25 103 LEU B O 1
ATOM 2513 N N . GLY B 1 104 ? 11.18 -31.031 -15.25 1 87.69 104 GLY B N 1
ATOM 2514 C CA . GLY B 1 104 ? 12.172 -30.094 -15.734 1 87.69 104 GLY B CA 1
ATOM 2515 C C . GLY B 1 104 ? 11.883 -29.594 -17.141 1 87.69 104 GLY B C 1
ATOM 2516 O O . GLY B 1 104 ? 10.883 -28.922 -17.375 1 87.69 104 GLY B O 1
ATOM 2517 N N . LYS B 1 105 ? 12.5 -29.859 -18.156 1 94.06 105 LYS B N 1
ATOM 2518 C CA . LYS B 1 105 ? 12.445 -29.406 -19.531 1 94.06 105 LYS B CA 1
ATOM 2519 C C . LYS B 1 105 ? 11.18 -29.891 -20.234 1 94.06 105 LYS B C 1
ATOM 2521 O O . LYS B 1 105 ? 11.125 -29.938 -21.469 1 94.06 105 LYS B O 1
ATOM 2526 N N . SER B 1 106 ? 10.172 -30.188 -19.422 1 97.31 106 SER B N 1
ATOM 2527 C CA . SER B 1 106 ? 8.914 -30.609 -20.016 1 97.31 106 SER B CA 1
ATOM 2528 C C . SER B 1 106 ? 8.094 -29.422 -20.484 1 97.31 106 SER B C 1
ATOM 2530 O O . SER B 1 106 ? 8.289 -28.297 -20.016 1 97.31 106 SER B O 1
ATOM 2532 N N . THR B 1 107 ? 7.211 -29.625 -21.484 1 98.5 107 THR B N 1
ATOM 2533 C CA . THR B 1 107 ? 6.363 -28.594 -22.047 1 98.5 107 THR B CA 1
ATOM 2534 C C . THR B 1 107 ? 4.898 -29.031 -22.047 1 98.5 107 THR B C 1
ATOM 2536 O O . THR B 1 107 ? 4.59 -30.188 -22.359 1 98.5 107 THR B O 1
ATOM 2539 N N . LEU B 1 108 ? 4.066 -28.141 -21.641 1 98.56 108 LEU B N 1
ATOM 2540 C CA . LEU B 1 108 ? 2.623 -28.328 -21.703 1 98.56 108 LEU B CA 1
ATOM 2541 C C . LEU B 1 108 ? 1.948 -27.234 -22.5 1 98.56 108 LEU B C 1
ATOM 2543 O O . LEU B 1 108 ? 2.18 -26.047 -22.266 1 98.56 108 LEU B O 1
ATOM 2547 N N . ASP B 1 109 ? 1.188 -27.625 -23.5 1 98.75 109 ASP B N 1
ATOM 2548 C CA . ASP B 1 109 ? 0.478 -26.688 -24.359 1 98.75 109 ASP B CA 1
ATOM 2549 C C . ASP B 1 109 ? -1 -27.062 -24.469 1 98.75 109 ASP B C 1
ATOM 2551 O O . ASP B 1 109 ? -1.342 -28.125 -25 1 98.75 109 ASP B O 1
ATOM 2555 N N . GLY B 1 110 ? -1.799 -26.141 -24.031 1 98.62 110 GLY B N 1
ATOM 2556 C CA . GLY B 1 110 ? -3.225 -26.422 -24.094 1 98.62 110 GLY B CA 1
ATOM 2557 C C . GLY B 1 110 ? -3.648 -27.547 -23.156 1 98.62 110 GLY B C 1
ATOM 2558 O O . GLY B 1 110 ? -4.523 -28.344 -23.5 1 98.62 110 GLY B O 1
ATOM 2559 N N . CYS B 1 111 ? -3.035 -27.641 -22.047 1 98.81 111 CYS B N 1
ATOM 2560 C CA . CYS B 1 111 ? -3.271 -28.766 -21.141 1 98.81 111 CYS B CA 1
ATOM 2561 C C . CYS B 1 111 ? -4.074 -28.312 -19.922 1 98.81 111 CYS B C 1
ATOM 2563 O O . CYS B 1 111 ? -4.367 -27.125 -19.766 1 98.81 111 CYS B O 1
ATOM 2565 N N . SER B 1 112 ? -4.551 -29.344 -19.172 1 98.88 112 SER B N 1
ATOM 2566 C CA . SER B 1 112 ? -5.207 -29.109 -17.891 1 98.88 112 SER B CA 1
ATOM 2567 C C . SER B 1 112 ? -4.648 -30.031 -16.812 1 98.88 112 SER B C 1
ATOM 2569 O O . SER B 1 112 ? -4.469 -31.234 -17.031 1 98.88 112 SER B O 1
ATOM 2571 N N . LEU B 1 113 ? -4.379 -29.406 -15.695 1 98.75 113 LEU B N 1
ATOM 2572 C CA . LEU B 1 113 ? -3.936 -30.188 -14.547 1 98.75 113 LEU B CA 1
ATOM 2573 C C . LEU B 1 113 ? -4.906 -30.031 -13.375 1 98.75 113 LEU B C 1
ATOM 2575 O O . LEU B 1 113 ? -4.5 -30.078 -12.219 1 98.75 113 LEU B O 1
ATOM 2579 N N . LEU B 1 114 ? -6.16 -30.016 -13.664 1 98.75 114 LEU B N 1
ATOM 2580 C CA . LEU B 1 114 ? -7.234 -29.688 -12.734 1 98.75 114 LEU B CA 1
ATOM 2581 C C . LEU B 1 114 ? -7.172 -30.594 -11.5 1 98.75 114 LEU B C 1
ATOM 2583 O O . LEU B 1 114 ? -7.199 -31.812 -11.617 1 98.75 114 LEU B O 1
ATOM 2587 N N . GLY B 1 115 ? -7.051 -29.938 -10.375 1 98.69 115 GLY B N 1
ATOM 2588 C CA . GLY B 1 115 ? -7.18 -30.641 -9.102 1 98.69 115 GLY B CA 1
ATOM 2589 C C . GLY B 1 115 ? -5.973 -31.5 -8.766 1 98.69 115 GLY B C 1
ATOM 2590 O O . GLY B 1 115 ? -5.992 -32.25 -7.797 1 98.69 115 GLY B O 1
ATOM 2591 N N . SER B 1 116 ? -4.895 -31.406 -9.492 1 98.88 116 SER B N 1
ATOM 2592 C CA . SER B 1 116 ? -3.711 -32.219 -9.242 1 98.88 116 SER B CA 1
ATOM 2593 C C . SER B 1 116 ? -2.848 -31.609 -8.141 1 98.88 116 SER B C 1
ATOM 2595 O O . SER B 1 116 ? -2.994 -30.438 -7.801 1 98.88 116 SER B O 1
ATOM 2597 N N . SER B 1 117 ? -2.025 -32.5 -7.543 1 98.75 117 SER B N 1
ATOM 2598 C CA . SER B 1 117 ? -1.163 -32.031 -6.453 1 98.75 117 SER B CA 1
ATOM 2599 C C . SER B 1 117 ? 0.31 -32.219 -6.805 1 98.75 117 SER B C 1
ATOM 2601 O O . SER B 1 117 ? 0.688 -33.219 -7.43 1 98.75 117 SER B O 1
ATOM 2603 N N . PHE B 1 118 ? 1.052 -31.219 -6.363 1 98.5 118 PHE B N 1
ATOM 2604 C CA . PHE B 1 118 ? 2.498 -31.234 -6.555 1 98.5 118 PHE B CA 1
ATOM 2605 C C . PHE B 1 118 ? 3.221 -31.125 -5.215 1 98.5 118 PHE B C 1
ATOM 2607 O O . PHE B 1 118 ? 2.967 -30.203 -4.438 1 98.5 118 PHE B O 1
ATOM 2614 N N . ALA B 1 119 ? 4.062 -32.094 -4.941 1 98.19 119 ALA B N 1
ATOM 2615 C CA . ALA B 1 119 ? 4.875 -32.062 -3.727 1 98.19 119 ALA B CA 1
ATOM 2616 C C . ALA B 1 119 ? 6.32 -32.438 -4.02 1 98.19 119 ALA B C 1
ATOM 2618 O O . ALA B 1 119 ? 6.574 -33.531 -4.57 1 98.19 119 ALA B O 1
ATOM 2619 N N . ASP B 1 120 ? 7.273 -31.547 -3.719 1 97.25 120 ASP B N 1
ATOM 2620 C CA . ASP B 1 120 ? 8.703 -31.797 -3.846 1 97.25 120 ASP B CA 1
ATOM 2621 C C . ASP B 1 120 ? 9.078 -32.125 -5.289 1 97.25 120 ASP B C 1
ATOM 2623 O O . ASP B 1 120 ? 9.898 -33 -5.543 1 97.25 120 ASP B O 1
ATOM 2627 N N . CYS B 1 121 ? 8.422 -31.469 -6.18 1 97.81 121 CYS B N 1
ATOM 2628 C CA . CYS B 1 121 ? 8.68 -31.688 -7.598 1 97.81 121 CYS B CA 1
ATOM 2629 C C . CYS B 1 121 ? 9.789 -30.781 -8.109 1 97.81 121 CYS B C 1
ATOM 2631 O O . CYS B 1 121 ? 10.031 -29.719 -7.539 1 97.81 121 CYS B O 1
ATOM 2633 N N . ARG B 1 122 ? 10.484 -31.266 -9.117 1 96.81 122 ARG B N 1
ATOM 2634 C CA . ARG B 1 122 ? 11.43 -30.422 -9.844 1 96.81 122 ARG B CA 1
ATOM 2635 C C . ARG B 1 122 ? 10.781 -29.781 -11.062 1 96.81 122 ARG B C 1
ATOM 2637 O O . ARG B 1 122 ? 10.578 -30.453 -12.078 1 96.81 122 ARG B O 1
ATOM 2644 N N . LEU B 1 123 ? 10.586 -28.5 -10.93 1 95.69 123 LEU B N 1
ATOM 2645 C CA . LEU B 1 123 ? 9.781 -27.812 -11.938 1 95.69 123 LEU B CA 1
ATOM 2646 C C . LEU B 1 123 ? 10.609 -26.766 -12.68 1 95.69 123 LEU B C 1
ATOM 2648 O O . LEU B 1 123 ? 10.102 -26.078 -13.562 1 95.69 123 LEU B O 1
ATOM 2652 N N . ARG B 1 124 ? 11.797 -26.75 -12.367 1 88.5 124 ARG B N 1
ATOM 2653 C CA . ARG B 1 124 ? 12.633 -25.75 -13.008 1 88.5 124 ARG B CA 1
ATOM 2654 C C . ARG B 1 124 ? 12.672 -25.953 -14.523 1 88.5 124 ARG B C 1
ATOM 2656 O O . ARG B 1 124 ? 12.727 -27.094 -15 1 88.5 124 ARG B O 1
ATOM 2663 N N . ALA B 1 125 ? 12.531 -25 -15.336 1 92.69 125 ALA B N 1
ATOM 2664 C CA . ALA B 1 125 ? 12.57 -24.969 -16.797 1 92.69 125 ALA B CA 1
ATOM 2665 C C . ALA B 1 125 ? 11.258 -25.453 -17.391 1 92.69 125 ALA B C 1
ATOM 2667 O O . ALA B 1 125 ? 11.203 -25.828 -18.578 1 92.69 125 ALA B O 1
ATOM 2668 N N . TRP B 1 126 ? 10.258 -25.625 -16.594 1 96.5 126 TRP B N 1
ATOM 2669 C CA . TRP B 1 126 ? 8.914 -25.953 -17.062 1 96.5 126 TRP B CA 1
ATOM 2670 C C . TRP B 1 126 ? 8.398 -24.891 -18.031 1 96.5 126 TRP B C 1
ATOM 2672 O O . TRP B 1 126 ? 8.578 -23.688 -17.812 1 96.5 126 TRP B O 1
ATOM 2682 N N . THR B 1 127 ? 7.848 -25.344 -19.141 1 98.06 127 THR B N 1
ATOM 2683 C CA . THR B 1 127 ? 7.227 -24.438 -20.094 1 98.06 127 THR B CA 1
ATOM 2684 C C . THR B 1 127 ? 5.727 -24.688 -20.188 1 98.06 127 THR B C 1
ATOM 2686 O O . THR B 1 127 ? 5.293 -25.766 -20.578 1 98.06 127 THR B O 1
ATOM 2689 N N . LEU B 1 128 ? 4.969 -23.672 -19.891 1 98.06 128 LEU B N 1
ATOM 2690 C CA . LEU B 1 128 ? 3.514 -23.781 -19.875 1 98.06 128 LEU B CA 1
ATOM 2691 C C . LEU B 1 128 ? 2.893 -22.75 -20.812 1 98.06 128 LEU B C 1
ATOM 2693 O O . LEU B 1 128 ? 3.268 -21.578 -20.781 1 98.06 128 LEU B O 1
ATOM 2697 N N . ARG B 1 129 ? 2.062 -23.234 -21.625 1 98.12 129 ARG B N 1
ATOM 2698 C CA . ARG B 1 129 ? 1.271 -22.359 -22.484 1 98.12 129 ARG B CA 1
ATOM 2699 C C . ARG B 1 129 ? -0.2 -22.766 -22.469 1 98.12 129 ARG B C 1
ATOM 2701 O O . ARG B 1 129 ? -0.525 -23.938 -22.547 1 98.12 129 ARG B O 1
ATOM 2708 N N . GLU B 1 130 ? -1.072 -21.766 -22.344 1 98.06 130 GLU B N 1
ATOM 2709 C CA . GLU B 1 130 ? -2.516 -21.984 -22.406 1 98.06 130 GLU B CA 1
ATOM 2710 C C . GLU B 1 130 ? -2.922 -23.172 -21.531 1 98.06 130 GLU B C 1
ATOM 2712 O O . GLU B 1 130 ? -3.674 -24.047 -21.984 1 98.06 130 GLU B O 1
ATOM 2717 N N . THR B 1 131 ? -2.398 -23.203 -20.391 1 98.62 131 THR B N 1
ATOM 2718 C CA . THR B 1 131 ? -2.596 -24.344 -19.516 1 98.62 131 THR B CA 1
ATOM 2719 C C . THR B 1 131 ? -3.434 -23.953 -18.297 1 98.62 131 THR B C 1
ATOM 2721 O O . THR B 1 131 ? -3.309 -22.844 -17.781 1 98.62 131 THR B O 1
ATOM 2724 N N . ASP B 1 132 ? -4.305 -24.875 -17.891 1 98.88 132 ASP B N 1
ATOM 2725 C CA . ASP B 1 132 ? -5.203 -24.656 -16.75 1 98.88 132 ASP B CA 1
ATOM 2726 C C . ASP B 1 132 ? -4.703 -25.375 -15.508 1 98.88 132 ASP B C 1
ATOM 2728 O O . ASP B 1 132 ? -4.672 -26.609 -15.469 1 98.88 132 ASP B O 1
ATOM 2732 N N . LEU B 1 133 ? -4.406 -24.609 -14.5 1 98.81 133 LEU B N 1
ATOM 2733 C CA . LEU B 1 133 ? -3.955 -25.156 -13.227 1 98.81 133 LEU B CA 1
ATOM 2734 C C . LEU B 1 133 ? -4.973 -24.891 -12.117 1 98.81 133 LEU B C 1
ATOM 2736 O O . LEU B 1 133 ? -4.605 -24.734 -10.953 1 98.81 133 LEU B O 1
ATOM 2740 N N . THR B 1 134 ? -6.25 -24.859 -12.477 1 98.81 134 THR B N 1
ATOM 2741 C CA . THR B 1 134 ? -7.316 -24.625 -11.508 1 98.81 134 THR B CA 1
ATOM 2742 C C . THR B 1 134 ? -7.332 -25.703 -10.438 1 98.81 134 THR B C 1
ATOM 2744 O O . THR B 1 134 ? -7.184 -26.891 -10.75 1 98.81 134 THR B O 1
ATOM 2747 N N . LEU B 1 135 ? -7.418 -25.359 -9.188 1 98.75 135 LEU B N 1
ATOM 2748 C CA . LEU B 1 135 ? -7.594 -26.234 -8.039 1 98.75 135 LEU B CA 1
ATOM 2749 C C . LEU B 1 135 ? -6.336 -27.047 -7.785 1 98.75 135 LEU B C 1
ATOM 2751 O O . LEU B 1 135 ? -6.367 -28.031 -7.031 1 98.75 135 LEU B O 1
ATOM 2755 N N . VAL B 1 136 ? -5.223 -26.656 -8.359 1 98.81 136 VAL B N 1
ATOM 2756 C CA . VAL B 1 136 ? -3.99 -27.406 -8.133 1 98.81 136 VAL B CA 1
ATOM 2757 C C . VAL B 1 136 ? -3.443 -27.094 -6.746 1 98.81 136 VAL B C 1
ATOM 2759 O O . VAL B 1 136 ? -3.676 -26 -6.207 1 98.81 136 VAL B O 1
ATOM 2762 N N . GLY B 1 137 ? -2.799 -28.078 -6.18 1 98.75 137 GLY B N 1
ATOM 2763 C CA . GLY B 1 137 ? -1.999 -27.875 -4.98 1 98.75 137 GLY B CA 1
ATOM 2764 C C . GLY B 1 137 ? -0.51 -27.812 -5.266 1 98.75 137 GLY B C 1
ATOM 2765 O O . GLY B 1 137 ? 0.12 -28.828 -5.566 1 98.75 137 GLY B O 1
ATOM 2766 N N . MET B 1 138 ? 0.029 -26.594 -5.094 1 97.69 138 MET B N 1
ATOM 2767 C CA . MET B 1 138 ? 1.444 -26.406 -5.395 1 97.69 138 MET B CA 1
ATOM 2768 C C . MET B 1 138 ? 2.152 -25.672 -4.258 1 97.69 138 MET B C 1
ATOM 2770 O O . MET B 1 138 ? 3.07 -24.891 -4.492 1 97.69 138 MET B O 1
ATOM 2774 N N . GLY B 1 139 ? 1.673 -25.906 -3.076 1 98 139 GLY B N 1
ATOM 2775 C CA . GLY B 1 139 ? 2.322 -25.266 -1.946 1 98 139 GLY B CA 1
ATOM 2776 C C . GLY B 1 139 ? 3.822 -25.5 -1.908 1 98 139 GLY B C 1
ATOM 2777 O O . GLY B 1 139 ? 4.289 -26.609 -2.176 1 98 139 GLY B O 1
ATOM 2778 N N . LYS B 1 140 ? 4.594 -24.391 -1.694 1 97.88 140 LYS B N 1
ATOM 2779 C CA . LYS B 1 140 ? 6.039 -24.422 -1.487 1 97.88 140 LYS B CA 1
ATOM 2780 C C . LYS B 1 140 ? 6.773 -24.766 -2.783 1 97.88 140 LYS B C 1
ATOM 2782 O O . LYS B 1 140 ? 7.992 -24.953 -2.781 1 97.88 140 LYS B O 1
ATOM 2787 N N . ALA B 1 141 ? 6.07 -24.844 -3.852 1 97.69 141 ALA B N 1
ATOM 2788 C CA . ALA B 1 141 ? 6.719 -25.156 -5.121 1 97.69 141 ALA B CA 1
ATOM 2789 C C . ALA B 1 141 ? 7.66 -24.047 -5.551 1 97.69 141 ALA B C 1
ATOM 2791 O O . ALA B 1 141 ? 7.414 -22.875 -5.266 1 97.69 141 ALA B O 1
ATOM 2792 N N . ASP B 1 142 ? 8.742 -24.422 -6.199 1 97.62 142 ASP B N 1
ATOM 2793 C CA . ASP B 1 142 ? 9.688 -23.469 -6.781 1 97.62 142 ASP B CA 1
ATOM 2794 C C . ASP B 1 142 ? 9.406 -23.25 -8.266 1 97.62 142 ASP B C 1
ATOM 2796 O O . ASP B 1 142 ? 9.711 -24.109 -9.094 1 97.62 142 ASP B O 1
ATOM 2800 N N . LEU B 1 143 ? 8.859 -22.109 -8.586 1 97.44 143 LEU B N 1
ATOM 2801 C CA . LEU B 1 143 ? 8.516 -21.781 -9.969 1 97.44 143 LEU B CA 1
ATOM 2802 C C . LEU B 1 143 ? 9.289 -20.562 -10.445 1 97.44 143 LEU B C 1
ATOM 2804 O O . LEU B 1 143 ? 8.938 -19.953 -11.461 1 97.44 143 LEU B O 1
ATOM 2808 N N . ARG B 1 144 ? 10.336 -20.234 -9.758 1 97.44 144 ARG B N 1
ATOM 2809 C CA . ARG B 1 144 ? 11.055 -18.984 -9.961 1 97.44 144 ARG B CA 1
ATOM 2810 C C . ARG B 1 144 ? 11.523 -18.844 -11.406 1 97.44 144 ARG B C 1
ATOM 2812 O O . ARG B 1 144 ? 12.078 -19.781 -11.977 1 97.44 144 ARG B O 1
ATOM 2819 N N . GLY B 1 145 ? 11.203 -17.703 -11.961 1 97.75 145 GLY B N 1
ATOM 2820 C CA . GLY B 1 145 ? 11.773 -17.312 -13.242 1 97.75 145 GLY B CA 1
ATOM 2821 C C . GLY B 1 145 ? 11.016 -17.875 -14.43 1 97.75 145 GLY B C 1
ATOM 2822 O O . GLY B 1 145 ? 11.375 -17.609 -15.578 1 97.75 145 GLY B O 1
ATOM 2823 N N . LEU B 1 146 ? 9.945 -18.547 -14.211 1 97.88 146 LEU B N 1
ATOM 2824 C CA . LEU B 1 146 ? 9.211 -19.172 -15.305 1 97.88 146 LEU B CA 1
ATOM 2825 C C . LEU B 1 146 ? 8.352 -18.156 -16.031 1 97.88 146 LEU B C 1
ATOM 2827 O O . LEU B 1 146 ? 7.973 -17.125 -15.461 1 97.88 146 LEU B O 1
ATOM 2831 N N . ASP B 1 147 ? 8.117 -18.453 -17.328 1 98.12 147 ASP B N 1
ATOM 2832 C CA . ASP B 1 147 ? 7.09 -17.734 -18.078 1 98.12 147 ASP B CA 1
ATOM 2833 C C . ASP B 1 147 ? 5.711 -18.359 -17.859 1 98.12 147 ASP B C 1
ATOM 2835 O O . ASP B 1 147 ? 5.426 -19.438 -18.391 1 98.12 147 ASP B O 1
ATOM 2839 N N . LEU B 1 148 ? 4.895 -17.672 -17.125 1 98.38 148 LEU B N 1
ATOM 2840 C CA . LEU B 1 148 ? 3.574 -18.172 -16.766 1 98.38 148 LEU B CA 1
ATOM 2841 C C . LEU B 1 148 ? 2.482 -17.234 -17.25 1 98.38 148 LEU B C 1
ATOM 2843 O O . LEU B 1 148 ? 1.439 -17.094 -16.609 1 98.38 148 LEU B O 1
ATOM 2847 N N . ARG B 1 149 ? 2.805 -16.578 -18.359 1 98.62 149 ARG B N 1
ATOM 2848 C CA . ARG B 1 149 ? 1.854 -15.633 -18.922 1 98.62 149 ARG B CA 1
ATOM 2849 C C . ARG B 1 149 ? 0.54 -16.312 -19.281 1 98.62 149 ARG B C 1
ATOM 2851 O O . ARG B 1 149 ? 0.536 -17.344 -19.953 1 98.62 149 ARG B O 1
ATOM 2858 N N . GLY B 1 150 ? -0.481 -15.812 -18.75 1 98.44 150 GLY B N 1
ATOM 2859 C CA . GLY B 1 150 ? -1.811 -16.25 -19.141 1 98.44 150 GLY B CA 1
ATOM 2860 C C . GLY B 1 150 ? -2.23 -17.547 -18.469 1 98.44 150 GLY B C 1
ATOM 2861 O O . GLY B 1 150 ? -3.316 -18.062 -18.734 1 98.44 150 GLY B O 1
ATOM 2862 N N . ILE B 1 151 ? -1.48 -18.047 -17.641 1 98.75 151 ILE B N 1
ATOM 2863 C CA . ILE B 1 151 ? -1.8 -19.312 -16.984 1 98.75 151 ILE B CA 1
ATOM 2864 C C . ILE B 1 151 ? -2.938 -19.094 -15.992 1 98.75 151 ILE B C 1
ATOM 2866 O O . ILE B 1 151 ? -3.039 -18.031 -15.367 1 98.75 151 ILE B O 1
ATOM 2870 N N . ARG B 1 152 ? -3.781 -20.141 -15.859 1 98.88 152 ARG B N 1
ATOM 2871 C CA . ARG B 1 152 ? -4.914 -20.047 -14.945 1 98.88 152 ARG B CA 1
ATOM 2872 C C . ARG B 1 152 ? -4.625 -20.797 -13.648 1 98.88 152 ARG B C 1
ATOM 2874 O O . ARG B 1 152 ? -4.527 -22.016 -13.633 1 98.88 152 ARG B O 1
ATOM 2881 N N . PHE B 1 153 ? -4.543 -20.016 -12.562 1 98.75 153 PHE B N 1
ATOM 2882 C CA . PHE B 1 153 ? -4.297 -20.578 -11.234 1 98.75 153 PHE B CA 1
ATOM 2883 C C . PHE B 1 153 ? -5.547 -20.469 -10.367 1 98.75 153 PHE B C 1
ATOM 2885 O O . PHE B 1 153 ? -5.449 -20.297 -9.156 1 98.75 153 PHE B O 1
ATOM 2892 N N . ARG B 1 154 ? -6.727 -20.547 -10.961 1 98.81 154 ARG B N 1
ATOM 2893 C CA . ARG B 1 154 ? -7.957 -20.328 -10.211 1 98.81 154 ARG B CA 1
ATOM 2894 C C . ARG B 1 154 ? -8.078 -21.328 -9.062 1 98.81 154 ARG B C 1
ATOM 2896 O O . ARG B 1 154 ? -7.867 -22.516 -9.242 1 98.81 154 ARG B O 1
ATOM 2903 N N . GLU B 1 155 ? -8.344 -20.781 -7.871 1 98.62 155 GLU B N 1
ATOM 2904 C CA . GLU B 1 155 ? -8.578 -21.547 -6.645 1 98.62 155 GLU B CA 1
ATOM 2905 C C . GLU B 1 155 ? -7.402 -22.453 -6.32 1 98.62 155 GLU B C 1
ATOM 2907 O O . GLU B 1 155 ? -7.555 -23.453 -5.605 1 98.62 155 GLU B O 1
ATOM 2912 N N . ALA B 1 156 ? -6.242 -22.203 -6.883 1 98.75 156 ALA B N 1
ATOM 2913 C CA . ALA B 1 156 ? -5.051 -23 -6.613 1 98.75 156 ALA B CA 1
ATOM 2914 C C . ALA B 1 156 ? -4.48 -22.688 -5.234 1 98.75 156 ALA B C 1
ATOM 2916 O O . ALA B 1 156 ? -4.691 -21.594 -4.699 1 98.75 156 ALA B O 1
ATOM 2917 N N . ASN B 1 157 ? -3.859 -23.688 -4.633 1 98.81 157 ASN B N 1
ATOM 2918 C CA . ASN B 1 157 ? -3.064 -23.484 -3.428 1 98.81 157 ASN B CA 1
ATOM 2919 C C . ASN B 1 157 ? -1.608 -23.172 -3.766 1 98.81 157 ASN B C 1
ATOM 2921 O O . ASN B 1 157 ? -0.855 -24.078 -4.152 1 98.81 157 ASN B O 1
ATOM 2925 N N . LEU B 1 158 ? -1.245 -21.953 -3.574 1 98.56 158 LEU B N 1
ATOM 2926 C CA . LEU B 1 158 ? 0.112 -21.516 -3.875 1 98.56 158 LEU B CA 1
ATOM 2927 C C . LEU B 1 158 ? 0.802 -20.984 -2.623 1 98.56 158 LEU B C 1
ATOM 2929 O O . LEU B 1 158 ? 1.652 -20.094 -2.705 1 98.56 158 LEU B O 1
ATOM 2933 N N . THR B 1 159 ? 0.374 -21.562 -1.479 1 98.69 159 THR B N 1
ATOM 2934 C CA . THR B 1 159 ? 0.955 -21.141 -0.207 1 98.69 159 THR B CA 1
ATOM 2935 C C . THR B 1 159 ? 2.467 -21.344 -0.208 1 98.69 159 THR B C 1
ATOM 2937 O O . THR B 1 159 ? 2.949 -22.422 -0.565 1 98.69 159 THR B O 1
ATOM 2940 N N . GLU B 1 160 ? 3.244 -20.297 0.12 1 98.5 160 GLU B N 1
ATOM 2941 C CA . GLU B 1 160 ? 4.699 -20.297 0.25 1 98.5 160 GLU B CA 1
ATOM 2942 C C . GLU B 1 160 ? 5.371 -20.688 -1.065 1 98.5 160 GLU B C 1
ATOM 2944 O O . GLU B 1 160 ? 6.512 -21.141 -1.073 1 98.5 160 GLU B O 1
ATOM 2949 N N . CYS B 1 161 ? 4.68 -20.516 -2.16 1 98.19 161 CYS B N 1
ATOM 2950 C CA . CYS B 1 161 ? 5.246 -20.797 -3.475 1 98.19 161 CYS B CA 1
ATOM 2951 C C . CYS B 1 161 ? 6.25 -19.719 -3.875 1 98.19 161 CYS B C 1
ATOM 2953 O O . CYS B 1 161 ? 6.09 -18.547 -3.523 1 98.19 161 CYS B O 1
ATOM 2955 N N . ASP B 1 162 ? 7.27 -20.109 -4.578 1 98.5 162 ASP B N 1
ATOM 2956 C CA . ASP B 1 162 ? 8.266 -19.172 -5.098 1 98.5 162 ASP B CA 1
ATOM 2957 C C . ASP B 1 162 ? 7.949 -18.781 -6.543 1 98.5 162 ASP B C 1
ATOM 2959 O O . ASP B 1 162 ? 8.227 -19.547 -7.469 1 98.5 162 ASP B O 1
ATOM 2963 N N . LEU B 1 163 ? 7.414 -17.641 -6.719 1 98.5 163 LEU B N 1
ATOM 2964 C CA . LEU B 1 163 ? 7.051 -17.125 -8.031 1 98.5 163 LEU B CA 1
ATOM 2965 C C . LEU B 1 163 ? 7.898 -15.914 -8.398 1 98.5 163 LEU B C 1
ATOM 2967 O O . LEU B 1 163 ? 7.516 -15.125 -9.266 1 98.5 163 LEU B O 1
ATOM 2971 N N . ARG B 1 164 ? 9.117 -15.703 -7.719 1 98.56 164 ARG B N 1
ATOM 2972 C CA . ARG B 1 164 ? 9.977 -14.555 -7.98 1 98.56 164 ARG B CA 1
ATOM 2973 C C . ARG B 1 164 ? 10.398 -14.516 -9.445 1 98.56 164 ARG B C 1
ATOM 2975 O O . ARG B 1 164 ? 10.68 -15.555 -10.047 1 98.56 164 ARG B O 1
ATOM 2982 N N . ARG B 1 165 ? 10.352 -13.398 -10.062 1 98.56 165 ARG B N 1
ATOM 2983 C CA . ARG B 1 165 ? 10.891 -13.094 -11.383 1 98.56 165 ARG B CA 1
ATOM 2984 C C . ARG B 1 165 ? 10.109 -13.812 -12.469 1 98.56 165 ARG B C 1
ATOM 2986 O O . ARG B 1 165 ? 10.602 -14 -13.586 1 98.56 165 ARG B O 1
ATOM 2993 N N . CYS B 1 166 ? 8.93 -14.258 -12.109 1 98.56 166 CYS B N 1
ATOM 2994 C CA . CYS B 1 166 ? 8.086 -14.891 -13.117 1 98.56 166 CYS B CA 1
ATOM 2995 C C . CYS B 1 166 ? 7.383 -13.844 -13.969 1 98.56 166 CYS B C 1
ATOM 2997 O O . CYS B 1 166 ? 7.129 -12.727 -13.516 1 98.56 166 CYS B O 1
ATOM 2999 N N . ASP B 1 167 ? 7.152 -14.188 -15.203 1 98.75 167 ASP B N 1
ATOM 3000 C CA . ASP B 1 167 ? 6.164 -13.461 -16 1 98.75 167 ASP B CA 1
ATOM 3001 C C . ASP B 1 167 ? 4.754 -13.977 -15.719 1 98.75 167 ASP B C 1
ATOM 3003 O O . ASP B 1 167 ? 4.383 -15.07 -16.156 1 98.75 167 ASP B O 1
ATOM 3007 N N . LEU B 1 168 ? 4.004 -13.195 -15.016 1 98.69 168 LEU B N 1
ATOM 3008 C CA . LEU B 1 168 ? 2.658 -13.594 -14.609 1 98.69 168 LEU B CA 1
ATOM 3009 C C . LEU B 1 168 ? 1.609 -12.703 -15.266 1 98.69 168 LEU B C 1
ATOM 3011 O O . LEU B 1 168 ? 0.467 -12.641 -14.805 1 98.69 168 LEU B O 1
ATOM 3015 N N . ARG B 1 169 ? 2.037 -11.945 -16.359 1 98.5 169 ARG B N 1
ATOM 3016 C CA . ARG B 1 169 ? 1.068 -11.109 -17.062 1 98.5 169 ARG B CA 1
ATOM 3017 C C . ARG B 1 169 ? -0.137 -11.922 -17.5 1 98.5 169 ARG B C 1
ATOM 3019 O O . ARG B 1 169 ? 0.014 -13.055 -17.969 1 98.5 169 ARG B O 1
ATOM 3026 N N . GLU B 1 170 ? -1.274 -11.453 -17.297 1 98.5 170 GLU B N 1
ATOM 3027 C CA . GLU B 1 170 ? -2.545 -12 -17.75 1 98.5 170 GLU B CA 1
ATOM 3028 C C . GLU B 1 170 ? -2.885 -13.289 -17.016 1 98.5 170 GLU B C 1
ATOM 3030 O O . GLU B 1 170 ? -3.828 -14 -17.375 1 98.5 170 GLU B O 1
ATOM 3035 N N . ALA B 1 171 ? -2.137 -13.68 -16.047 1 98.69 171 ALA B N 1
ATOM 3036 C CA . ALA B 1 171 ? -2.461 -14.859 -15.258 1 98.69 171 ALA B CA 1
ATOM 3037 C C . ALA B 1 171 ? -3.703 -14.633 -14.406 1 98.69 171 ALA B C 1
ATOM 3039 O O . ALA B 1 171 ? -4.02 -13.492 -14.055 1 98.69 171 ALA B O 1
ATOM 3040 N N . ASP B 1 172 ? -4.398 -15.688 -14.156 1 98.75 172 ASP B N 1
ATOM 3041 C CA . ASP B 1 172 ? -5.625 -15.625 -13.367 1 98.75 172 ASP B CA 1
ATOM 3042 C C . ASP B 1 172 ? -5.438 -16.297 -12.008 1 98.75 172 ASP B C 1
ATOM 3044 O O . ASP B 1 172 ? -5.395 -17.516 -11.914 1 98.75 172 ASP B O 1
ATOM 3048 N N . PHE B 1 173 ? -5.422 -15.461 -10.961 1 98.56 173 PHE B N 1
ATOM 3049 C CA . PHE B 1 173 ? -5.23 -15.977 -9.609 1 98.56 173 PHE B CA 1
ATOM 3050 C C . PHE B 1 173 ? -6.535 -15.922 -8.82 1 98.56 173 PHE B C 1
ATOM 3052 O O . PHE B 1 173 ? -6.52 -15.961 -7.59 1 98.56 173 PHE B O 1
ATOM 3059 N N . THR B 1 174 ? -7.66 -15.844 -9.492 1 98.25 174 THR B N 1
ATOM 3060 C CA . THR B 1 174 ? -8.938 -15.727 -8.797 1 98.25 174 THR B CA 1
ATOM 3061 C C . THR B 1 174 ? -9.141 -16.875 -7.82 1 98.25 174 THR B C 1
ATOM 3063 O O . THR B 1 174 ? -9.062 -18.047 -8.211 1 98.25 174 THR B O 1
ATOM 3066 N N . GLY B 1 175 ? -9.25 -16.562 -6.574 1 98.25 175 GLY B N 1
ATOM 3067 C CA . GLY B 1 175 ? -9.523 -17.562 -5.551 1 98.25 175 GLY B CA 1
ATOM 3068 C C . GLY B 1 175 ? -8.281 -18.297 -5.094 1 98.25 175 GLY B C 1
ATOM 3069 O O . GLY B 1 175 ? -8.352 -19.172 -4.223 1 98.25 175 GLY B O 1
ATOM 3070 N N . ALA B 1 176 ? -7.184 -17.953 -5.625 1 98.62 176 ALA B N 1
ATOM 3071 C CA . ALA B 1 176 ? -5.953 -18.656 -5.266 1 98.62 176 ALA B CA 1
ATOM 3072 C C . ALA B 1 176 ? -5.477 -18.234 -3.875 1 98.62 176 ALA B C 1
ATOM 3074 O O . ALA B 1 176 ? -5.695 -17.094 -3.449 1 98.62 176 ALA B O 1
ATOM 3075 N N . ARG B 1 177 ? -4.906 -19.172 -3.172 1 98.38 177 ARG B N 1
ATOM 3076 C CA . ARG B 1 177 ? -4.27 -18.891 -1.89 1 98.38 177 ARG B CA 1
ATOM 3077 C C . ARG B 1 177 ? -2.799 -18.547 -2.074 1 98.38 177 ARG B C 1
ATOM 3079 O O . ARG B 1 177 ? -2.004 -19.375 -2.514 1 98.38 177 ARG B O 1
ATOM 3086 N N . LEU B 1 178 ? -2.441 -17.344 -1.683 1 98.31 178 LEU B N 1
ATOM 3087 C CA . LEU B 1 178 ? -1.092 -16.859 -1.952 1 98.31 178 LEU B CA 1
ATOM 3088 C C . LEU B 1 178 ? -0.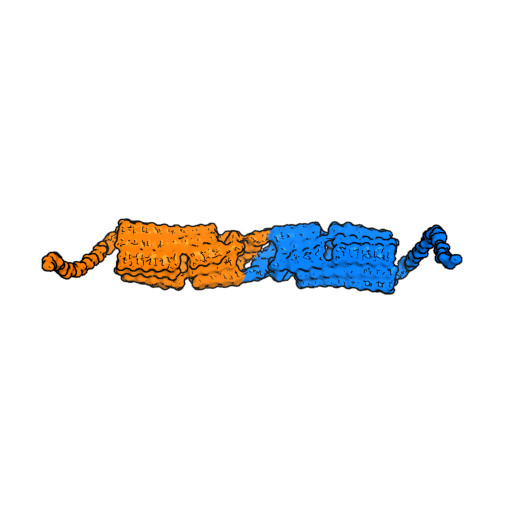374 -16.5 -0.656 1 98.31 178 LEU B C 1
ATOM 3090 O O . LEU B 1 178 ? 0.581 -15.719 -0.667 1 98.31 178 LEU B O 1
ATOM 3094 N N . LEU B 1 179 ? -0.854 -17.125 0.49 1 98.31 179 LEU B N 1
ATOM 3095 C CA . LEU B 1 179 ? -0.213 -16.828 1.769 1 98.31 179 LEU B CA 1
ATOM 3096 C C . LEU B 1 179 ? 1.27 -17.188 1.727 1 98.31 179 LEU B C 1
ATOM 3098 O O . LEU B 1 179 ? 1.629 -18.344 1.471 1 98.31 179 LEU B O 1
ATOM 3102 N N . GLY B 1 180 ? 2.111 -16.203 1.952 1 98.44 180 GLY B N 1
ATOM 3103 C CA . GLY B 1 180 ? 3.543 -16.438 2.033 1 98.44 180 GLY B CA 1
ATOM 3104 C C . GLY B 1 180 ? 4.191 -16.656 0.678 1 98.44 180 GLY B C 1
ATOM 3105 O O . GLY B 1 180 ? 5.375 -16.984 0.596 1 98.44 180 GLY B O 1
ATOM 3106 N N . ALA B 1 181 ? 3.455 -16.469 -0.349 1 98.69 181 ALA B N 1
ATOM 3107 C CA . ALA B 1 181 ? 4.023 -16.609 -1.686 1 98.69 181 ALA B CA 1
ATOM 3108 C C . ALA B 1 181 ? 4.98 -15.469 -2.002 1 98.69 181 ALA B C 1
ATOM 3110 O O . ALA B 1 181 ? 4.785 -14.344 -1.543 1 98.69 181 ALA B O 1
ATOM 3111 N N . ARG B 1 182 ? 6.027 -15.773 -2.738 1 98.69 182 ARG B N 1
ATOM 3112 C CA . ARG B 1 182 ? 7.023 -14.781 -3.127 1 98.69 182 ARG B CA 1
ATOM 3113 C C . ARG B 1 182 ? 6.84 -14.359 -4.582 1 98.69 182 ARG B C 1
ATOM 3115 O O . ARG B 1 182 ? 7.051 -15.156 -5.496 1 98.69 182 ARG B O 1
ATOM 3122 N N . LEU B 1 183 ? 6.445 -13.109 -4.734 1 98.62 183 LEU B N 1
ATOM 3123 C CA . LEU B 1 183 ? 6.219 -12.57 -6.07 1 98.62 183 LEU B CA 1
ATOM 3124 C C . LEU B 1 183 ? 7.172 -11.414 -6.359 1 98.62 183 LEU B C 1
ATOM 3126 O O . LEU B 1 183 ? 6.875 -10.555 -7.191 1 98.62 183 LEU B O 1
ATOM 3130 N N . GLU B 1 184 ? 8.344 -11.414 -5.637 1 98.56 184 GLU B N 1
ATOM 3131 C CA . GLU B 1 184 ? 9.297 -10.32 -5.82 1 98.56 184 GLU B CA 1
ATOM 3132 C C . GLU B 1 184 ? 9.773 -10.25 -7.266 1 98.56 184 GLU B C 1
ATOM 3134 O O . GLU B 1 184 ? 10.086 -11.273 -7.875 1 98.56 184 GLU B O 1
ATOM 3139 N N . GLU B 1 185 ? 9.734 -9.055 -7.824 1 98.44 185 GLU B N 1
ATOM 3140 C CA . GLU B 1 185 ? 10.234 -8.734 -9.156 1 98.44 185 GLU B CA 1
ATOM 3141 C C . GLU B 1 185 ? 9.453 -9.469 -10.234 1 98.44 185 GLU B C 1
ATOM 3143 O O . GLU B 1 185 ? 9.922 -9.602 -11.367 1 98.44 185 GLU B O 1
ATOM 3148 N N . ALA B 1 186 ? 8.297 -10.055 -9.891 1 98.69 186 ALA B N 1
ATOM 3149 C CA . ALA B 1 186 ? 7.441 -10.664 -10.906 1 98.69 186 ALA B CA 1
ATOM 3150 C C . ALA B 1 186 ? 6.676 -9.609 -11.695 1 98.69 186 ALA B C 1
ATOM 3152 O O . ALA B 1 186 ? 6.574 -8.461 -11.258 1 98.69 186 ALA B O 1
ATOM 3153 N N . ASP B 1 187 ? 6.254 -9.977 -12.891 1 98.81 187 ASP B N 1
ATOM 3154 C CA . ASP B 1 187 ? 5.402 -9.117 -13.703 1 98.81 187 ASP B CA 1
ATOM 3155 C C . ASP B 1 187 ? 3.932 -9.492 -13.555 1 98.81 187 ASP B C 1
ATOM 3157 O O . ASP B 1 187 ? 3.498 -10.531 -14.055 1 98.81 187 ASP B O 1
ATOM 3161 N N . LEU B 1 188 ? 3.158 -8.656 -12.875 1 98.56 188 LEU B N 1
ATOM 3162 C CA . LEU B 1 188 ? 1.778 -8.977 -12.523 1 98.56 188 LEU B CA 1
ATOM 3163 C C . LEU B 1 188 ? 0.801 -8.148 -13.352 1 98.56 188 LEU B C 1
ATOM 3165 O O . LEU B 1 188 ? -0.403 -8.148 -13.086 1 98.56 188 LEU B O 1
ATOM 3169 N N . ARG B 1 189 ? 1.343 -7.434 -14.406 1 98.25 189 ARG B N 1
ATOM 3170 C CA . ARG B 1 189 ? 0.452 -6.59 -15.195 1 98.25 189 ARG B CA 1
ATOM 3171 C C . ARG B 1 189 ? -0.653 -7.418 -15.844 1 98.25 189 ARG B C 1
ATOM 3173 O O . ARG B 1 189 ? -0.402 -8.516 -16.344 1 98.25 189 ARG B O 1
ATOM 3180 N N . GLU B 1 190 ? -1.877 -6.969 -15.758 1 97.81 190 GLU B N 1
ATOM 3181 C CA . GLU B 1 190 ? -3.076 -7.531 -16.375 1 97.81 190 GLU B CA 1
ATOM 3182 C C . GLU B 1 190 ? -3.455 -8.859 -15.727 1 97.81 190 GLU B C 1
ATOM 3184 O O . GLU B 1 190 ? -4.27 -9.609 -16.266 1 97.81 190 GLU B O 1
ATOM 3189 N N . SER B 1 191 ? -2.783 -9.242 -14.641 1 98.06 191 SER B N 1
ATOM 3190 C CA . SER B 1 191 ? -3.205 -10.43 -13.906 1 98.06 191 SER B 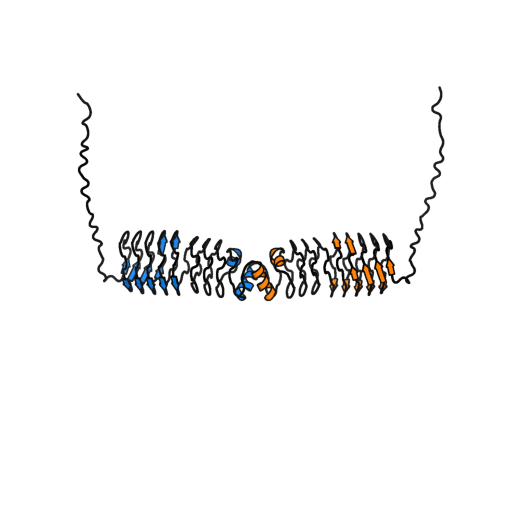CA 1
ATOM 3191 C C . SER B 1 191 ? -4.449 -10.156 -13.07 1 98.06 191 SER B C 1
ATOM 3193 O O . SER B 1 191 ? -4.777 -8.992 -12.805 1 98.06 191 SER B O 1
ATOM 3195 N N . ARG B 1 192 ? -5.145 -11.164 -12.805 1 98 192 ARG B N 1
ATOM 3196 C CA . ARG B 1 192 ? -6.262 -11.086 -11.867 1 98 192 ARG B CA 1
ATOM 3197 C C . ARG B 1 192 ? -5.863 -11.609 -10.492 1 98 192 ARG B C 1
ATOM 3199 O O . ARG B 1 192 ? -5.621 -12.805 -10.32 1 98 192 ARG B O 1
ATOM 3206 N N . ILE B 1 193 ? -5.789 -10.734 -9.547 1 96.69 193 ILE B N 1
ATOM 3207 C CA . ILE B 1 193 ? -5.332 -11.07 -8.195 1 96.69 193 ILE B CA 1
ATOM 3208 C C . ILE B 1 193 ? -6.336 -10.562 -7.168 1 96.69 193 ILE B C 1
ATOM 3210 O O . ILE B 1 193 ? -6.828 -9.438 -7.273 1 96.69 193 ILE B O 1
ATOM 3214 N N . ASP B 1 194 ? -6.68 -11.375 -6.262 1 96 194 ASP B N 1
ATOM 3215 C CA . ASP B 1 194 ? -7.613 -10.984 -5.211 1 96 194 ASP B CA 1
ATOM 3216 C C . ASP B 1 194 ? -6.949 -10.055 -4.199 1 96 194 ASP B C 1
ATOM 3218 O O . ASP B 1 194 ? -5.73 -10.102 -4.012 1 96 194 ASP B O 1
ATOM 3222 N N . ALA B 1 195 ? -7.77 -9.359 -3.426 1 94.56 195 ALA B N 1
ATOM 3223 C CA . ALA B 1 195 ? -7.305 -8.328 -2.496 1 94.56 195 ALA B CA 1
ATOM 3224 C C . ALA B 1 195 ? -6.453 -8.938 -1.388 1 94.56 195 ALA B C 1
ATOM 3226 O O . ALA B 1 195 ? -5.445 -8.352 -0.982 1 94.56 195 ALA B O 1
ATOM 3227 N N . ASP B 1 196 ? -6.871 -10.016 -0.918 1 94.69 196 ASP B N 1
ATOM 3228 C CA . ASP B 1 196 ? -6.16 -10.641 0.194 1 94.69 196 ASP B CA 1
ATOM 3229 C C . ASP B 1 196 ? -4.723 -10.984 -0.194 1 94.69 196 ASP B C 1
ATOM 3231 O O . ASP B 1 196 ? -3.832 -11 0.656 1 94.69 196 ASP B O 1
ATOM 3235 N N . ALA B 1 197 ? -4.523 -11.266 -1.452 1 95.5 197 ALA B N 1
ATOM 3236 C CA . ALA B 1 197 ? -3.193 -11.625 -1.933 1 95.5 197 ALA B CA 1
ATOM 3237 C C . ALA B 1 197 ? -2.223 -10.461 -1.785 1 95.5 197 ALA B C 1
ATOM 3239 O O . ALA B 1 197 ? -1.03 -10.664 -1.547 1 95.5 197 ALA B O 1
ATOM 3240 N N . PHE B 1 198 ? -2.756 -9.281 -1.867 1 95.56 198 PHE B N 1
ATOM 3241 C CA . PHE B 1 198 ? -1.911 -8.094 -1.807 1 95.56 198 PHE B CA 1
ATOM 3242 C C . PHE B 1 198 ? -1.321 -7.918 -0.412 1 95.56 198 PHE B C 1
ATOM 3244 O O . PHE B 1 198 ? -0.294 -7.258 -0.245 1 95.56 198 PHE B O 1
ATOM 3251 N N . VAL B 1 199 ? -1.938 -8.5 0.57 1 94.12 199 VAL B N 1
ATOM 3252 C CA . VAL B 1 199 ? -1.483 -8.336 1.947 1 94.12 199 VAL B CA 1
ATOM 3253 C C . VAL B 1 199 ? -0.767 -9.602 2.408 1 94.12 199 VAL B C 1
ATOM 3255 O O . VAL B 1 199 ? 0.039 -9.562 3.342 1 94.12 199 VAL B O 1
ATOM 3258 N N . GLN B 1 200 ? -0.987 -10.711 1.695 1 95.88 200 GLN B N 1
ATOM 3259 C CA . GLN B 1 200 ? -0.491 -12 2.168 1 95.88 200 GLN B CA 1
ATOM 3260 C C . GLN B 1 200 ? 0.804 -12.383 1.458 1 95.88 200 GLN B C 1
ATOM 3262 O O . GLN B 1 200 ? 1.6 -13.164 1.986 1 95.88 200 GLN B O 1
ATOM 3267 N N . ALA B 1 201 ? 1.029 -11.859 0.285 1 97.88 201 ALA B N 1
ATOM 3268 C CA . ALA B 1 201 ? 2.191 -12.219 -0.523 1 97.88 201 ALA B CA 1
ATOM 3269 C C . ALA B 1 201 ? 3.248 -11.117 -0.486 1 97.88 201 ALA B C 1
ATOM 3271 O O . ALA B 1 201 ? 2.973 -10 -0.056 1 97.88 201 ALA B O 1
ATOM 3272 N N . ASN B 1 202 ? 4.402 -11.484 -0.771 1 98 202 ASN B N 1
ATOM 3273 C CA . ASN B 1 202 ? 5.469 -10.508 -0.938 1 98 202 ASN B CA 1
ATOM 3274 C C . ASN B 1 202 ? 5.547 -10 -2.375 1 98 202 ASN B C 1
ATOM 3276 O O . ASN B 1 202 ? 5.867 -10.766 -3.289 1 98 202 ASN B O 1
ATOM 3280 N N . LEU B 1 203 ? 5.34 -8.734 -2.594 1 97.75 203 LEU B N 1
ATOM 3281 C CA . LEU B 1 203 ? 5.211 -8.195 -3.943 1 97.75 203 LEU B CA 1
ATOM 3282 C C . LEU B 1 203 ? 6.316 -7.184 -4.227 1 97.75 203 LEU B C 1
ATOM 3284 O O . LEU B 1 203 ? 6.242 -6.434 -5.203 1 97.75 203 LEU B O 1
ATOM 3288 N N . ARG B 1 204 ? 7.324 -7.148 -3.363 1 97.12 204 ARG B N 1
ATOM 3289 C CA . ARG B 1 204 ? 8.383 -6.16 -3.529 1 97.12 204 ARG B CA 1
ATOM 3290 C C . ARG B 1 204 ? 8.992 -6.238 -4.926 1 97.12 204 ARG B C 1
ATOM 3292 O O . ARG B 1 204 ? 9.367 -7.316 -5.387 1 97.12 204 ARG B O 1
ATOM 3299 N N . GLY B 1 205 ? 9.055 -5.082 -5.602 1 97.88 205 GLY B N 1
ATOM 3300 C CA . GLY B 1 205 ? 9.688 -5 -6.91 1 97.88 205 GLY B CA 1
ATOM 3301 C C . GLY B 1 205 ? 8.797 -5.504 -8.031 1 97.88 205 GLY B C 1
ATOM 3302 O O . GLY B 1 205 ? 9.172 -5.445 -9.203 1 97.88 205 GLY B O 1
ATOM 3303 N N . ALA B 1 206 ? 7.633 -6.02 -7.738 1 98.62 206 ALA B N 1
ATOM 3304 C CA . ALA B 1 206 ? 6.73 -6.531 -8.766 1 98.62 206 ALA B CA 1
ATOM 3305 C C . ALA B 1 206 ? 6.227 -5.406 -9.664 1 98.62 206 ALA B C 1
ATOM 3307 O O . ALA B 1 206 ? 6.012 -4.285 -9.203 1 98.62 206 ALA B O 1
ATOM 3308 N N . ARG B 1 207 ? 6.098 -5.672 -10.914 1 98.56 207 ARG B N 1
ATOM 3309 C CA . ARG B 1 207 ? 5.516 -4.742 -11.875 1 98.56 207 ARG B CA 1
ATOM 3310 C C . ARG B 1 207 ? 4 -4.902 -11.945 1 98.56 207 ARG B C 1
ATOM 3312 O O . ARG B 1 207 ? 3.496 -6.02 -12.094 1 98.56 207 ARG B O 1
ATOM 3319 N N . ILE B 1 208 ? 3.299 -3.826 -11.797 1 98 208 ILE B N 1
ATOM 3320 C CA . ILE B 1 208 ? 1.841 -3.869 -11.789 1 98 208 ILE B CA 1
ATOM 3321 C C . ILE B 1 208 ? 1.286 -2.771 -12.695 1 98 208 ILE B C 1
ATOM 3323 O O . ILE B 1 208 ? 2.006 -1.841 -13.062 1 98 208 ILE B O 1
ATOM 3327 N N . ASP B 1 209 ? 0.075 -2.93 -13.125 1 96.94 209 ASP B N 1
ATOM 3328 C CA . ASP B 1 209 ? -0.605 -1.888 -13.883 1 96.94 209 ASP B CA 1
ATOM 3329 C C . ASP B 1 209 ? -1.41 -0.971 -12.969 1 96.94 209 ASP B C 1
ATOM 3331 O O . ASP B 1 209 ? -1.454 -1.184 -11.75 1 96.94 209 ASP B O 1
ATOM 3335 N N . THR B 1 210 ? -2.031 0.03 -13.547 1 96.06 210 THR B N 1
ATOM 3336 C CA . THR B 1 210 ? -2.744 1.052 -12.789 1 96.06 210 THR B CA 1
ATOM 3337 C C . THR B 1 210 ? -3.9 0.436 -12 1 96.06 210 THR B C 1
ATOM 3339 O O . THR B 1 210 ? -4.094 0.746 -10.828 1 96.06 210 THR B O 1
ATOM 3342 N N . MET B 1 211 ? -4.629 -0.415 -12.641 1 95.31 211 MET B N 1
ATOM 3343 C CA . MET B 1 211 ? -5.781 -1.033 -11.992 1 95.31 211 MET B CA 1
ATOM 3344 C C . MET B 1 211 ? -5.344 -1.856 -10.781 1 95.31 211 MET B C 1
ATOM 3346 O O . MET B 1 211 ? -5.98 -1.808 -9.727 1 95.31 211 MET B O 1
ATOM 3350 N N . THR B 1 212 ? -4.27 -2.582 -10.969 1 95.94 212 THR B N 1
ATOM 3351 C CA . THR B 1 212 ? -3.746 -3.375 -9.859 1 95.94 212 THR B CA 1
ATOM 3352 C C . THR B 1 212 ? -3.244 -2.471 -8.742 1 95.94 212 THR B C 1
ATOM 3354 O O . THR B 1 212 ? -3.41 -2.785 -7.562 1 95.94 212 THR B O 1
ATOM 3357 N N . ALA B 1 213 ? -2.654 -1.334 -9.102 1 96.38 213 ALA B N 1
ATOM 3358 C CA . ALA B 1 213 ? -2.191 -0.38 -8.102 1 96.38 213 ALA B CA 1
ATOM 3359 C C . ALA B 1 213 ? -3.355 0.143 -7.262 1 96.38 213 ALA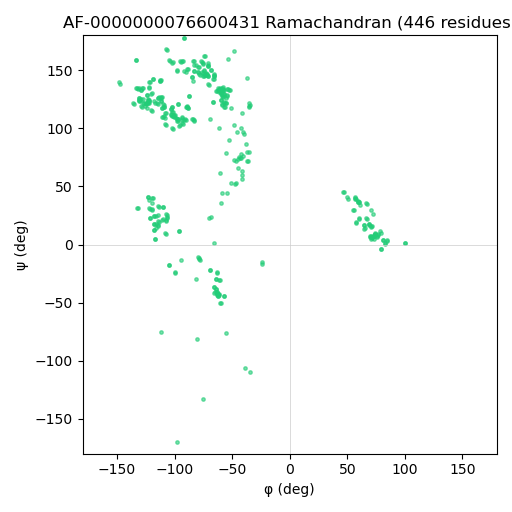 B C 1
ATOM 3361 O O . ALA B 1 213 ? -3.24 0.273 -6.039 1 96.38 213 ALA B O 1
ATOM 3362 N N . LEU B 1 214 ? -4.461 0.466 -7.871 1 96.38 214 LEU B N 1
ATOM 3363 C CA . LEU B 1 214 ? -5.648 0.931 -7.168 1 96.38 214 LEU B CA 1
ATOM 3364 C C . LEU B 1 214 ? -6.188 -0.148 -6.234 1 96.38 214 LEU B C 1
ATOM 3366 O O . LEU B 1 214 ? -6.531 0.136 -5.086 1 96.38 214 LEU B O 1
ATOM 3370 N N . ALA B 1 215 ? -6.199 -1.356 -6.742 1 96.25 215 ALA B N 1
ATOM 3371 C CA . ALA B 1 215 ? -6.656 -2.475 -5.922 1 96.25 215 ALA B CA 1
ATOM 3372 C C . ALA B 1 215 ? -5.734 -2.697 -4.73 1 96.25 215 ALA B C 1
ATOM 3374 O O . ALA B 1 215 ? -6.191 -3.027 -3.635 1 96.25 215 ALA B O 1
ATOM 3375 N N . PHE B 1 216 ? -4.496 -2.545 -4.941 1 97 216 PHE B N 1
ATOM 3376 C CA . PHE B 1 216 ? -3.504 -2.672 -3.881 1 97 216 PHE B CA 1
ATOM 3377 C C . PHE B 1 216 ? -3.762 -1.655 -2.775 1 97 216 PHE B C 1
ATOM 3379 O O . PHE B 1 216 ? -3.781 -2.008 -1.594 1 97 216 PHE B O 1
ATOM 3386 N N . ALA B 1 217 ? -3.922 -0.424 -3.178 1 96.44 217 ALA B N 1
ATOM 3387 C CA . ALA B 1 217 ? -4.219 0.625 -2.205 1 96.44 217 ALA B CA 1
ATOM 3388 C C . ALA B 1 217 ? -5.48 0.294 -1.411 1 96.44 217 ALA B C 1
ATOM 3390 O O . ALA B 1 217 ? -5.492 0.406 -0.183 1 96.44 217 ALA B O 1
ATOM 3391 N N . ALA B 1 218 ? -6.5 -0.156 -2.031 1 96.5 218 ALA B N 1
ATOM 3392 C CA . ALA B 1 218 ? -7.758 -0.517 -1.383 1 96.5 218 ALA B CA 1
ATOM 3393 C C . ALA B 1 218 ? -7.559 -1.676 -0.41 1 96.5 218 ALA B C 1
ATOM 3395 O O . ALA B 1 218 ? -8.125 -1.677 0.688 1 96.5 218 ALA B O 1
ATOM 3396 N N . ALA B 1 219 ? -6.758 -2.59 -0.872 1 95.88 219 ALA B N 1
ATOM 3397 C CA . ALA B 1 219 ? -6.492 -3.75 -0.026 1 95.88 219 ALA B CA 1
ATOM 3398 C C . ALA B 1 219 ? -5.785 -3.338 1.263 1 95.88 219 ALA B C 1
ATOM 3400 O O . ALA B 1 219 ? -5.863 -4.043 2.273 1 95.88 219 ALA B O 1
ATOM 3401 N N . HIS B 1 220 ? -5.145 -2.291 1.271 1 95.38 220 HIS B N 1
ATOM 3402 C CA . HIS B 1 220 ? -4.441 -1.794 2.449 1 95.38 220 HIS B CA 1
ATOM 3403 C C . HIS B 1 220 ? -5.285 -0.775 3.207 1 95.38 220 HIS B C 1
ATOM 3405 O O . HIS B 1 220 ? -4.766 -0.031 4.043 1 95.38 220 HIS B O 1
ATOM 3411 N N . GLY B 1 221 ? -6.527 -0.662 2.883 1 94.88 221 GLY B N 1
ATOM 3412 C CA . GLY B 1 221 ? -7.48 0.057 3.713 1 94.88 221 GLY B CA 1
ATOM 3413 C C . GLY B 1 221 ? -7.766 1.461 3.215 1 94.88 221 GLY B C 1
ATOM 3414 O O . GLY B 1 221 ? -8.445 2.236 3.887 1 94.88 221 GLY B O 1
ATOM 3415 N N . LEU B 1 222 ? -7.168 1.884 2.111 1 97.25 222 LEU B N 1
ATOM 3416 C CA . LEU B 1 222 ? -7.438 3.207 1.562 1 97.25 222 LEU B CA 1
ATOM 3417 C C . LEU B 1 222 ? -8.695 3.193 0.702 1 97.25 222 LEU B C 1
ATOM 3419 O O . LEU B 1 222 ? -9.094 2.143 0.194 1 97.25 222 LEU B O 1
ATOM 3423 N N . ARG B 1 223 ? -9.367 4.262 0.668 1 97.06 223 ARG B N 1
ATOM 3424 C CA . ARG B 1 223 ? -10.539 4.434 -0.188 1 97.06 223 ARG B CA 1
ATOM 3425 C C . ARG B 1 223 ? -10.203 5.281 -1.409 1 97.06 223 ARG B C 1
ATOM 3427 O O . ARG B 1 223 ? -9.93 6.477 -1.286 1 97.06 223 ARG B O 1
ATOM 3434 N N . VAL B 1 224 ? -10.32 4.664 -2.529 1 93.75 224 VAL B N 1
ATOM 3435 C CA . VAL B 1 224 ? -9.914 5.355 -3.75 1 93.75 224 VAL B CA 1
ATOM 3436 C C . VAL B 1 224 ? -11.141 5.98 -4.418 1 93.75 224 VAL B C 1
ATOM 3438 O O . VAL B 1 224 ? -12.133 5.297 -4.672 1 93.75 224 VAL B O 1
ATOM 3441 N N . ASP B 1 225 ? -11.086 7.281 -4.578 1 86.5 225 ASP B N 1
ATOM 3442 C CA . ASP B 1 225 ? -12.156 8 -5.258 1 86.5 225 ASP B CA 1
ATOM 3443 C C . ASP B 1 225 ? -11.672 8.609 -6.566 1 86.5 225 ASP B C 1
ATOM 3445 O O . ASP B 1 225 ? -10.516 9.023 -6.672 1 86.5 225 ASP B O 1
#